Protein AF-0000000084355152 (afdb_homodimer)

Radius of gyration: 29.46 Å; Cα contacts (8 Å, |Δi|>4): 1494; chains: 2; bounding box: 44×92×67 Å

Foldseek 3Di:
DEEEEFAAKAWEKEWEFADDDPPDDTDTDDIDIDTDGLRLLLQLLLLLLPHAYEYEYEAEDPRSVVHVVVCVVSVHHYDYDYDPDGRWYKYWYHYPDTDIDTGAGDADDPVRLVVRLVVLLPDAAPYEYEYEEEHHPNDDLCSVVSSLVSCVVRNYAYEYHYALSNVLNCQLGAHAEYEEEQVSLCVSVVHHDDDLVSVAVSQVVSQVSHYQWYWYQHPQQAIWIDHDQWIKGKHAFDADFDDQPSLSSQLVSQLVSCVVVPHDNQLSNLLSRLQSNLCRRDPHGHGNVSSVVCSVVIDMDTDDPVVD/DEEEEFAAKAWEKEWEFADDDPPDDTDTDDIDTDTDGLRLLLQLLLLLLPHAYEYEYEAEDPRSVVHVVVCVVSVHHYDYDYDPDGRWYKYWYHYPDTDIDTGAGDADDPVRLVVRLVVLLPDAAPYEYEYEEEHHPNDDLCSVVSSLVSCVVRNYAYEYHYALSNVLNCQLGAHAEYEEEQVSLCVSVVHHDDDLLSVAVSQVVSQVSHYQWYWYQHPQQAIWIDHDQWIKGKHAFDADFDDQPSLSSQLVSQLVSCVVVPHDNQLSNLLSRLQSNLCRRDPHGHGNVSSVVCSVVIDMDTDDPVVD

Nearest PDB structures (foldseek):
  2jg5-assembly1_B  TM=9.098E-01  e=8.222E-43  Staphylococcus aureus
  2abq-assembly1_B  TM=9.737E-01  e=1.080E-40  Halalkalibacterium halodurans
  2q5r-assembly2_D  TM=9.082E-01  e=1.691E-28  Staphylococcus aureus
  3kzh-assembly1_A  TM=8.044E-01  e=1.668E-22  Clostridium perfringens
  3kzh-assembly1_B  TM=8.152E-01  e=8.313E-22  Clostridium perfringens

Solvent-accessible surface area (backbone atoms only — not comparable to full-atom values): 30257 Å² total; per-residue (Å²): 96,40,34,22,31,15,63,54,31,28,36,36,37,36,34,30,25,81,75,75,48,87,58,32,85,34,68,32,41,85,65,49,78,40,71,30,34,44,12,51,42,20,47,53,34,18,45,47,65,71,35,79,45,36,39,34,36,49,33,9,51,56,50,23,50,45,37,52,50,56,34,49,74,67,71,44,48,67,63,60,42,80,44,89,38,42,33,14,52,27,38,38,39,42,41,92,46,55,24,37,40,35,42,54,59,48,75,50,50,71,68,56,54,50,51,51,51,50,57,55,57,66,51,41,66,71,20,34,38,34,43,18,38,54,77,49,88,60,46,67,84,57,50,66,44,54,49,44,51,40,24,56,75,36,50,28,40,33,29,45,48,47,44,57,71,55,44,56,63,40,58,66,42,73,28,45,31,37,54,42,37,40,66,46,48,12,59,69,67,75,52,82,50,83,49,69,61,48,48,51,52,56,34,44,51,45,32,74,35,28,22,51,30,27,38,38,40,47,69,88,72,15,34,37,37,30,37,92,93,45,35,36,37,31,48,59,60,90,74,65,76,68,26,64,75,60,13,69,31,24,21,54,20,26,25,49,41,32,43,74,70,66,46,55,68,68,57,9,48,40,36,10,53,16,24,16,51,28,8,17,53,25,92,51,76,42,47,44,69,46,24,63,70,32,41,84,55,36,53,76,43,80,53,70,65,91,76,101,94,40,33,22,30,16,63,54,32,29,35,36,36,37,35,30,25,82,75,75,47,85,58,32,84,32,67,31,41,84,65,49,78,38,72,30,32,44,12,50,42,19,48,54,37,19,44,49,65,71,34,76,46,36,38,34,36,48,33,9,51,57,52,22,50,44,37,53,50,55,34,50,76,67,70,43,47,66,63,59,44,78,44,88,38,39,33,14,51,26,39,39,40,40,40,92,48,54,25,37,41,34,44,55,60,49,74,51,51,71,66,57,54,48,51,52,52,50,56,56,56,65,52,42,67,71,19,33,38,35,43,19,39,55,77,48,87,60,44,67,86,56,48,66,43,54,49,44,51,41,24,55,74,37,49,28,40,33,29,45,47,46,44,57,71,56,43,56,64,38,59,66,42,74,27,44,30,36,53,42,38,41,66,42,48,12,58,69,68,74,50,82,50,86,49,68,63,49,47,50,52,55,33,44,51,46,30,74,34,29,23,52,31,28,39,38,39,46,70,90,73,15,35,37,36,30,37,91,94,44,35,36,37,31,48,61,60,90,76,66,76,68,28,64,74,61,12,68,31,23,21,53,18,25,26,50,41,31,44,76,72,66,45,55,68,69,57,8,49,40,35,9,54,16,23,16,51,28,7,16,53,25,92,53,77,44,48,42,69,46,24,63,70,33,41,86,54,35,53,76,41,81,52,71,64,90,76,102

Secondary structure (DSSP, 8-state):
-EEEEESS-EEEEEEE-TT--TTSEEE-EEEEEEEESHHHHHHHHHHHTT--EEEEEEE-HHHHHHHHHHHHHTT-EE-PEEPSSPPEEEEEEESSSEEEEEPPPPPPPHHHHHHHHHHHHT--TT-EEEEEEPPPTTS-TTHHHHHHHHHHHHT-EEEEEE-HHHHHHHBTB-EEEE--BHHHHHHHTTS---SHHHHHHHHHHHHHTTEEEEEEE-GGG-EEEEETTEEEEEPPPP------TTHHHHHHHHHHHHHHTT--HHHHHHHHHHHHHHHHTSSS---HHHHHHHHTT--EEEPPGGG-/-EEEEESS-EEEEEEE-SS--TTSEEE-EEEEEEEESHHHHHHHHHHHTT--EEEEEEE-HHHHHHHHHHHHHTT-EE-PEEPSSPPEEEEEEESSSEEEEEPPPPPPPHHHHHHHHHHHHT--TT-EEEEEEPPPTTS-TTHHHHHHHHHHHHT-EEEEEE-HHHHHHHBTB-EEEE--BHHHHHHHTTS---SHHHHHHHHHHHHHTTEEEEEEE-GGG-EEEEETTEEEEEPPPP------TTHHHHHHHHHHHHHHTT--HHHHHHHHHHHHHHHHTSSS---HHHHHHHHTT--EEEPPGGG-

Structure (mmCIF, N/CA/C/O backbone):
data_AF-0000000084355152-model_v1
#
loop_
_entity.id
_entity.type
_entity.pdbx_description
1 polymer 'Tagatose-6-phosphate kinase'
#
loop_
_atom_site.group_PDB
_atom_site.id
_atom_site.type_symbol
_atom_site.label_atom_id
_atom_site.label_alt_id
_atom_site.label_comp_id
_atom_site.label_asym_id
_atom_site.label_entity_id
_atom_site.label_seq_id
_atom_site.pdbx_PDB_ins_code
_atom_site.Cartn_x
_atom_site.Cartn_y
_atom_site.Cartn_z
_atom_site.occupancy
_atom_site.B_iso_or_equiv
_atom_site.auth_seq_id
_atom_site.auth_comp_id
_atom_site.auth_asym_id
_atom_site.auth_atom_id
_atom_site.pdbx_PDB_model_num
ATOM 1 N N . MET A 1 1 ? 1.924 -20.797 -27.656 1 96.19 1 MET A N 1
ATOM 2 C CA . MET A 1 1 ? 2.148 -19.656 -26.766 1 96.19 1 MET A CA 1
ATOM 3 C C . MET A 1 1 ? 1.629 -19.938 -25.375 1 96.19 1 MET A C 1
ATOM 5 O O . MET A 1 1 ? 0.693 -20.719 -25.188 1 96.19 1 MET A O 1
ATOM 9 N N . ILE A 1 2 ? 2.264 -19.375 -24.359 1 98.56 2 ILE A N 1
ATOM 10 C CA . ILE A 1 2 ? 1.842 -19.578 -22.969 1 98.56 2 ILE A CA 1
ATOM 11 C C . ILE A 1 2 ? 1.12 -18.344 -22.469 1 98.56 2 ILE A C 1
ATOM 13 O O . ILE A 1 2 ? 1.62 -17.219 -22.609 1 98.56 2 ILE A O 1
ATOM 17 N N . TYR A 1 3 ? -0.044 -18.531 -21.906 1 98.81 3 TYR A N 1
ATOM 18 C CA . TYR A 1 3 ? -0.82 -17.469 -21.25 1 98.81 3 TYR A CA 1
ATOM 19 C C . TYR A 1 3 ? -1.025 -17.781 -19.781 1 98.81 3 TYR A C 1
ATOM 21 O O . TYR A 1 3 ? -1.224 -18.938 -19.391 1 98.81 3 TYR A O 1
ATOM 29 N N . THR A 1 4 ? -0.907 -16.812 -18.953 1 98.75 4 THR A N 1
ATOM 30 C CA . THR A 1 4 ? -1.234 -16.938 -17.547 1 98.75 4 THR A CA 1
ATOM 31 C C . THR A 1 4 ? -2.443 -16.078 -17.188 1 98.75 4 THR A C 1
ATOM 33 O O . THR A 1 4 ? -2.598 -14.969 -17.703 1 98.75 4 THR A O 1
ATOM 36 N N . CYS A 1 5 ? -3.307 -16.609 -16.359 1 98.25 5 CYS A N 1
ATOM 37 C CA . CYS A 1 5 ? -4.535 -15.914 -15.984 1 98.25 5 CYS A CA 1
ATOM 38 C C . CYS A 1 5 ? -4.605 -15.688 -14.477 1 98.25 5 CYS A C 1
ATOM 40 O O . CYS A 1 5 ? -4.605 -16.641 -13.703 1 98.25 5 CYS A O 1
ATOM 42 N N . THR A 1 6 ? -4.652 -14.516 -14.078 1 97.38 6 THR A N 1
ATOM 43 C CA . THR A 1 6 ? -4.793 -14.133 -12.68 1 97.38 6 THR A CA 1
ATOM 44 C C . THR A 1 6 ? -6.066 -13.32 -12.461 1 97.38 6 THR A C 1
ATOM 46 O O . THR A 1 6 ? -6.145 -12.156 -12.859 1 97.38 6 THR A O 1
ATOM 49 N N . LEU A 1 7 ? -7 -13.867 -11.719 1 96.75 7 LEU A N 1
ATOM 50 C CA . LEU A 1 7 ? -8.289 -13.211 -11.547 1 96.75 7 LEU A CA 1
ATOM 51 C C . LEU A 1 7 ? -8.234 -12.203 -10.398 1 96.75 7 LEU A C 1
ATOM 53 O O . LEU A 1 7 ? -9.031 -11.258 -10.367 1 96.75 7 LEU A O 1
ATOM 57 N N . ASN A 1 8 ? -7.324 -12.461 -9.5 1 95.56 8 ASN A N 1
ATOM 58 C CA . ASN A 1 8 ? -7.27 -11.625 -8.305 1 95.56 8 ASN A CA 1
ATOM 59 C C . ASN A 1 8 ? -5.84 -11.203 -7.984 1 95.56 8 ASN A C 1
ATOM 61 O O . ASN A 1 8 ? -5.305 -11.555 -6.93 1 95.56 8 ASN A O 1
ATOM 65 N N . PRO A 1 9 ? -5.199 -10.414 -8.875 1 97.62 9 PRO A N 1
ATOM 66 C CA . PRO A 1 9 ? -3.822 -9.961 -8.656 1 97.62 9 PRO A CA 1
ATOM 67 C C . PRO A 1 9 ? -3.697 -9.008 -7.473 1 97.62 9 PRO A C 1
ATOM 69 O O . PRO A 1 9 ? -4.707 -8.539 -6.938 1 97.62 9 PRO A O 1
ATOM 72 N N . SER A 1 10 ? -2.479 -8.789 -7.043 1 97.69 10 SER A N 1
ATOM 73 C CA . SER A 1 10 ? -2.207 -7.918 -5.906 1 97.69 10 SER A CA 1
ATOM 74 C C . SER A 1 10 ? -0.857 -7.223 -6.051 1 97.69 10 SER A C 1
ATOM 76 O O . SER A 1 10 ? -0.01 -7.66 -6.832 1 97.69 10 SER A O 1
ATOM 78 N N . VAL A 1 11 ? -0.693 -6.109 -5.406 1 98.25 11 VAL A N 1
ATOM 79 C CA . VAL A 1 11 ? 0.638 -5.648 -5.031 1 98.25 11 VAL A CA 1
ATOM 80 C C . VAL A 1 11 ? 1.022 -6.223 -3.67 1 98.25 11 VAL A C 1
ATOM 82 O O . VAL A 1 11 ? 0.31 -6.031 -2.682 1 98.25 11 VAL A O 1
ATOM 85 N N . ASP A 1 12 ? 2.043 -6.961 -3.648 1 96.31 12 ASP A N 1
ATOM 86 C CA . ASP A 1 12 ? 2.557 -7.465 -2.379 1 96.31 12 ASP A CA 1
ATOM 87 C C . ASP A 1 12 ? 3.506 -6.457 -1.732 1 96.31 12 ASP A C 1
ATOM 89 O O . ASP A 1 12 ? 4.59 -6.195 -2.256 1 96.31 12 ASP A O 1
ATOM 93 N N . TYR A 1 13 ? 3.07 -5.914 -0.65 1 97.5 13 TYR A N 1
ATOM 94 C CA . TYR A 1 13 ? 3.848 -4.953 0.122 1 97.5 13 TYR A CA 1
ATOM 95 C C . TYR A 1 13 ? 4.531 -5.629 1.306 1 97.5 13 TYR A C 1
ATOM 97 O O . TYR A 1 13 ? 3.867 -6.039 2.26 1 97.5 13 TYR A O 1
ATOM 105 N N . ILE A 1 14 ? 5.867 -5.746 1.222 1 95.5 14 ILE A N 1
ATOM 106 C CA . ILE A 1 14 ? 6.668 -6.344 2.285 1 95.5 14 ILE A CA 1
ATOM 107 C C . ILE A 1 14 ? 7.18 -5.254 3.223 1 95.5 14 ILE A C 1
ATOM 109 O O . ILE A 1 14 ? 7.723 -4.242 2.771 1 95.5 14 ILE A O 1
ATOM 113 N N . ILE A 1 15 ? 7 -5.438 4.465 1 96.44 15 ILE A N 1
ATOM 114 C CA . ILE A 1 15 ? 7.504 -4.477 5.438 1 96.44 15 ILE A CA 1
ATOM 115 C C . ILE A 1 15 ? 8.055 -5.215 6.656 1 96.44 15 ILE A C 1
ATOM 117 O O . ILE A 1 15 ? 7.43 -6.148 7.16 1 96.44 15 ILE A O 1
ATOM 121 N N . HIS A 1 16 ? 9.273 -4.863 7.074 1 96 16 HIS A N 1
ATOM 122 C CA . HIS A 1 16 ? 9.914 -5.441 8.25 1 96 16 HIS A CA 1
ATOM 123 C C . HIS A 1 16 ? 9.688 -4.57 9.484 1 96 16 HIS A C 1
ATOM 125 O O . HIS A 1 16 ? 9.836 -3.346 9.422 1 96 16 HIS A O 1
ATOM 131 N N . VAL A 1 17 ? 9.195 -5.137 10.562 1 96.88 17 VAL A N 1
ATOM 132 C CA . VAL A 1 17 ? 9.055 -4.469 11.852 1 96.88 17 VAL A CA 1
ATOM 133 C C . VAL A 1 17 ? 9.742 -5.289 12.938 1 96.88 17 VAL A C 1
ATOM 135 O O . VAL A 1 17 ? 9.359 -6.43 13.203 1 96.88 17 VAL A O 1
ATOM 138 N N . GLU A 1 18 ? 10.758 -4.824 13.586 1 94.12 18 GLU A N 1
ATOM 139 C CA . GLU A 1 18 ? 11.523 -5.57 14.578 1 94.12 18 GLU A CA 1
ATOM 140 C C . GLU A 1 18 ? 10.633 -6.066 15.711 1 94.12 18 GLU A C 1
ATOM 142 O O . GLU A 1 18 ? 10.641 -7.254 16.031 1 94.12 18 GLU A O 1
ATOM 147 N N . GLN A 1 19 ? 9.945 -5.176 16.406 1 93.56 19 GLN A N 1
ATOM 148 C CA . GLN A 1 19 ? 9 -5.508 17.453 1 93.56 19 GLN A CA 1
ATOM 149 C C . GLN A 1 19 ? 7.613 -4.938 17.156 1 93.56 19 GLN A C 1
ATOM 151 O O . GLN A 1 19 ? 7.297 -3.818 17.562 1 93.56 19 GLN A O 1
ATOM 156 N N . PHE A 1 20 ? 6.863 -5.809 16.578 1 95.75 20 PHE A N 1
ATOM 157 C CA . PHE A 1 20 ? 5.52 -5.383 16.219 1 95.75 20 PHE A CA 1
ATOM 158 C C . PHE A 1 20 ? 4.652 -5.215 17.453 1 95.75 20 PHE A C 1
ATOM 160 O O . PHE A 1 20 ? 4.637 -6.082 18.328 1 95.75 20 PHE A O 1
ATOM 167 N N . SER A 1 21 ? 3.963 -4.117 17.578 1 94.69 21 SER A N 1
ATOM 168 C CA . SER A 1 21 ? 3.059 -3.834 18.688 1 94.69 21 SER A CA 1
ATOM 169 C C . SER A 1 21 ? 1.637 -3.594 18.203 1 94.69 21 SER A C 1
ATOM 171 O O . SER A 1 21 ? 1.337 -2.531 17.656 1 94.69 21 SER A O 1
ATOM 173 N N . GLN A 1 22 ? 0.778 -4.605 18.422 1 92.62 22 GLN A N 1
ATOM 174 C CA . GLN A 1 22 ? -0.633 -4.426 18.094 1 92.62 22 GLN A CA 1
ATOM 175 C C . GLN A 1 22 ? -1.254 -3.316 18.938 1 92.62 22 GLN A C 1
ATOM 177 O O . GLN A 1 22 ? -0.999 -3.227 20.141 1 92.62 22 GLN A O 1
ATOM 182 N N . GLY A 1 23 ? -2.098 -2.449 18.375 1 91.25 23 GLY A N 1
ATOM 183 C CA . GLY A 1 23 ? -2.732 -1.355 19.094 1 91.25 23 GLY A CA 1
ATOM 184 C C . GLY A 1 23 ? -1.847 -0.131 19.219 1 91.25 23 GLY A C 1
ATOM 185 O O . GLY A 1 23 ? -2.264 0.887 19.781 1 91.25 23 GLY A O 1
ATOM 186 N N . GLY A 1 24 ? -0.681 -0.214 18.641 1 91.31 24 GLY A N 1
ATOM 187 C CA . GLY A 1 24 ? 0.27 0.877 18.797 1 91.31 24 GLY A CA 1
ATOM 188 C C . GLY A 1 24 ? 0.778 1.41 17.469 1 91.31 24 GLY A C 1
ATOM 189 O O . GLY A 1 24 ? 0.237 1.079 16.406 1 91.31 24 GLY A O 1
ATOM 190 N N . LEU A 1 25 ? 1.738 2.309 17.594 1 91.81 25 LEU A N 1
ATOM 191 C CA . LEU A 1 25 ? 2.445 2.867 16.453 1 91.81 25 LEU A CA 1
ATOM 192 C C . LEU A 1 25 ? 3.719 2.078 16.156 1 91.81 25 LEU A C 1
ATOM 194 O O . LEU A 1 25 ? 4.555 1.894 17.047 1 91.81 25 LEU A O 1
ATOM 198 N N . ASN A 1 26 ? 3.828 1.514 14.953 1 96.12 26 ASN A N 1
ATOM 199 C CA . ASN A 1 26 ? 4.98 0.728 14.523 1 96.12 26 ASN A CA 1
ATOM 200 C C . ASN A 1 26 ? 5.738 1.418 13.391 1 96.12 26 ASN A C 1
ATOM 202 O O . ASN A 1 26 ? 5.137 2.113 12.57 1 96.12 26 ASN A O 1
ATOM 206 N N . ARG A 1 27 ? 7.008 1.238 13.422 1 95.06 27 ARG A N 1
ATOM 207 C CA . ARG A 1 27 ? 7.855 1.763 12.359 1 95.06 27 ARG A CA 1
ATOM 208 C C . ARG A 1 27 ? 8.492 0.632 11.562 1 95.06 27 ARG A C 1
ATOM 210 O O . ARG A 1 27 ? 9.203 -0.205 12.117 1 95.06 27 ARG A O 1
ATOM 217 N N . GLY A 1 28 ? 8.242 0.688 10.305 1 96.62 28 GLY A N 1
ATOM 218 C CA . GLY A 1 28 ? 8.766 -0.356 9.438 1 96.62 28 GLY A CA 1
ATOM 219 C C . GLY A 1 28 ? 10.07 0.018 8.773 1 96.62 28 GLY A C 1
ATOM 220 O O . GLY A 1 28 ? 10.422 1.198 8.688 1 96.62 28 GLY A O 1
ATOM 221 N N . THR A 1 29 ? 10.82 -1.028 8.367 1 95.31 29 THR A N 1
ATOM 222 C CA . THR A 1 29 ? 12.055 -0.892 7.613 1 95.31 29 THR A CA 1
ATOM 223 C C . THR A 1 29 ? 12.109 -1.907 6.473 1 95.31 29 THR A C 1
ATOM 225 O O . THR A 1 29 ? 11.273 -2.812 6.406 1 95.31 29 THR A O 1
ATOM 228 N N . ASN A 1 30 ? 13.086 -1.703 5.559 1 93.25 30 ASN A N 1
ATOM 229 C CA . ASN A 1 30 ? 13.367 -2.682 4.516 1 93.25 30 ASN A CA 1
ATOM 230 C C . ASN A 1 30 ? 12.094 -3.1 3.781 1 93.25 30 ASN A C 1
ATOM 232 O O . ASN A 1 30 ? 11.734 -4.277 3.773 1 93.25 30 ASN A O 1
ATOM 236 N N . THR A 1 31 ? 11.453 -2.15 3.143 1 95.56 31 THR A N 1
ATOM 237 C CA . THR A 1 31 ? 10.188 -2.406 2.461 1 95.56 31 THR A CA 1
ATOM 238 C C . THR A 1 31 ? 10.43 -2.758 0.995 1 95.56 31 THR A C 1
ATOM 240 O O . THR A 1 31 ? 11.492 -2.461 0.445 1 95.56 31 THR A O 1
ATOM 243 N N . ALA A 1 32 ? 9.461 -3.451 0.404 1 94.88 32 ALA A N 1
ATOM 244 C CA . ALA A 1 32 ? 9.469 -3.777 -1.021 1 94.88 32 ALA A CA 1
ATOM 245 C C . ALA A 1 32 ? 8.047 -3.906 -1.561 1 94.88 32 ALA A C 1
ATOM 247 O O . ALA A 1 32 ? 7.113 -4.188 -0.807 1 94.88 32 ALA A O 1
ATOM 248 N N . TYR A 1 33 ? 7.918 -3.648 -2.818 1 96.94 33 TYR A N 1
ATOM 249 C CA . TYR A 1 33 ? 6.672 -3.818 -3.555 1 96.94 33 TYR A CA 1
ATOM 250 C C . TYR A 1 33 ? 6.855 -4.77 -4.73 1 96.94 33 TYR A C 1
ATOM 252 O O . TYR A 1 33 ? 7.738 -4.566 -5.566 1 96.94 33 TYR A O 1
ATOM 260 N N . TYR A 1 34 ? 6.059 -5.789 -4.828 1 95.94 34 TYR A N 1
ATOM 261 C CA . TYR A 1 34 ? 6.172 -6.746 -5.922 1 95.94 34 TYR A CA 1
ATOM 262 C C . TYR A 1 34 ? 4.816 -6.977 -6.582 1 95.94 34 TYR A C 1
ATOM 264 O O . TYR A 1 34 ? 3.783 -6.988 -5.91 1 95.94 34 TYR A O 1
ATOM 272 N N . PRO A 1 35 ? 4.863 -7.16 -7.93 1 97.44 35 PRO A N 1
ATOM 273 C CA . PRO A 1 35 ? 3.643 -7.711 -8.523 1 97.44 35 PRO A CA 1
ATOM 274 C C . PRO A 1 35 ? 3.295 -9.094 -7.992 1 97.44 35 PRO A C 1
ATOM 276 O O . PRO A 1 35 ? 4.152 -9.984 -7.973 1 97.44 35 PRO A O 1
ATOM 279 N N . GLY A 1 36 ? 2.09 -9.219 -7.535 1 95.5 36 GLY A N 1
ATOM 280 C CA . GLY A 1 36 ? 1.67 -10.492 -6.961 1 95.5 36 GLY A CA 1
ATOM 281 C C . GLY A 1 36 ? 0.46 -11.086 -7.652 1 95.5 36 GLY A C 1
ATOM 282 O O . GLY A 1 36 ? -0.174 -10.438 -8.484 1 95.5 36 GLY A O 1
ATOM 283 N N . GLY A 1 37 ? 0.145 -12.289 -7.18 1 95.31 37 GLY A N 1
ATOM 284 C CA . GLY A 1 37 ? -0.823 -13.156 -7.832 1 95.31 37 GLY A CA 1
ATOM 285 C C . GLY A 1 37 ? -0.19 -14.375 -8.484 1 95.31 37 GLY A C 1
ATOM 286 O O . GLY A 1 37 ? 0.834 -14.258 -9.164 1 95.31 37 GLY A O 1
ATOM 287 N N . LYS A 1 38 ? -0.874 -15.414 -8.328 1 95.94 38 LYS A N 1
ATOM 288 C CA . LYS A 1 38 ? -0.262 -16.688 -8.719 1 95.94 38 LYS A CA 1
ATOM 289 C C . LYS A 1 38 ? 0.082 -16.688 -10.211 1 95.94 38 LYS A C 1
ATOM 291 O O . LYS A 1 38 ? 1.193 -17.047 -10.594 1 95.94 38 LYS A O 1
ATOM 296 N N . GLY A 1 39 ? -0.844 -16.312 -11.031 1 97.62 39 GLY A N 1
ATOM 297 C CA . GLY A 1 39 ? -0.576 -16.281 -12.453 1 97.62 39 GLY A CA 1
ATOM 298 C C . GLY A 1 39 ? 0.539 -15.328 -12.836 1 97.62 39 GLY A C 1
ATOM 299 O O . GLY A 1 39 ? 1.351 -15.633 -13.711 1 97.62 39 GLY A O 1
ATOM 300 N N . ILE A 1 40 ? 0.524 -14.219 -12.258 1 98.38 40 ILE A N 1
ATOM 301 C CA . ILE A 1 40 ? 1.573 -13.234 -12.492 1 98.38 40 ILE A CA 1
ATOM 302 C C . ILE A 1 40 ? 2.918 -13.789 -12.039 1 98.38 40 ILE A C 1
ATOM 304 O O . ILE A 1 40 ? 3.936 -13.609 -12.711 1 98.38 40 ILE A O 1
ATOM 308 N N . ASN A 1 41 ? 2.951 -14.43 -10.898 1 97.81 41 ASN A N 1
ATOM 309 C CA . ASN A 1 41 ? 4.176 -15.078 -10.438 1 97.81 41 ASN A CA 1
ATOM 310 C C . ASN A 1 41 ? 4.688 -16.094 -11.461 1 97.81 41 ASN A C 1
ATOM 312 O O . ASN A 1 41 ? 5.883 -16.125 -11.75 1 97.81 41 ASN A O 1
ATOM 316 N N . VAL A 1 42 ? 3.756 -16.891 -11.977 1 98.5 42 VAL A N 1
ATOM 317 C CA . VAL A 1 42 ? 4.133 -17.859 -13 1 98.5 42 VAL A CA 1
ATOM 318 C C . VAL A 1 42 ? 4.715 -17.141 -14.211 1 98.5 42 VAL A C 1
ATOM 320 O O . VAL A 1 42 ? 5.758 -17.531 -14.734 1 98.5 42 VAL A O 1
ATOM 323 N N . SER A 1 43 ? 4.074 -16.062 -14.656 1 98.69 43 SER A N 1
ATOM 324 C CA . SER A 1 43 ? 4.551 -15.266 -15.789 1 98.69 43 SER A CA 1
ATOM 325 C C . SER A 1 43 ? 5.977 -14.773 -15.555 1 98.69 43 SER A C 1
ATOM 327 O O . SER A 1 43 ? 6.82 -14.867 -16.453 1 98.69 43 SER A O 1
ATOM 329 N N . ARG A 1 44 ? 6.188 -14.289 -14.375 1 98.5 44 ARG A N 1
ATOM 330 C CA . ARG A 1 44 ? 7.492 -13.727 -14.047 1 98.5 44 ARG A CA 1
ATOM 331 C C . ARG A 1 44 ? 8.578 -14.797 -14.062 1 98.5 44 ARG A C 1
ATOM 333 O O . ARG A 1 44 ? 9.664 -14.578 -14.586 1 98.5 44 ARG A O 1
ATOM 340 N N . VAL A 1 45 ? 8.297 -15.969 -13.531 1 98.5 45 VAL A N 1
ATOM 341 C CA . VAL A 1 45 ? 9.281 -17.047 -13.492 1 98.5 45 VAL A CA 1
ATOM 342 C C . VAL A 1 45 ? 9.477 -17.609 -14.898 1 98.5 45 VAL A C 1
ATOM 344 O O . VAL A 1 45 ? 10.602 -17.922 -15.289 1 98.5 45 VAL A O 1
ATOM 347 N N . LEU A 1 46 ? 8.383 -17.766 -15.688 1 98.69 46 LEU A N 1
ATOM 348 C CA . LEU A 1 46 ? 8.516 -18.188 -17.078 1 98.69 46 LEU A CA 1
ATOM 349 C C . LEU A 1 46 ? 9.484 -17.281 -17.828 1 98.69 46 LEU A C 1
ATOM 351 O O . LEU A 1 46 ? 10.352 -17.766 -18.562 1 98.69 46 LEU A O 1
ATOM 355 N N . GLN A 1 47 ? 9.312 -15.992 -17.625 1 98.31 47 GLN A N 1
ATOM 356 C CA . GLN A 1 47 ? 10.188 -15.031 -18.281 1 98.31 47 GLN A CA 1
ATOM 357 C C . GLN A 1 47 ? 11.641 -15.234 -17.875 1 98.31 47 GLN A C 1
ATOM 359 O O . GLN A 1 47 ? 12.539 -15.203 -18.719 1 98.31 47 GLN A O 1
ATOM 364 N N . GLN A 1 48 ? 11.914 -15.445 -16.609 1 97.38 48 GLN A N 1
ATOM 365 C CA . GLN A 1 48 ? 13.258 -15.719 -16.109 1 97.38 48 GLN A CA 1
ATOM 366 C C . GLN A 1 48 ? 13.859 -16.953 -16.766 1 97.38 48 GLN A C 1
ATOM 368 O O . GLN A 1 48 ? 15.062 -17.016 -17.016 1 97.38 48 GLN A O 1
ATOM 373 N N . LEU A 1 49 ? 13 -17.875 -17.062 1 97.81 49 LEU A N 1
ATOM 374 C CA . LEU A 1 49 ? 13.461 -19.141 -17.609 1 97.81 49 LEU A CA 1
ATOM 375 C C . LEU A 1 49 ? 13.477 -19.109 -19.125 1 97.81 49 LEU A C 1
ATOM 377 O O . LEU A 1 49 ? 13.602 -20.156 -19.766 1 97.81 49 LEU A O 1
ATOM 381 N N . GLY A 1 50 ? 13.258 -17.969 -19.703 1 96.75 50 GLY A N 1
ATOM 382 C CA . GLY A 1 50 ? 13.445 -17.766 -21.125 1 96.75 50 GLY A CA 1
ATOM 383 C C . GLY A 1 50 ? 12.219 -18.109 -21.953 1 96.75 50 GLY A C 1
ATOM 384 O O . GLY A 1 50 ? 12.328 -18.344 -23.156 1 96.75 50 GLY A O 1
ATOM 385 N N . GLN A 1 51 ? 11.102 -18.156 -21.359 1 97.56 51 GLN A N 1
ATOM 386 C CA . GLN A 1 51 ? 9.875 -18.484 -22.078 1 97.56 51 GLN A CA 1
ATOM 387 C C . GLN A 1 51 ? 8.953 -17.281 -22.188 1 97.56 51 GLN A C 1
ATOM 389 O O . GLN A 1 51 ? 8.445 -16.797 -21.188 1 97.56 51 GLN A O 1
ATOM 394 N N . GLN A 1 52 ? 8.719 -16.859 -23.391 1 97.5 52 GLN A N 1
ATOM 395 C CA . GLN A 1 52 ? 7.777 -15.773 -23.625 1 97.5 52 GLN A CA 1
ATOM 396 C C . GLN A 1 52 ? 6.359 -16.172 -23.219 1 97.5 52 GLN A C 1
ATOM 398 O O . GLN A 1 52 ? 5.961 -17.328 -23.391 1 97.5 52 GLN A O 1
ATOM 403 N N . ASN A 1 53 ? 5.633 -15.227 -22.688 1 98.62 53 ASN A N 1
ATOM 404 C CA . ASN A 1 53 ? 4.266 -15.477 -22.25 1 98.62 53 ASN A CA 1
ATOM 405 C C . ASN A 1 53 ? 3.447 -14.188 -22.188 1 98.62 53 ASN A C 1
ATOM 407 O O . ASN A 1 53 ? 3.996 -13.094 -22.328 1 98.62 53 ASN A O 1
ATOM 411 N N . THR A 1 54 ? 2.156 -14.344 -22.109 1 98.88 54 THR A N 1
ATOM 412 C CA . THR A 1 54 ? 1.236 -13.219 -21.984 1 98.88 54 THR A CA 1
ATOM 413 C C . THR A 1 54 ? 0.383 -13.344 -20.734 1 98.88 54 THR A C 1
ATOM 415 O O . THR A 1 54 ? -0.309 -14.344 -20.547 1 98.88 54 THR A O 1
ATOM 418 N N . ALA A 1 55 ? 0.447 -12.344 -19.891 1 98.81 55 ALA A N 1
ATOM 419 C CA . ALA A 1 55 ? -0.34 -12.328 -18.672 1 98.81 55 ALA A CA 1
ATOM 420 C C . ALA A 1 55 ? -1.731 -11.75 -18.906 1 98.81 55 ALA A C 1
ATOM 422 O O . ALA A 1 55 ? -1.869 -10.672 -19.484 1 98.81 55 ALA A O 1
ATOM 423 N N . LEU A 1 56 ? -2.73 -12.492 -18.531 1 98.81 56 LEU A N 1
ATOM 424 C CA . LEU A 1 56 ? -4.129 -12.086 -18.594 1 98.81 56 LEU A CA 1
ATOM 425 C C . LEU A 1 56 ? -4.711 -11.906 -17.203 1 98.81 56 LEU A C 1
ATOM 427 O O . LEU A 1 56 ? -4.137 -12.391 -16.219 1 98.81 56 LEU A O 1
ATOM 431 N N . GLY A 1 57 ? -5.836 -11.312 -17.141 1 98.44 57 GLY A N 1
ATOM 432 C CA . GLY A 1 57 ? -6.527 -11.109 -15.875 1 98.44 57 GLY A CA 1
ATOM 433 C C . GLY A 1 57 ? -7.078 -9.703 -15.711 1 98.44 57 GLY A C 1
ATOM 434 O O . GLY A 1 57 ? -7.5 -9.078 -16.688 1 98.44 57 GLY A O 1
ATOM 435 N N . PHE A 1 58 ? -7.207 -9.273 -14.461 1 98.69 58 PHE A N 1
ATOM 436 C CA . PHE A 1 58 ? -7.797 -7.977 -14.156 1 98.69 58 PHE A CA 1
ATOM 437 C C . PHE A 1 58 ? -6.801 -7.086 -13.422 1 98.69 58 PHE A C 1
ATOM 439 O O . PHE A 1 58 ? -6.07 -7.555 -12.547 1 98.69 58 PHE A O 1
ATOM 446 N N . LEU A 1 59 ? -6.723 -5.836 -13.812 1 98.62 59 LEU A N 1
ATOM 447 C CA . LEU A 1 59 ? -5.949 -4.828 -13.086 1 98.62 59 LEU A CA 1
ATOM 448 C C . LEU A 1 59 ? -6.691 -3.496 -13.055 1 98.62 59 LEU A C 1
ATOM 450 O O . LEU A 1 59 ? -7.449 -3.18 -13.969 1 98.62 59 LEU A O 1
ATOM 454 N N . GLY A 1 60 ? -6.441 -2.703 -11.984 1 98.38 60 GLY A N 1
ATOM 455 C CA . GLY A 1 60 ? -7.039 -1.378 -11.953 1 98.38 60 GLY A CA 1
ATOM 456 C C . GLY A 1 60 ? -6.344 -0.438 -10.984 1 98.38 60 GLY A C 1
ATOM 457 O O . GLY A 1 60 ? -5.699 -0.883 -10.031 1 98.38 60 GLY A O 1
ATOM 458 N N . GLY A 1 61 ? -6.5 0.871 -11.258 1 97.81 61 GLY A N 1
ATOM 459 C CA . GLY A 1 61 ? -5.988 1.902 -10.367 1 97.81 61 GLY A CA 1
ATOM 460 C C . GLY A 1 61 ? -4.477 2.01 -10.383 1 97.81 61 GLY A C 1
ATOM 461 O O . GLY A 1 61 ? -3.816 1.435 -11.25 1 97.81 61 GLY A O 1
ATOM 462 N N . PHE A 1 62 ? -3.922 2.717 -9.383 1 98.31 62 PHE A N 1
ATOM 463 C CA . PHE A 1 62 ? -2.496 3.018 -9.344 1 98.31 62 PHE A CA 1
ATOM 464 C C . PHE A 1 62 ? -1.687 1.759 -9.047 1 98.31 62 PHE A C 1
ATOM 466 O O . PHE A 1 62 ? -0.554 1.622 -9.516 1 98.31 62 PHE A O 1
ATOM 473 N N . THR A 1 63 ? -2.33 0.857 -8.328 1 98.69 63 THR A N 1
ATOM 474 C CA . THR A 1 63 ? -1.646 -0.399 -8.039 1 98.69 63 THR A CA 1
ATOM 475 C C . THR A 1 63 ? -1.6 -1.285 -9.281 1 98.69 63 THR A C 1
ATOM 477 O O . THR A 1 63 ? -0.609 -1.98 -9.516 1 98.69 63 THR A O 1
ATOM 480 N N . GLY A 1 64 ? -2.688 -1.275 -10.055 1 98.69 64 GLY A N 1
ATOM 481 C CA . GLY A 1 64 ? -2.652 -1.967 -11.336 1 98.69 64 GLY A CA 1
ATOM 482 C C . GLY A 1 64 ? -1.606 -1.414 -12.281 1 98.69 64 GLY A C 1
ATOM 483 O O . GLY A 1 64 ? -0.912 -2.174 -12.961 1 98.69 64 GLY A O 1
ATOM 484 N N . ASP A 1 65 ? -1.491 -0.11 -12.32 1 98.44 65 ASP A N 1
ATOM 485 C CA . ASP A 1 65 ? -0.486 0.542 -13.156 1 98.44 65 ASP A CA 1
ATOM 486 C C . ASP A 1 65 ? 0.924 0.135 -12.734 1 98.44 65 ASP A C 1
ATOM 488 O O . ASP A 1 65 ? 1.798 -0.06 -13.578 1 98.44 65 ASP A O 1
ATOM 492 N N . PHE A 1 66 ? 1.087 0.078 -11.477 1 98.56 66 PHE A N 1
ATOM 493 C CA . PHE A 1 66 ? 2.367 -0.384 -10.953 1 98.56 66 PHE A CA 1
ATOM 494 C C . PHE A 1 66 ? 2.707 -1.766 -11.5 1 98.56 66 PHE A C 1
ATOM 496 O O . PHE A 1 66 ? 3.826 -1.997 -11.961 1 98.56 66 PHE A O 1
ATOM 503 N N . ILE A 1 67 ? 1.743 -2.707 -11.445 1 98.75 67 ILE A N 1
ATOM 504 C CA . ILE A 1 67 ? 1.966 -4.078 -11.891 1 98.75 67 ILE A CA 1
ATOM 505 C C . ILE A 1 67 ? 2.297 -4.09 -13.383 1 98.75 67 ILE A C 1
ATOM 507 O O . ILE A 1 67 ? 3.258 -4.738 -13.805 1 98.75 67 ILE A O 1
ATOM 511 N N . LYS A 1 68 ? 1.557 -3.371 -14.188 1 98.69 68 LYS A N 1
ATOM 512 C CA . LYS A 1 68 ? 1.829 -3.291 -15.617 1 98.69 68 LYS A CA 1
ATOM 513 C C . LYS A 1 68 ? 3.252 -2.811 -15.883 1 98.69 68 LYS A C 1
ATOM 515 O O . LYS A 1 68 ? 3.971 -3.396 -16.703 1 98.69 68 LYS A O 1
ATOM 520 N N . LYS A 1 69 ? 3.611 -1.784 -15.164 1 98.38 69 LYS A N 1
ATOM 521 C CA . LYS A 1 69 ? 4.934 -1.193 -15.367 1 98.38 69 LYS A CA 1
ATOM 522 C C . LYS A 1 69 ? 6.039 -2.184 -15.016 1 98.38 69 LYS A C 1
ATOM 524 O O . LYS A 1 69 ? 7.051 -2.27 -15.711 1 98.38 69 LYS A O 1
ATOM 529 N N . GLU A 1 70 ? 5.879 -2.854 -13.906 1 98.12 70 GLU A N 1
ATOM 530 C CA . GLU A 1 70 ? 6.875 -3.838 -13.5 1 98.12 70 GLU A CA 1
ATOM 531 C C . GLU A 1 70 ? 6.992 -4.965 -14.523 1 98.12 70 GLU A C 1
ATOM 533 O O . GLU A 1 70 ? 8.094 -5.445 -14.805 1 98.12 70 GLU A O 1
ATOM 538 N N . LEU A 1 71 ? 5.836 -5.414 -15.031 1 98.69 71 LEU A N 1
ATOM 539 C CA . LEU A 1 71 ? 5.863 -6.457 -16.047 1 98.69 71 LEU A CA 1
ATOM 540 C C . LEU A 1 71 ? 6.527 -5.949 -17.328 1 98.69 71 LEU A C 1
ATOM 542 O O . LEU A 1 71 ? 7.305 -6.668 -17.953 1 98.69 71 LEU A O 1
ATOM 546 N N . ASP A 1 72 ? 6.234 -4.684 -17.719 1 98.62 72 ASP A N 1
ATOM 547 C CA . ASP A 1 72 ? 6.871 -4.078 -18.891 1 98.62 72 ASP A CA 1
ATOM 548 C C . ASP A 1 72 ? 8.391 -4.027 -18.719 1 98.62 72 ASP A C 1
ATOM 550 O O . ASP A 1 72 ? 9.133 -4.344 -19.641 1 98.62 72 ASP A O 1
ATOM 554 N N . LYS A 1 73 ? 8.805 -3.643 -17.578 1 97.69 73 LYS A N 1
ATOM 555 C CA . LYS A 1 73 ? 10.234 -3.574 -17.281 1 97.69 73 LYS A CA 1
ATOM 556 C C . LYS A 1 73 ? 10.898 -4.934 -17.469 1 97.69 73 LYS A C 1
ATOM 558 O O . LYS A 1 73 ? 12.062 -5.008 -17.875 1 97.69 73 LYS A O 1
ATOM 563 N N . SER A 1 74 ? 10.141 -5.996 -17.156 1 97.06 74 SER A N 1
ATOM 564 C CA . SER A 1 74 ? 10.648 -7.355 -17.281 1 97.06 74 SER A CA 1
ATOM 565 C C . SER A 1 74 ? 10.367 -7.938 -18.656 1 97.06 74 SER A C 1
ATOM 567 O O . SER A 1 74 ? 10.555 -9.133 -18.891 1 97.06 74 SER A O 1
ATOM 569 N N . HIS A 1 75 ? 9.82 -7.121 -19.562 1 97.88 75 HIS A N 1
ATOM 570 C CA . HIS A 1 75 ? 9.508 -7.504 -20.938 1 97.88 75 HIS A CA 1
ATOM 571 C C . HIS A 1 75 ? 8.5 -8.641 -20.984 1 97.88 75 HIS A C 1
ATOM 573 O O . HIS A 1 75 ? 8.641 -9.578 -21.781 1 97.88 75 HIS A O 1
ATOM 579 N N . ILE A 1 76 ? 7.566 -8.594 -20.109 1 98.62 76 ILE A N 1
ATOM 580 C CA . ILE A 1 76 ? 6.469 -9.555 -20.109 1 98.62 76 ILE A CA 1
ATOM 581 C C . ILE A 1 76 ? 5.238 -8.945 -20.766 1 98.62 76 ILE A C 1
ATOM 583 O O . ILE A 1 76 ? 4.727 -7.918 -20.312 1 98.62 76 ILE A O 1
ATOM 587 N N . THR A 1 77 ? 4.785 -9.555 -21.844 1 98.69 77 THR A N 1
ATOM 588 C CA . THR A 1 77 ? 3.57 -9.109 -22.516 1 98.69 77 THR A CA 1
ATOM 589 C C . THR A 1 77 ? 2.352 -9.312 -21.625 1 98.69 77 THR A C 1
ATOM 591 O O . THR A 1 77 ? 2.283 -10.281 -20.875 1 98.69 77 THR A O 1
ATOM 594 N N . HIS A 1 78 ? 1.465 -8.367 -21.688 1 98.81 78 HIS A N 1
ATOM 595 C CA . HIS A 1 78 ? 0.238 -8.523 -20.906 1 98.81 78 HIS A CA 1
ATOM 596 C C . HIS A 1 78 ? -0.96 -7.945 -21.656 1 98.81 78 HIS A C 1
ATOM 598 O O . HIS A 1 78 ? -0.8 -7.102 -22.547 1 98.81 78 HIS A O 1
ATOM 604 N N . ASP A 1 79 ? -2.086 -8.461 -21.375 1 98.75 79 ASP A N 1
ATOM 605 C CA . ASP A 1 79 ? -3.367 -8.031 -21.922 1 98.75 79 ASP A CA 1
ATOM 606 C C . ASP A 1 79 ? -4.469 -8.086 -20.875 1 98.75 79 ASP A C 1
ATOM 608 O O . ASP A 1 79 ? -5.441 -8.828 -21.031 1 98.75 79 ASP A O 1
ATOM 612 N N . PHE A 1 80 ? -4.344 -7.266 -19.875 1 98.81 80 PHE A N 1
ATOM 613 C CA . PHE A 1 80 ? -5.262 -7.242 -18.75 1 98.81 80 PHE A CA 1
ATOM 614 C C . PHE A 1 80 ? -6.535 -6.484 -19.094 1 98.81 80 PHE A C 1
ATOM 616 O O . PHE A 1 80 ? -6.535 -5.652 -20.016 1 98.81 80 PHE A O 1
ATOM 623 N N . ILE A 1 81 ? -7.555 -6.836 -18.438 1 98.81 81 ILE A N 1
ATOM 624 C CA . ILE A 1 81 ? -8.805 -6.082 -18.484 1 98.81 81 ILE A CA 1
ATOM 625 C C . ILE A 1 81 ? -8.836 -5.059 -17.344 1 98.81 81 ILE A C 1
ATOM 627 O O . ILE A 1 81 ? -8.602 -5.406 -16.188 1 98.81 81 ILE A O 1
ATOM 631 N N . GLU A 1 82 ? -9.102 -3.826 -17.641 1 98.38 82 GLU A N 1
ATOM 632 C CA . GLU A 1 82 ? -9.102 -2.748 -16.672 1 98.38 82 GLU A CA 1
ATOM 633 C C . GLU A 1 82 ? -10.344 -2.814 -15.773 1 98.38 82 GLU A C 1
ATOM 635 O O . GLU A 1 82 ? -11.453 -3.006 -16.266 1 98.38 82 GLU A O 1
ATOM 640 N N . THR A 1 83 ? -10.109 -2.674 -14.516 1 97.94 83 THR A N 1
ATOM 641 C CA . THR A 1 83 ? -11.219 -2.656 -13.562 1 97.94 83 THR A CA 1
ATOM 642 C C . THR A 1 83 ? -11.516 -1.232 -13.102 1 97.94 83 THR A C 1
ATOM 644 O O . THR A 1 83 ? -10.711 -0.323 -13.328 1 97.94 83 THR A O 1
ATOM 647 N N . GLU A 1 84 ? -12.648 -1.038 -12.43 1 95.31 84 GLU A N 1
ATOM 648 C CA . GLU A 1 84 ? -13.016 0.279 -11.922 1 95.31 84 GLU A CA 1
ATOM 649 C C . GLU A 1 84 ? -12.289 0.595 -10.617 1 95.31 84 GLU A C 1
ATOM 651 O O . GLU A 1 84 ? -11.922 1.745 -10.367 1 95.31 84 GLU A O 1
ATOM 656 N N . GLY A 1 85 ? -12.07 -0.371 -9.805 1 95.44 85 GLY A N 1
ATOM 657 C CA . GLY A 1 85 ? -11.352 -0.201 -8.547 1 95.44 85 GLY A CA 1
ATOM 658 C C . GLY A 1 85 ? -9.898 -0.618 -8.633 1 95.44 85 GLY A C 1
ATOM 659 O O . GLY A 1 85 ? -9.492 -1.278 -9.594 1 95.44 85 GLY A O 1
ATOM 660 N N . PRO A 1 86 ? -9.141 -0.201 -7.676 1 97.75 86 PRO A N 1
ATOM 661 C CA . PRO A 1 86 ? -7.715 -0.523 -7.715 1 97.75 86 PRO A CA 1
ATOM 662 C C . PRO A 1 86 ? -7.434 -1.993 -7.41 1 97.75 86 PRO A C 1
ATOM 664 O O . PRO A 1 86 ? -8.188 -2.631 -6.676 1 97.75 86 PRO A O 1
ATOM 667 N N . THR A 1 87 ? -6.414 -2.541 -8.039 1 98.38 87 THR A N 1
ATOM 668 C CA . THR A 1 87 ? -5.871 -3.832 -7.637 1 98.38 87 THR A CA 1
ATOM 669 C C . THR A 1 87 ? -5.504 -3.822 -6.156 1 98.38 87 THR A C 1
ATOM 671 O O . THR A 1 87 ? -4.953 -2.84 -5.652 1 98.38 87 THR A O 1
ATOM 674 N N . ARG A 1 88 ? -5.797 -4.852 -5.492 1 97.81 88 ARG A N 1
ATOM 675 C CA . ARG A 1 88 ? -5.641 -4.938 -4.043 1 97.81 88 ARG A CA 1
ATOM 676 C C . ARG A 1 88 ? -4.168 -4.898 -3.646 1 97.81 88 ARG A C 1
ATOM 678 O O . ARG A 1 88 ? -3.291 -5.195 -4.461 1 97.81 88 ARG A O 1
ATOM 685 N N . VAL A 1 89 ? -3.912 -4.508 -2.385 1 98.25 89 VAL A N 1
ATOM 686 C CA . VAL A 1 89 ? -2.596 -4.551 -1.758 1 98.25 89 VAL A CA 1
ATOM 687 C C . VAL A 1 89 ? -2.59 -5.598 -0.644 1 98.25 89 VAL A C 1
ATOM 689 O O . VAL A 1 89 ? -3.449 -5.574 0.24 1 98.25 89 VAL A O 1
ATOM 692 N N . ASN A 1 90 ? -1.699 -6.543 -0.737 1 96.75 90 ASN A N 1
ATOM 693 C CA . ASN A 1 90 ? -1.428 -7.492 0.338 1 96.75 90 ASN A CA 1
ATOM 694 C C . ASN A 1 90 ? -0.207 -7.078 1.155 1 96.75 90 ASN A C 1
ATOM 696 O O . ASN A 1 90 ? 0.853 -6.793 0.595 1 96.75 90 ASN A O 1
ATOM 700 N N 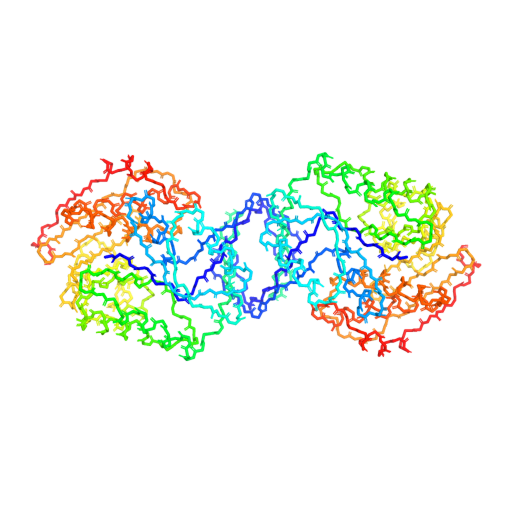. MET A 1 91 ? -0.394 -7.043 2.406 1 96.62 91 MET A N 1
ATOM 701 C CA . MET A 1 91 ? 0.733 -6.711 3.273 1 96.62 91 MET A CA 1
ATOM 702 C C . MET A 1 91 ? 1.364 -7.973 3.854 1 96.62 91 MET A C 1
ATOM 704 O O . MET A 1 91 ? 0.658 -8.859 4.328 1 96.62 91 MET A O 1
ATOM 708 N N . LYS A 1 92 ? 2.58 -8.086 3.695 1 93.94 92 LYS A N 1
ATOM 709 C CA . LYS A 1 92 ? 3.385 -9.109 4.348 1 93.94 92 LYS A CA 1
ATOM 710 C C . LYS A 1 92 ? 4.273 -8.508 5.43 1 93.94 92 LYS A C 1
ATOM 712 O O . LYS A 1 92 ? 5.336 -7.949 5.133 1 93.94 92 LYS A O 1
ATOM 717 N N . LEU A 1 93 ? 3.875 -8.641 6.641 1 95.56 93 LEU A N 1
ATOM 718 C CA . LEU A 1 93 ? 4.566 -8.094 7.801 1 95.56 93 LEU A CA 1
ATOM 719 C C . LEU A 1 93 ? 5.598 -9.078 8.336 1 95.56 93 LEU A C 1
ATOM 721 O O . LEU A 1 93 ? 5.242 -10.156 8.82 1 95.56 93 LEU A O 1
ATOM 725 N N . LYS A 1 94 ? 6.852 -8.758 8.141 1 93.12 94 LYS A N 1
ATOM 726 C CA . LYS A 1 94 ? 7.953 -9.562 8.656 1 93.12 94 LYS A CA 1
ATOM 727 C C . LYS A 1 94 ? 8.406 -9.07 10.023 1 93.12 94 LYS A C 1
ATOM 729 O O . LYS A 1 94 ? 8.977 -7.984 10.148 1 93.12 94 LYS A O 1
ATOM 734 N N . SER A 1 95 ? 8.203 -9.727 11.047 1 94 95 SER A N 1
ATOM 735 C CA . SER A 1 95 ? 8.625 -9.461 12.414 1 94 95 SER A CA 1
ATOM 736 C C . SER A 1 95 ? 9.133 -10.727 13.094 1 94 95 SER A C 1
ATOM 738 O O . SER A 1 95 ? 9.844 -11.523 12.477 1 94 95 SER A O 1
ATOM 740 N N . THR A 1 96 ? 8.836 -10.977 14.438 1 89.44 96 THR A N 1
ATOM 741 C CA . THR A 1 96 ? 9.203 -12.242 15.062 1 89.44 96 THR A CA 1
ATOM 742 C C . THR A 1 96 ? 8.539 -13.414 14.336 1 89.44 96 THR A C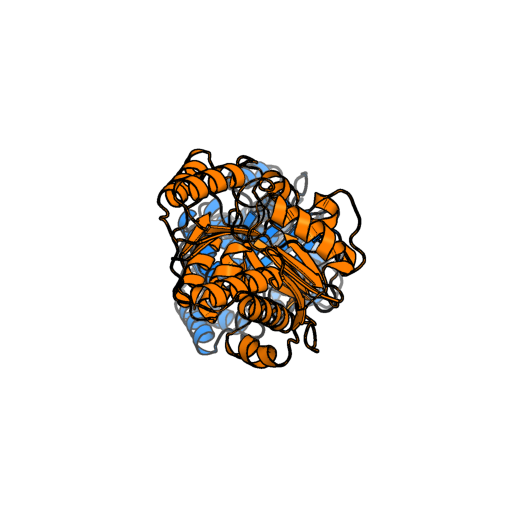 1
ATOM 744 O O . THR A 1 96 ? 9.141 -14.484 14.195 1 89.44 96 THR A O 1
ATOM 747 N N . GLU A 1 97 ? 7.387 -13.109 13.906 1 89.5 97 GLU A N 1
ATOM 748 C CA . GLU A 1 97 ? 6.656 -14.031 13.039 1 89.5 97 GLU A CA 1
ATOM 749 C C . GLU A 1 97 ? 6.133 -13.32 11.797 1 89.5 97 GLU A C 1
ATOM 751 O O . GLU A 1 97 ? 6.02 -12.094 11.773 1 89.5 97 GLU A O 1
ATOM 756 N N . GLU A 1 98 ? 5.863 -14.094 10.82 1 88.81 98 GLU A N 1
ATOM 757 C CA . GLU A 1 98 ? 5.305 -13.523 9.602 1 88.81 98 GLU A CA 1
ATOM 758 C C . GLU A 1 98 ? 3.783 -13.422 9.68 1 88.81 98 GLU A C 1
ATOM 760 O O . GLU A 1 98 ? 3.115 -14.367 10.109 1 88.81 98 GLU A O 1
ATOM 765 N N . THR A 1 99 ? 3.252 -12.273 9.406 1 94.06 99 THR A N 1
ATOM 766 C CA . THR A 1 99 ? 1.817 -12.016 9.367 1 94.06 99 THR A CA 1
ATOM 767 C C . THR A 1 99 ? 1.398 -11.508 7.992 1 94.06 99 THR A C 1
ATOM 769 O O . THR A 1 99 ? 2.059 -10.641 7.414 1 94.06 99 THR A O 1
ATOM 772 N N . GLU A 1 100 ? 0.387 -12.086 7.465 1 94.38 100 GLU A N 1
ATOM 773 C CA . GLU A 1 100 ? -0.118 -11.648 6.168 1 94.38 100 GLU A CA 1
ATOM 774 C C . GLU A 1 100 ? -1.503 -11.023 6.293 1 94.38 100 GLU A C 1
ATOM 776 O O . GLU A 1 100 ? -2.354 -11.531 7.031 1 94.38 100 GLU A O 1
ATOM 781 N N . ILE A 1 101 ? -1.701 -9.875 5.676 1 96.81 101 ILE A N 1
ATOM 782 C CA . ILE A 1 101 ? -3 -9.219 5.578 1 96.81 101 ILE A CA 1
ATOM 783 C C . ILE A 1 101 ? -3.352 -8.992 4.113 1 96.81 101 ILE A C 1
ATOM 785 O O . ILE A 1 101 ? -2.777 -8.117 3.461 1 96.81 101 ILE A O 1
ATOM 789 N N . ASN A 1 102 ? -4.297 -9.672 3.617 1 96.06 102 ASN A N 1
ATOM 790 C CA . ASN A 1 102 ? -4.711 -9.562 2.223 1 96.06 102 ASN A CA 1
ATOM 791 C C . ASN A 1 102 ? -5.863 -8.57 2.053 1 96.06 102 ASN A C 1
ATOM 793 O O . ASN A 1 102 ? -6.867 -8.664 2.76 1 96.06 102 ASN A O 1
ATOM 797 N N . GLY A 1 103 ? -5.672 -7.609 1.216 1 96.38 103 GLY A N 1
ATOM 798 C CA . GLY A 1 103 ? -6.762 -6.699 0.895 1 96.38 103 GLY A CA 1
ATOM 799 C C . GLY A 1 103 ? -7.793 -7.312 -0.035 1 96.38 103 GLY A C 1
ATOM 800 O O . GLY A 1 103 ? -7.52 -8.312 -0.697 1 96.38 103 GLY A O 1
ATOM 801 N N . PRO A 1 104 ? -8.969 -6.695 -0.037 1 95.06 104 PRO A N 1
ATOM 802 C CA . PRO A 1 104 ? -9.992 -7.141 -0.987 1 95.06 104 PRO A CA 1
ATOM 803 C C . PRO A 1 104 ? -9.727 -6.645 -2.408 1 95.06 104 PRO A C 1
ATOM 805 O O . PRO A 1 104 ? -9.273 -5.512 -2.596 1 95.06 104 PRO A O 1
ATOM 808 N N . GLY A 1 105 ? -9.922 -7.504 -3.4 1 93.69 105 GLY A N 1
ATOM 809 C CA . GLY A 1 105 ? -9.836 -7.074 -4.789 1 93.69 105 GLY A CA 1
ATOM 810 C C . GLY A 1 105 ? -11.047 -6.273 -5.238 1 93.69 105 GLY A C 1
ATOM 811 O O . GLY A 1 105 ? -12.062 -6.223 -4.539 1 93.69 105 GLY A O 1
ATOM 812 N N . PRO A 1 106 ? -10.938 -5.621 -6.352 1 95.12 106 PRO A N 1
ATOM 813 C CA . PRO A 1 106 ? -12.062 -4.859 -6.895 1 95.12 106 PRO A CA 1
ATOM 814 C C . PRO A 1 106 ? -13.219 -5.75 -7.344 1 95.12 106 PRO A C 1
ATOM 816 O O . PRO A 1 106 ? -13.023 -6.949 -7.566 1 95.12 106 PRO A O 1
ATOM 819 N N . ALA A 1 107 ? -14.391 -5.133 -7.441 1 95.38 107 ALA A N 1
ATOM 820 C CA . ALA A 1 107 ? -15.531 -5.832 -8.039 1 95.38 107 ALA A CA 1
ATOM 821 C C . ALA A 1 107 ? -15.344 -5.984 -9.547 1 95.38 107 ALA A C 1
ATOM 823 O O . ALA A 1 107 ? -14.984 -5.031 -10.234 1 95.38 107 ALA A O 1
ATOM 824 N N . ILE A 1 108 ? -15.523 -7.188 -10 1 97.5 108 ILE A N 1
ATOM 825 C CA . ILE A 1 108 ? -15.453 -7.469 -11.43 1 97.5 108 ILE A CA 1
ATOM 826 C C . ILE A 1 108 ? -16.859 -7.551 -12.008 1 97.5 108 ILE A C 1
ATOM 828 O O . ILE A 1 108 ? -17.703 -8.305 -11.516 1 97.5 108 ILE A O 1
ATOM 832 N N . SER A 1 109 ? -17.156 -6.797 -13.008 1 97.31 109 SER A N 1
ATOM 833 C CA . SER A 1 109 ? -18.469 -6.801 -13.625 1 97.31 109 SER A CA 1
ATOM 834 C C . SER A 1 109 ? -18.656 -8.016 -14.523 1 97.31 109 SER A C 1
ATOM 836 O O . SER A 1 109 ? -17.688 -8.641 -14.945 1 97.31 109 SER A O 1
ATOM 838 N N . VAL A 1 110 ? -19.906 -8.297 -14.836 1 96.94 110 VAL A N 1
ATOM 839 C CA . VAL A 1 110 ? -20.234 -9.383 -15.75 1 96.94 110 VAL A CA 1
ATOM 840 C C . VAL A 1 110 ? -19.594 -9.125 -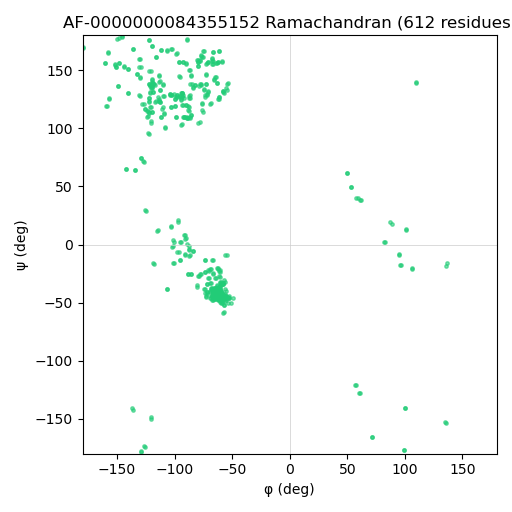17.109 1 96.94 110 VAL A C 1
ATOM 842 O O . VAL A 1 110 ? -19.078 -10.047 -17.75 1 96.94 110 VAL A O 1
ATOM 845 N N . LYS A 1 111 ? -19.625 -7.883 -17.5 1 98 111 LYS A N 1
ATOM 846 C CA . LYS A 1 111 ? -19.016 -7.512 -18.781 1 98 111 LYS A CA 1
ATOM 847 C C . LYS A 1 111 ? -17.516 -7.809 -18.781 1 98 111 LYS A C 1
ATOM 849 O O . LYS A 1 111 ? -17 -8.352 -19.766 1 98 111 LYS A O 1
ATOM 854 N N . GLN A 1 112 ? -16.812 -7.457 -17.766 1 98.31 112 GLN A N 1
ATOM 855 C CA . GLN A 1 112 ? -15.375 -7.707 -17.656 1 98.31 112 GLN A CA 1
ATOM 856 C C . GLN A 1 112 ? -15.078 -9.203 -17.641 1 98.31 112 GLN A C 1
ATOM 858 O O . GLN A 1 112 ? -14.125 -9.656 -18.281 1 98.31 112 GLN A O 1
ATOM 863 N N . GLU A 1 113 ? -15.867 -9.922 -16.875 1 98 113 GLU A N 1
ATOM 864 C CA . GLU A 1 113 ? -15.719 -11.375 -16.844 1 98 113 GLU A CA 1
ATOM 865 C C . GLU A 1 113 ? -15.859 -11.977 -18.234 1 98 113 GLU A C 1
ATOM 867 O O . GLU A 1 113 ? -15.055 -12.812 -18.641 1 98 113 GLU A O 1
ATOM 872 N N . GLN A 1 114 ? -16.875 -11.523 -18.969 1 98.19 114 GLN A N 1
ATOM 873 C CA . GLN A 1 114 ? -17.109 -12.023 -20.312 1 98.19 114 GLN A CA 1
ATOM 874 C C . GLN A 1 114 ? -15.969 -11.641 -21.25 1 98.19 114 GLN A C 1
ATOM 876 O O . GLN A 1 114 ? -15.602 -12.422 -22.141 1 98.19 114 GLN A O 1
ATOM 881 N N . GLU A 1 115 ? -15.453 -10.492 -21.094 1 98.69 115 GLU A N 1
ATOM 882 C CA . GLU A 1 115 ? -14.32 -10.062 -21.906 1 98.69 115 GLU A CA 1
ATOM 883 C C . GLU A 1 115 ? -13.125 -10.984 -21.719 1 98.69 115 GLU A C 1
ATOM 885 O O . GLU A 1 115 ? -12.438 -11.32 -22.688 1 98.69 115 GLU A O 1
ATOM 890 N N . LEU A 1 116 ? -12.875 -11.352 -20.5 1 98.62 116 LEU A N 1
ATOM 891 C CA . LEU A 1 116 ? -11.75 -12.25 -20.25 1 98.62 116 LEU A CA 1
ATOM 892 C C . LEU A 1 116 ? -12 -13.625 -20.859 1 98.62 116 LEU A C 1
ATOM 894 O O . LEU A 1 116 ? -11.094 -14.227 -21.438 1 98.62 116 LEU A O 1
ATOM 898 N N . LEU A 1 117 ? -13.242 -14.125 -20.719 1 98.44 117 LEU A N 1
ATOM 899 C CA . LEU A 1 117 ? -13.586 -15.406 -21.328 1 98.44 117 LEU A CA 1
ATOM 900 C C . LEU A 1 117 ? -13.43 -15.352 -22.844 1 98.44 117 LEU A C 1
ATOM 902 O O . LEU A 1 117 ? -13.016 -16.344 -23.453 1 98.44 117 LEU A O 1
ATOM 906 N N . GLN A 1 118 ? -13.758 -14.227 -23.391 1 98.62 118 GLN A N 1
ATOM 907 C CA . GLN A 1 118 ? -13.594 -14.062 -24.828 1 98.62 118 GLN A CA 1
ATOM 908 C C . GLN A 1 118 ? -12.117 -14.133 -25.234 1 98.62 118 GLN A C 1
ATOM 910 O O . GLN A 1 118 ? -11.773 -14.703 -26.266 1 98.62 118 GLN A O 1
ATOM 915 N N . LYS A 1 119 ? -11.258 -13.516 -24.469 1 98.69 119 LYS A N 1
ATOM 916 C CA . LYS A 1 119 ? -9.828 -13.617 -24.734 1 98.69 119 LYS A CA 1
ATOM 917 C C . LYS A 1 119 ? -9.359 -15.07 -24.688 1 98.69 119 LYS A C 1
ATOM 919 O O . LYS A 1 119 ? -8.555 -15.492 -25.516 1 98.69 119 LYS A O 1
ATOM 924 N N . ILE A 1 120 ? -9.852 -15.781 -23.734 1 98.56 120 ILE A N 1
ATOM 925 C CA . ILE A 1 120 ? -9.492 -17.188 -23.578 1 98.56 120 ILE A CA 1
ATOM 926 C C . ILE A 1 120 ? -10.031 -17.984 -24.766 1 98.56 120 ILE A C 1
ATOM 928 O O . ILE A 1 120 ? -9.359 -18.891 -25.281 1 98.56 120 ILE A O 1
ATOM 932 N N . ALA A 1 121 ? -11.211 -17.641 -25.219 1 98.44 121 ALA A N 1
ATOM 933 C CA . ALA A 1 121 ? -11.859 -18.328 -26.328 1 98.44 121 ALA A CA 1
ATOM 934 C C . ALA A 1 121 ? -11.047 -18.172 -27.609 1 98.44 121 ALA A C 1
ATOM 936 O O . ALA A 1 121 ? -11.203 -18.953 -28.547 1 98.44 121 ALA A O 1
ATOM 937 N N . CYS A 1 122 ? -10.203 -17.203 -27.656 1 98.38 122 CYS A N 1
ATOM 938 C CA . CYS A 1 122 ? -9.445 -16.906 -28.859 1 98.38 122 CYS A CA 1
ATOM 939 C C . CYS A 1 122 ? -8.125 -17.656 -28.875 1 98.38 122 CYS A C 1
ATOM 941 O O . CYS A 1 122 ? -7.398 -17.641 -29.875 1 98.38 122 CYS A O 1
ATOM 943 N N . LEU A 1 123 ? -7.773 -18.312 -27.75 1 98.56 123 LEU A N 1
ATOM 944 C CA . LEU A 1 123 ? -6.551 -19.109 -27.75 1 98.56 123 LEU A CA 1
ATOM 945 C C . LEU A 1 123 ? -6.633 -20.25 -28.75 1 98.56 123 LEU A C 1
ATOM 947 O O . LEU A 1 123 ? -7.727 -20.656 -29.156 1 98.56 123 LEU A O 1
ATOM 951 N N . LYS A 1 124 ? -5.508 -20.703 -29.141 1 98.06 124 LYS A N 1
ATOM 952 C CA . LYS A 1 124 ? -5.473 -21.656 -30.25 1 98.06 124 LYS A CA 1
ATOM 953 C C . LYS A 1 124 ? -4.867 -22.984 -29.828 1 98.06 124 LYS A C 1
ATOM 955 O O . LYS A 1 124 ? -4.293 -23.094 -28.734 1 98.06 124 LYS A O 1
ATOM 960 N N . GLU A 1 125 ? -4.996 -23.922 -30.766 1 97.94 125 GLU A N 1
ATOM 961 C CA . GLU A 1 125 ? -4.441 -25.25 -30.531 1 97.94 125 GLU A CA 1
ATOM 962 C C . GLU A 1 125 ? -2.945 -25.188 -30.234 1 97.94 125 GLU A C 1
ATOM 964 O O . GLU A 1 125 ? -2.201 -24.5 -30.938 1 97.94 125 GLU A O 1
ATOM 969 N N . GLY A 1 126 ? -2.613 -25.828 -29.219 1 96.56 126 GLY A N 1
ATOM 970 C CA . GLY A 1 126 ? -1.203 -25.875 -28.875 1 96.56 126 GLY A CA 1
ATOM 971 C C . GLY A 1 126 ? -0.816 -24.828 -27.828 1 96.56 126 GLY A C 1
ATOM 972 O O . GLY A 1 126 ? 0.241 -24.938 -27.203 1 96.56 126 GLY A O 1
ATOM 973 N N . ASP A 1 127 ? -1.68 -23.797 -27.641 1 98.31 127 ASP A N 1
ATOM 974 C CA . ASP A 1 127 ? -1.429 -22.828 -26.578 1 98.31 127 ASP A CA 1
ATOM 975 C C . ASP A 1 127 ? -1.566 -23.453 -25.203 1 98.31 127 ASP A C 1
ATOM 977 O O . ASP A 1 127 ? -2.152 -24.531 -25.062 1 98.31 127 ASP A O 1
ATOM 981 N N . TYR A 1 128 ? -0.894 -22.844 -24.219 1 98.62 128 TYR A N 1
ATOM 982 C CA . TYR A 1 128 ? -1.048 -23.172 -22.812 1 98.62 128 TYR A CA 1
ATOM 983 C C . TYR A 1 128 ? -1.752 -22.062 -22.062 1 98.62 128 TYR A C 1
ATOM 985 O O . TYR A 1 128 ? -1.485 -20.875 -22.297 1 98.62 128 TYR A O 1
ATOM 993 N N . LEU A 1 129 ? -2.699 -22.406 -21.141 1 98.62 129 LEU A N 1
ATOM 994 C CA . LEU A 1 129 ? -3.34 -21.453 -20.25 1 98.62 129 LEU A CA 1
ATOM 995 C C . LEU A 1 129 ? -3.162 -21.859 -18.797 1 98.62 129 LEU A C 1
ATOM 997 O O . LEU A 1 129 ? -3.656 -22.922 -18.375 1 98.62 129 LEU A O 1
ATOM 1001 N N . VAL A 1 130 ? -2.449 -21.062 -18.062 1 98.38 130 VAL A N 1
ATOM 1002 C CA . VAL A 1 130 ? -2.32 -21.297 -16.625 1 98.38 130 VAL A CA 1
ATOM 1003 C C . VAL A 1 130 ? -3.447 -20.578 -15.883 1 98.38 130 VAL A C 1
ATOM 1005 O O . VAL A 1 130 ? -3.482 -19.344 -15.844 1 98.38 130 VAL A O 1
ATOM 1008 N N . ALA A 1 131 ? -4.336 -21.328 -15.375 1 95.88 131 ALA A N 1
ATOM 1009 C CA . ALA A 1 131 ? -5.387 -20.797 -14.5 1 95.88 131 ALA A CA 1
ATOM 1010 C C . ALA A 1 131 ? -4.984 -20.906 -13.031 1 95.88 131 ALA A C 1
ATOM 1012 O O . ALA A 1 131 ? -5.039 -21.984 -12.445 1 95.88 131 ALA A O 1
ATOM 1013 N N . ALA A 1 132 ? -4.605 -19.766 -12.523 1 91.38 132 ALA A N 1
ATOM 1014 C CA . ALA A 1 132 ? -4.023 -19.812 -11.18 1 91.38 132 ALA A CA 1
ATOM 1015 C C . ALA A 1 132 ? -4.621 -18.75 -10.281 1 91.38 132 ALA A C 1
ATOM 1017 O O . ALA A 1 132 ? -4.941 -17.641 -10.734 1 91.38 132 ALA A O 1
ATOM 1018 N N . GLY A 1 133 ? -4.715 -19.109 -9 1 88.06 133 GLY A N 1
ATOM 1019 C CA . GLY A 1 133 ? -5.133 -18.156 -7.996 1 88.06 133 GLY A CA 1
ATOM 1020 C C . GLY A 1 133 ? -6.594 -18.281 -7.617 1 88.06 133 GLY A C 1
ATOM 1021 O O . GLY A 1 133 ? -7.32 -19.094 -8.188 1 88.06 133 GLY A O 1
ATOM 1022 N N . SER A 1 134 ? -7.031 -17.391 -6.758 1 86.06 134 SER A N 1
ATOM 1023 C CA . SER A 1 134 ? -8.391 -17.438 -6.223 1 86.06 134 SER A CA 1
ATOM 1024 C C . SER A 1 134 ? -9.367 -16.719 -7.137 1 86.06 134 SER A C 1
ATOM 1026 O O . SER A 1 134 ? -8.977 -15.805 -7.871 1 86.06 134 SER A O 1
ATOM 1028 N N . VAL A 1 135 ? -10.547 -17.25 -7.055 1 88.56 135 VAL A N 1
ATOM 1029 C CA . VAL A 1 135 ? -11.633 -16.609 -7.789 1 88.56 135 VAL A CA 1
ATOM 1030 C C . VAL A 1 135 ? -12.312 -15.57 -6.902 1 88.56 135 VAL A C 1
ATOM 1032 O O . VAL A 1 135 ? -12.812 -15.898 -5.824 1 88.56 135 VAL A O 1
ATOM 1035 N N . PRO A 1 136 ? -12.281 -14.32 -7.363 1 90.25 136 PRO A N 1
ATOM 1036 C CA . PRO A 1 136 ? -12.977 -13.312 -6.562 1 90.25 136 PRO A CA 1
ATOM 1037 C C . PRO A 1 136 ? -14.461 -13.633 -6.379 1 90.25 136 PRO A C 1
ATOM 1039 O O . PRO A 1 136 ? -15.055 -14.312 -7.211 1 90.25 136 PRO A O 1
ATOM 1042 N N . SER A 1 137 ? -15.047 -13.078 -5.332 1 86.94 137 SER A N 1
ATOM 1043 C CA . SER A 1 137 ? -16.438 -13.367 -5 1 86.94 137 SER A CA 1
ATOM 1044 C C . SER A 1 137 ? -17.391 -12.781 -6.035 1 86.94 137 SER A C 1
ATOM 1046 O O . SER A 1 137 ? -18.531 -13.219 -6.148 1 86.94 137 SER A O 1
ATOM 1048 N N . THR A 1 138 ? -16.922 -11.805 -6.762 1 92.25 138 THR A N 1
ATOM 1049 C C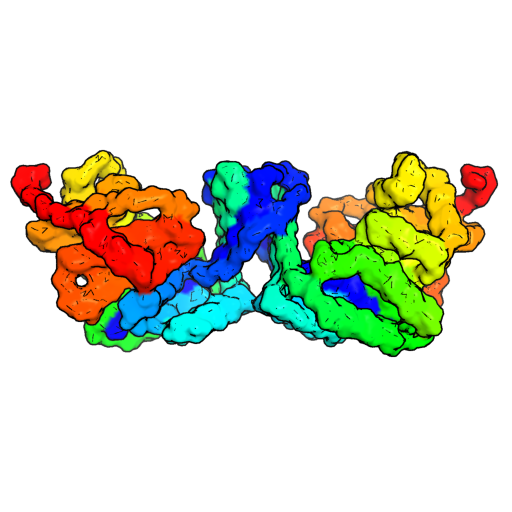A . THR A 1 138 ? -17.797 -11.125 -7.711 1 92.25 138 THR A CA 1
ATOM 1050 C C . THR A 1 138 ? -17.797 -11.852 -9.055 1 92.25 138 THR A C 1
ATOM 1052 O O . THR A 1 138 ? -18.578 -11.523 -9.945 1 92.25 138 THR A O 1
ATOM 1055 N N . ILE A 1 139 ? -16.906 -12.789 -9.211 1 93.12 139 ILE A N 1
ATOM 1056 C CA . ILE A 1 139 ? -16.844 -13.594 -10.422 1 93.12 139 ILE A CA 1
ATOM 1057 C C . ILE A 1 139 ? -17.609 -14.898 -10.219 1 93.12 139 ILE A C 1
ATOM 1059 O O . ILE A 1 139 ? -17.641 -15.453 -9.117 1 93.12 139 ILE A O 1
ATOM 1063 N N . THR A 1 140 ? -18.234 -15.32 -11.281 1 91.38 140 THR A N 1
ATOM 1064 C CA . THR A 1 140 ? -18.969 -16.578 -11.211 1 91.38 140 THR A CA 1
ATOM 1065 C C . THR A 1 140 ? -18.047 -17.703 -10.742 1 91.38 140 THR A C 1
ATOM 1067 O O . THR A 1 140 ? -16.922 -17.844 -11.219 1 91.38 140 THR A O 1
ATOM 1070 N N . PRO A 1 141 ? -18.531 -18.531 -9.797 1 88.06 141 PRO A N 1
ATOM 1071 C CA . PRO A 1 141 ? -17.688 -19.562 -9.203 1 88.06 141 PRO A CA 1
ATOM 1072 C C . PRO A 1 141 ? -17.203 -20.594 -10.234 1 88.06 141 PRO A C 1
ATOM 1074 O O . PRO A 1 141 ? -16.203 -21.281 -10.008 1 88.06 141 PRO A O 1
ATOM 1077 N N . ASP A 1 142 ? -17.922 -20.688 -11.344 1 90.69 142 ASP A N 1
ATOM 1078 C CA . ASP A 1 142 ? -17.578 -21.719 -12.336 1 90.69 142 ASP A CA 1
ATOM 1079 C C . ASP A 1 142 ? -16.703 -21.141 -13.445 1 90.69 142 ASP A C 1
ATOM 1081 O O . ASP A 1 142 ? -16.656 -21.688 -14.547 1 90.69 142 ASP A O 1
ATOM 1085 N N . PHE A 1 143 ? -16.078 -20.031 -13.227 1 94.19 143 PHE A N 1
ATOM 1086 C CA . PHE A 1 143 ? -15.25 -19.359 -14.227 1 94.19 143 PHE A CA 1
ATOM 1087 C C . PHE A 1 143 ? -14.234 -20.328 -14.828 1 94.19 143 PHE A C 1
ATOM 1089 O O . PHE A 1 143 ? -14.133 -20.453 -16.047 1 94.19 143 PHE A O 1
ATOM 1096 N N . TYR A 1 144 ? -13.516 -21.016 -13.992 1 92.88 144 TYR A N 1
ATOM 1097 C CA . TYR A 1 144 ? -12.445 -21.859 -14.5 1 92.88 144 TYR A CA 1
ATOM 1098 C C . TYR A 1 144 ? -13.016 -23.109 -15.164 1 92.88 144 TYR A C 1
ATOM 1100 O O . TYR A 1 144 ? -12.352 -23.734 -16 1 92.88 144 TYR A O 1
ATOM 1108 N N . VAL A 1 145 ? -14.203 -23.5 -14.805 1 92.81 145 VAL A N 1
ATOM 1109 C CA . VAL A 1 145 ? -14.891 -24.562 -15.523 1 92.81 145 VAL A CA 1
ATOM 1110 C C . VAL A 1 145 ? -15.203 -24.109 -16.953 1 92.81 145 VAL A C 1
ATOM 1112 O O . VAL A 1 145 ? -14.984 -24.859 -17.906 1 92.81 145 VAL A O 1
ATOM 1115 N N . LYS A 1 146 ? -15.734 -22.906 -17.047 1 95.19 146 LYS A N 1
ATOM 1116 C CA . LYS A 1 146 ? -16 -22.328 -18.359 1 95.19 146 LYS A CA 1
ATOM 1117 C C . LYS A 1 146 ? -14.719 -22.203 -19.172 1 95.19 146 LYS A C 1
ATOM 1119 O O . LYS A 1 146 ? -14.703 -22.5 -20.359 1 95.19 146 LYS A O 1
ATOM 1124 N N . ALA A 1 147 ? -13.68 -21.781 -18.547 1 96.31 147 ALA A N 1
ATOM 1125 C CA . ALA A 1 147 ? -12.383 -21.656 -19.203 1 96.31 147 ALA A CA 1
ATOM 1126 C C . ALA A 1 147 ? -11.891 -23.016 -19.703 1 96.31 147 ALA A C 1
ATOM 1128 O O . ALA A 1 147 ? -11.375 -23.125 -20.812 1 96.31 147 ALA A O 1
ATOM 1129 N N . ALA A 1 148 ? -12.055 -24.016 -18.875 1 95.56 148 ALA A N 1
ATOM 1130 C CA . ALA A 1 148 ? -11.641 -25.359 -19.25 1 95.56 148 ALA A CA 1
ATOM 1131 C C . ALA A 1 148 ? -12.391 -25.844 -20.484 1 95.56 148 ALA A C 1
ATOM 1133 O O . ALA A 1 148 ? -11.805 -26.484 -21.359 1 95.56 148 ALA A O 1
ATOM 1134 N N . ALA A 1 149 ? -13.648 -25.547 -20.5 1 95.88 149 ALA A N 1
ATOM 1135 C CA . ALA A 1 149 ? -14.461 -25.938 -21.656 1 95.88 149 ALA A CA 1
ATOM 1136 C C . ALA A 1 149 ? -13.969 -25.25 -22.922 1 95.88 149 ALA A C 1
ATOM 1138 O O . ALA A 1 149 ? -13.906 -25.891 -23.984 1 95.88 149 ALA A O 1
ATOM 1139 N N . LEU A 1 150 ? -13.688 -24 -22.844 1 97.62 150 LEU A N 1
ATOM 1140 C CA . LEU A 1 150 ? -13.172 -23.25 -23.984 1 97.62 150 LEU A CA 1
ATOM 1141 C C . LEU A 1 150 ? -11.828 -23.812 -24.438 1 97.62 150 LEU A C 1
ATOM 1143 O O . LEU A 1 150 ? -11.57 -23.953 -25.641 1 97.62 150 LEU A O 1
ATOM 1147 N N . CYS A 1 151 ? -10.969 -24.125 -23.484 1 97.38 151 CYS A N 1
ATOM 1148 C CA . CYS A 1 151 ? -9.664 -24.703 -23.781 1 97.38 151 CYS A CA 1
ATOM 1149 C C . CYS A 1 151 ? -9.812 -26.047 -24.5 1 97.38 151 CYS A C 1
ATOM 1151 O O . CYS A 1 151 ? -9.109 -26.328 -25.469 1 97.38 151 CYS A O 1
ATOM 1153 N N . ARG A 1 152 ? -10.727 -26.875 -23.984 1 95.69 152 ARG A N 1
ATOM 1154 C CA . ARG A 1 152 ? -10.977 -28.188 -24.594 1 95.69 152 ARG A CA 1
ATOM 1155 C C . ARG A 1 152 ? -11.438 -28.031 -26.047 1 95.69 152 ARG A C 1
ATOM 1157 O O . ARG A 1 152 ? -10.945 -28.719 -26.938 1 95.69 152 ARG A O 1
ATOM 1164 N N . LYS A 1 153 ? -12.367 -27.125 -26.188 1 96.88 153 LYS A N 1
ATOM 1165 C CA . LYS A 1 153 ? -12.914 -26.859 -27.516 1 96.88 153 LYS A CA 1
ATOM 1166 C C . LYS A 1 153 ? -11.805 -26.5 -28.5 1 96.88 153 LYS A C 1
ATOM 1168 O O . LYS A 1 153 ? -11.805 -26.953 -29.641 1 96.88 153 LYS A O 1
ATOM 1173 N N . ASN A 1 154 ? -10.859 -25.75 -28.078 1 97.88 154 ASN A N 1
ATOM 1174 C CA . ASN A 1 154 ? -9.82 -25.234 -28.953 1 97.88 154 ASN A CA 1
ATOM 1175 C C . ASN A 1 154 ? -8.531 -26.047 -28.828 1 97.88 154 ASN A C 1
ATOM 1177 O O . ASN A 1 154 ? -7.508 -25.688 -29.422 1 97.88 154 ASN A O 1
ATOM 1181 N N . ARG A 1 155 ? -8.531 -27.109 -28.016 1 97.44 155 ARG A N 1
ATOM 1182 C CA . ARG A 1 155 ? -7.375 -27.969 -27.766 1 97.44 155 ARG A CA 1
ATOM 1183 C C . ARG A 1 155 ? -6.211 -27.172 -27.188 1 97.44 155 ARG A C 1
ATOM 1185 O O . ARG A 1 155 ? -5.078 -27.281 -27.672 1 97.44 155 ARG A O 1
ATOM 1192 N N . VAL A 1 156 ? -6.566 -26.234 -26.281 1 97.88 156 VAL A N 1
ATOM 1193 C CA . VAL A 1 156 ? -5.602 -25.484 -25.484 1 97.88 156 VAL A CA 1
ATOM 1194 C C . VAL A 1 156 ? -5.215 -26.297 -24.25 1 97.88 156 VAL A C 1
ATOM 1196 O O . VAL A 1 156 ? -6.07 -26.922 -23.609 1 97.88 156 VAL A O 1
ATOM 1199 N N . ASN A 1 157 ? -3.945 -26.359 -23.922 1 97.94 157 ASN A N 1
ATOM 1200 C CA . ASN A 1 157 ? -3.457 -27.062 -22.734 1 97.94 157 ASN A CA 1
ATOM 1201 C C . ASN A 1 157 ? -3.652 -26.234 -21.469 1 97.94 157 ASN A C 1
ATOM 1203 O O . ASN A 1 157 ? -2.869 -25.328 -21.203 1 97.94 157 ASN A O 1
ATOM 1207 N N . MET A 1 158 ? -4.621 -26.578 -20.656 1 97.69 158 MET A N 1
ATOM 1208 C CA . MET A 1 158 ? -4.93 -25.812 -19.469 1 97.69 158 MET A CA 1
ATOM 1209 C C . MET A 1 158 ? -4.211 -26.375 -18.25 1 97.69 158 MET A C 1
ATOM 1211 O O . MET A 1 158 ? -4.164 -27.594 -18.062 1 97.69 158 MET A O 1
ATOM 1215 N N . ILE A 1 159 ? -3.535 -25.531 -17.5 1 97.75 159 ILE A N 1
ATOM 1216 C CA . ILE A 1 159 ? -2.932 -25.828 -16.219 1 97.75 159 ILE A CA 1
ATOM 1217 C C . ILE A 1 159 ? -3.797 -25.266 -15.094 1 97.75 159 ILE A C 1
ATOM 1219 O O . ILE A 1 159 ? -4.168 -24.078 -15.125 1 97.75 159 ILE A O 1
ATOM 1223 N N . ALA A 1 160 ? -4.109 -26.078 -14.148 1 94.5 160 ALA A N 1
ATOM 1224 C CA . ALA A 1 160 ? -4.918 -25.625 -13.016 1 94.5 160 ALA A CA 1
ATOM 1225 C C . ALA A 1 160 ? -4.102 -25.609 -11.727 1 94.5 160 ALA A C 1
ATOM 1227 O O . ALA A 1 160 ? -3.684 -26.672 -11.25 1 94.5 160 ALA A O 1
ATOM 1228 N N . ASP A 1 161 ? -3.803 -24.5 -11.234 1 92.19 161 ASP A N 1
ATOM 1229 C CA . ASP A 1 161 ? -3.184 -24.266 -9.93 1 92.19 161 ASP A CA 1
ATOM 1230 C C . ASP A 1 161 ? -3.99 -23.266 -9.109 1 92.19 161 ASP A C 1
ATOM 1232 O O . ASP A 1 161 ? -3.562 -22.125 -8.922 1 92.19 161 ASP A O 1
ATOM 1236 N N . THR A 1 162 ? -5.125 -23.641 -8.625 1 84.56 162 THR A N 1
ATOM 1237 C CA . THR A 1 162 ? -6.109 -22.797 -7.961 1 84.56 162 THR A CA 1
ATOM 1238 C C . THR A 1 162 ? -6.531 -23.406 -6.629 1 84.56 162 THR A C 1
ATOM 1240 O O . THR A 1 162 ? -5.961 -24.406 -6.188 1 84.56 162 THR A O 1
ATOM 1243 N N . SER A 1 163 ? -7.438 -22.719 -6.023 1 77.31 163 SER A N 1
ATOM 1244 C CA . SER A 1 163 ? -7.906 -23.172 -4.719 1 77.31 163 SER A CA 1
ATOM 1245 C C . SER A 1 163 ? -8.547 -24.547 -4.812 1 77.31 163 SER A C 1
ATOM 1247 O O . SER A 1 163 ? -8.938 -24.984 -5.898 1 77.31 163 SER A O 1
ATOM 1249 N N . SER A 1 164 ? -8.742 -25.156 -3.648 1 73.12 164 SER A N 1
ATOM 1250 C CA . SER A 1 164 ? -9.312 -26.5 -3.576 1 73.12 164 SER A CA 1
ATOM 1251 C C . SER A 1 164 ? -10.727 -26.531 -4.152 1 73.12 164 SER A C 1
ATOM 1253 O O . SER A 1 164 ? -11.086 -27.469 -4.875 1 73.12 164 SER A O 1
ATOM 1255 N N . GLN A 1 165 ? -11.453 -25.531 -3.871 1 78.88 165 GLN A N 1
ATOM 1256 C CA . GLN A 1 165 ? -12.836 -25.5 -4.34 1 78.88 165 GLN A CA 1
ATOM 1257 C C . GLN A 1 165 ? -12.898 -25.391 -5.859 1 78.88 165 GLN A C 1
ATOM 1259 O O . GLN A 1 165 ? -13.648 -26.109 -6.516 1 78.88 165 GLN A O 1
ATOM 1264 N N . ALA A 1 166 ? -12.117 -24.547 -6.371 1 80.69 166 ALA A N 1
ATOM 1265 C CA . ALA A 1 166 ? -12.07 -24.375 -7.82 1 80.69 166 ALA A CA 1
ATOM 1266 C C . ALA A 1 166 ? -11.5 -25.609 -8.508 1 80.69 166 ALA A C 1
ATOM 1268 O O . ALA A 1 166 ? -11.984 -26.016 -9.562 1 80.69 166 ALA A O 1
ATOM 1269 N N . LEU A 1 167 ? -10.539 -26.188 -7.855 1 84.44 167 LEU A N 1
ATOM 1270 C CA . LEU A 1 167 ? -9.922 -27.391 -8.406 1 84.44 167 LEU A CA 1
ATOM 1271 C C . LEU A 1 167 ? -10.922 -28.547 -8.453 1 84.44 167 LEU A C 1
ATOM 1273 O O . LEU A 1 167 ? -10.969 -29.297 -9.43 1 84.44 167 LEU A O 1
ATOM 1277 N N . LYS A 1 168 ? -11.727 -28.641 -7.461 1 86.19 168 LYS A N 1
ATOM 1278 C CA . LYS A 1 168 ? -12.75 -29.688 -7.402 1 86.19 168 LYS A CA 1
ATOM 1279 C C . LYS A 1 168 ? -13.703 -29.578 -8.594 1 86.19 168 LYS A C 1
ATOM 1281 O O . LYS A 1 168 ? -14.141 -30.609 -9.125 1 86.19 168 LYS A O 1
ATOM 1286 N N . GLN A 1 169 ? -13.953 -28.422 -9.023 1 86.81 169 GLN A N 1
ATOM 1287 C CA . GLN A 1 169 ? -14.891 -28.203 -10.117 1 86.81 169 GLN A CA 1
ATOM 1288 C C . GLN A 1 169 ? -14.25 -28.547 -11.461 1 86.81 169 GLN A C 1
ATOM 1290 O O . GLN A 1 169 ? -14.953 -28.859 -12.43 1 86.81 169 GLN A O 1
ATOM 1295 N N . ILE A 1 170 ? -12.992 -28.453 -11.492 1 87.62 170 ILE A N 1
ATOM 1296 C CA . ILE A 1 170 ? -12.266 -28.656 -12.734 1 87.62 170 ILE A CA 1
ATOM 1297 C C . ILE A 1 170 ? -11.93 -30.141 -12.891 1 87.62 170 ILE A C 1
ATOM 1299 O O . ILE A 1 170 ? -11.766 -30.641 -14.008 1 87.62 170 ILE A O 1
ATOM 1303 N N . VAL A 1 171 ? -11.859 -30.781 -11.703 1 84.62 171 VAL A N 1
ATOM 1304 C CA . VAL A 1 171 ? -11.57 -32.219 -11.727 1 84.62 171 VAL A CA 1
ATOM 1305 C C . VAL A 1 171 ? -12.625 -32.938 -12.555 1 84.62 171 VAL A C 1
ATOM 1307 O O . VAL A 1 171 ? -13.82 -32.656 -12.43 1 84.62 171 VAL A O 1
ATOM 1310 N N . GLY A 1 172 ? -12.242 -33.781 -13.43 1 85.12 172 GLY A N 1
ATOM 1311 C CA . GLY A 1 172 ? -13.125 -34.469 -14.375 1 85.12 172 GLY A CA 1
ATOM 1312 C C . GLY A 1 172 ? -12.992 -33.938 -15.797 1 85.12 172 GLY A C 1
ATOM 1313 O O . GLY A 1 172 ? -13.398 -34.594 -16.75 1 85.12 172 GLY A O 1
ATOM 1314 N N . GLN A 1 173 ? -12.484 -32.75 -15.82 1 86.94 173 GLN A N 1
ATOM 1315 C CA . GLN A 1 173 ? -12.18 -32.188 -17.125 1 86.94 173 GLN A CA 1
ATOM 1316 C C . GLN A 1 173 ? -10.758 -32.531 -17.562 1 86.94 173 GLN A C 1
ATOM 1318 O O . GLN A 1 173 ? -9.906 -32.844 -16.734 1 86.94 173 GLN A O 1
ATOM 1323 N N . GLU A 1 174 ? -10.602 -32.5 -18.828 1 91.5 174 GLU A N 1
ATOM 1324 C CA . GLU A 1 174 ? -9.258 -32.719 -19.344 1 91.5 174 GLU A CA 1
ATOM 1325 C C . GLU A 1 174 ? -8.383 -31.5 -19.156 1 91.5 174 GLU A C 1
ATOM 1327 O O . GLU A 1 174 ? -8.664 -30.438 -19.719 1 91.5 174 GLU A O 1
ATOM 1332 N N . VAL A 1 175 ? -7.367 -31.625 -18.328 1 95.56 175 VAL A N 1
ATOM 1333 C CA . VAL A 1 175 ? -6.41 -30.547 -18.141 1 95.56 175 VAL A CA 1
ATOM 1334 C C . VAL A 1 175 ? -4.988 -31.078 -18.312 1 95.56 175 VAL A C 1
ATOM 1336 O O . VAL A 1 175 ? -4.734 -32.281 -18.125 1 95.56 175 VAL A O 1
ATOM 1339 N N . PHE A 1 176 ? -4.145 -30.219 -18.703 1 97.62 176 PHE A N 1
ATOM 1340 C CA . PHE A 1 176 ? -2.768 -30.594 -19 1 97.62 176 PHE A CA 1
ATOM 1341 C C . PHE A 1 176 ? -1.99 -30.875 -17.719 1 97.62 176 PHE A C 1
ATOM 1343 O O . PHE A 1 176 ? -1.259 -31.859 -17.641 1 97.62 176 PHE A O 1
ATOM 1350 N N . LEU A 1 177 ? -2.199 -30.062 -16.719 1 97.81 177 LEU A N 1
ATOM 1351 C CA . LEU A 1 177 ? -1.464 -30.172 -15.453 1 97.81 177 LEU A CA 1
ATOM 1352 C C . LEU A 1 177 ? -2.312 -29.703 -14.281 1 97.81 177 LEU A C 1
ATOM 1354 O O . LEU A 1 177 ? -2.988 -28.672 -14.375 1 97.81 177 LEU A O 1
ATOM 1358 N N . VAL A 1 178 ? -2.297 -30.422 -13.195 1 96.56 178 VAL A N 1
ATOM 1359 C CA . VAL A 1 178 ? -2.773 -29.969 -11.891 1 96.56 178 VAL A CA 1
ATOM 1360 C C . VAL A 1 178 ? -1.646 -30.062 -10.867 1 96.56 178 VAL A C 1
ATOM 1362 O O . VAL A 1 178 ? -0.869 -31.031 -10.883 1 96.56 178 VAL A O 1
ATOM 1365 N N . LYS A 1 179 ? -1.559 -29.047 -10.047 1 96.19 179 LYS A N 1
ATOM 1366 C CA . LYS A 1 179 ? -0.46 -29.016 -9.086 1 96.19 179 LYS A CA 1
ATOM 1367 C C . LYS A 1 179 ? -0.973 -28.75 -7.676 1 96.19 179 LYS A C 1
ATOM 1369 O O . LYS A 1 179 ? -0.656 -27.719 -7.082 1 96.19 179 LYS A O 1
ATOM 1374 N N . PRO A 1 180 ? -1.61 -29.672 -6.957 1 94.88 180 PRO A N 1
ATOM 1375 C CA . PRO A 1 180 ? -1.972 -29.516 -5.547 1 94.88 180 PRO A CA 1
ATOM 1376 C C . PRO A 1 180 ? -0.801 -29.781 -4.605 1 94.88 180 PRO A C 1
ATOM 1378 O O . PRO A 1 180 ? 0.193 -30.391 -5.008 1 94.88 180 PRO A O 1
ATOM 1381 N N . ASN A 1 181 ? -0.925 -29.219 -3.426 1 93.31 181 ASN A N 1
ATOM 1382 C CA . ASN A 1 181 ? -0.083 -29.75 -2.359 1 93.31 181 ASN A CA 1
ATOM 1383 C C . ASN A 1 181 ? -0.771 -30.891 -1.623 1 93.31 181 ASN A C 1
ATOM 1385 O O . ASN A 1 181 ? -1.92 -31.219 -1.92 1 93.31 181 ASN A O 1
ATOM 1389 N N . HIS A 1 182 ? -0.06 -31.516 -0.665 1 94.06 182 HIS A N 1
ATOM 1390 C CA . HIS A 1 182 ? -0.591 -32.688 -0.009 1 94.06 182 HIS A CA 1
ATOM 1391 C C . HIS A 1 182 ? -1.85 -32.375 0.788 1 94.06 182 HIS A C 1
ATOM 1393 O O . HIS A 1 182 ? -2.76 -33.219 0.886 1 94.06 182 HIS A O 1
ATOM 1399 N N . HIS A 1 183 ? -2.018 -31.156 1.307 1 92.75 183 HIS A N 1
ATOM 1400 C CA . HIS A 1 183 ? -3.229 -30.766 2.021 1 92.75 183 HIS A CA 1
ATOM 1401 C C . HIS A 1 183 ? -4.398 -30.594 1.062 1 92.75 183 HIS A C 1
ATOM 1403 O O . HIS A 1 183 ? -5.508 -31.062 1.331 1 92.75 183 HIS A O 1
ATOM 1409 N N . GLU A 1 184 ? -4.125 -29.922 -0.018 1 91.75 184 GLU A N 1
ATOM 1410 C CA . GLU A 1 184 ? -5.148 -29.688 -1.032 1 91.75 184 GLU A CA 1
ATOM 1411 C C . GLU A 1 184 ? -5.629 -31 -1.646 1 91.75 184 GLU A C 1
ATOM 1413 O O . GLU A 1 184 ? -6.824 -31.188 -1.89 1 91.75 184 GLU A O 1
ATOM 1418 N N . LEU A 1 185 ? -4.676 -31.859 -1.922 1 94.38 185 LEU A N 1
ATOM 1419 C CA . LEU A 1 185 ? -5.027 -33.188 -2.441 1 94.38 185 LEU A CA 1
ATOM 1420 C C . LEU A 1 185 ? -5.914 -33.938 -1.456 1 94.38 185 LEU A C 1
ATOM 1422 O O . LEU A 1 185 ? -6.906 -34.562 -1.854 1 94.38 185 LEU A O 1
ATOM 1426 N N . GLY A 1 186 ? -5.484 -33.906 -0.191 1 95.06 186 GLY A N 1
ATOM 1427 C CA . GLY A 1 186 ? -6.301 -34.5 0.843 1 95.06 186 GLY A CA 1
ATOM 1428 C C . GLY A 1 186 ? -7.711 -33.938 0.903 1 95.06 186 GLY A C 1
ATOM 1429 O O . GLY A 1 186 ? -8.68 -34.688 1 1 95.06 186 GLY A O 1
ATOM 1430 N N . GLU A 1 187 ? -7.832 -32.656 0.787 1 93.06 187 GLU A N 1
ATOM 1431 C CA . GLU A 1 187 ? -9.133 -32 0.802 1 93.06 187 GLU A CA 1
ATOM 1432 C C . GLU A 1 187 ? -9.992 -32.438 -0.386 1 93.06 187 GLU A C 1
ATOM 1434 O O . GLU A 1 187 ? -11.195 -32.656 -0.245 1 93.06 187 GLU A O 1
ATOM 1439 N N . LEU A 1 188 ? -9.367 -32.531 -1.504 1 91.56 188 LEU A N 1
ATOM 1440 C CA . LEU A 1 188 ? -10.07 -32.875 -2.73 1 91.56 188 LEU A CA 1
ATOM 1441 C C . LEU A 1 188 ? -10.719 -34.25 -2.6 1 91.56 188 LEU A C 1
ATOM 1443 O O . LEU A 1 188 ? -11.797 -34.5 -3.148 1 91.56 188 LEU A O 1
ATOM 1447 N N . PHE A 1 189 ? -10.094 -35.125 -1.847 1 93.44 189 PHE A N 1
ATOM 1448 C CA . PHE A 1 189 ? -10.57 -36.5 -1.77 1 93.44 189 PHE A CA 1
ATOM 1449 C C . PHE A 1 189 ? -11.062 -36.844 -0.364 1 93.44 189 PHE A C 1
ATOM 1451 O O . PHE A 1 189 ? -11.25 -38 -0.021 1 93.44 189 PHE A O 1
ATOM 1458 N N . ASP A 1 190 ? -11.211 -35.781 0.477 1 93.88 190 ASP A N 1
ATOM 1459 C CA . ASP A 1 190 ? -11.711 -35.906 1.842 1 93.88 190 ASP A CA 1
ATOM 1460 C C . ASP A 1 190 ? -10.906 -36.938 2.629 1 93.88 190 ASP A C 1
ATOM 1462 O O . ASP A 1 190 ? -11.469 -37.875 3.201 1 93.88 190 ASP A O 1
ATOM 1466 N N . THR A 1 191 ? -9.602 -36.812 2.568 1 95.56 191 THR A N 1
ATOM 1467 C CA . THR A 1 191 ? -8.672 -37.688 3.277 1 95.56 191 THR A CA 1
ATOM 1468 C C . THR A 1 191 ? -7.438 -36.906 3.721 1 95.56 191 THR A C 1
ATOM 1470 O O . THR A 1 191 ? -7.398 -35.656 3.607 1 95.56 191 THR A O 1
ATOM 1473 N N . THR A 1 192 ? -6.531 -37.594 4.383 1 96.5 192 THR A N 1
ATOM 1474 C CA . THR A 1 192 ? -5.254 -37.031 4.762 1 96.5 192 THR A CA 1
ATOM 1475 C C . THR A 1 192 ? -4.105 -37.719 4.035 1 96.5 192 THR A C 1
ATOM 1477 O O . THR A 1 192 ? -4.02 -38.938 4.027 1 96.5 192 THR A O 1
ATOM 1480 N N . ILE A 1 193 ? -3.299 -36.938 3.373 1 95.81 1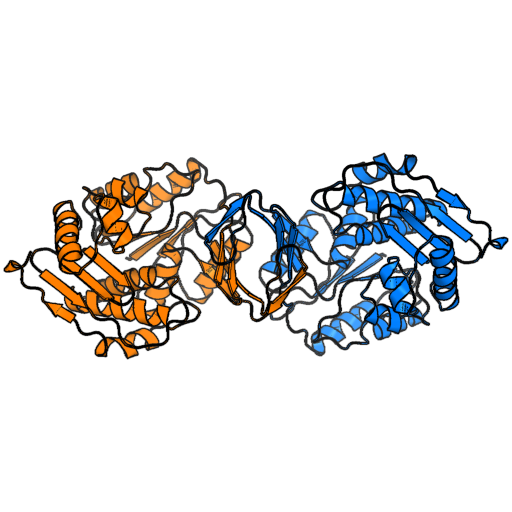93 ILE A N 1
ATOM 1481 C CA . ILE A 1 193 ? -2.104 -37.438 2.711 1 95.81 193 ILE A CA 1
ATOM 1482 C C . ILE A 1 193 ? -0.926 -37.438 3.682 1 95.81 193 ILE A C 1
ATOM 1484 O O . ILE A 1 193 ? -0.475 -36.344 4.094 1 95.81 193 ILE A O 1
ATOM 1488 N N . VAL A 1 194 ? -0.402 -38.531 4.031 1 93.38 194 VAL A N 1
ATOM 1489 C CA . VAL A 1 194 ? 0.588 -38.531 5.105 1 93.38 194 VAL A CA 1
ATOM 1490 C C . VAL A 1 194 ? 1.929 -39.031 4.57 1 93.38 194 VAL A C 1
ATOM 1492 O O . VAL A 1 194 ? 2.959 -38.875 5.234 1 93.38 194 VAL A O 1
ATOM 1495 N N . ASN A 1 195 ? 1.909 -39.688 3.396 1 93 195 ASN A N 1
ATOM 1496 C CA . ASN A 1 195 ? 3.154 -40.188 2.84 1 93 195 ASN A CA 1
ATOM 1497 C C . ASN A 1 195 ? 3.127 -40.219 1.314 1 93 195 ASN A C 1
ATOM 1499 O O . ASN A 1 195 ? 2.133 -39.812 0.706 1 93 195 ASN A O 1
ATOM 1503 N N . VAL A 1 196 ? 4.199 -40.594 0.695 1 94.25 196 VAL A N 1
ATOM 1504 C CA . VAL A 1 196 ? 4.402 -40.562 -0.75 1 94.25 196 VAL A CA 1
ATOM 1505 C C . VAL A 1 196 ? 3.432 -41.531 -1.42 1 94.25 196 VAL A C 1
ATOM 1507 O O . VAL A 1 196 ? 2.902 -41.25 -2.496 1 94.25 196 VAL A O 1
ATOM 1510 N N . GLU A 1 197 ? 3.188 -42.688 -0.771 1 94.12 197 GLU A N 1
ATOM 1511 C CA . GLU A 1 197 ? 2.281 -43.688 -1.333 1 94.12 197 GLU A CA 1
ATOM 1512 C C . GLU A 1 197 ? 0.869 -43.125 -1.482 1 94.12 197 GLU A C 1
ATOM 1514 O O . GLU A 1 197 ? 0.21 -43.344 -2.498 1 94.12 197 GLU A O 1
ATOM 1519 N N . ASP A 1 198 ? 0.463 -42.406 -0.416 1 95.75 198 ASP A N 1
ATOM 1520 C CA . ASP A 1 198 ? -0.834 -41.75 -0.485 1 95.75 198 ASP A CA 1
ATOM 1521 C C . ASP A 1 198 ? -0.88 -40.75 -1.644 1 95.75 198 ASP A C 1
ATOM 1523 O O . ASP A 1 198 ? -1.862 -40.719 -2.389 1 95.75 198 ASP A O 1
ATOM 1527 N N . ALA A 1 199 ? 0.187 -39.969 -1.792 1 96.75 199 ALA A N 1
ATOM 1528 C CA . ALA A 1 199 ? 0.263 -38.938 -2.834 1 96.75 199 ALA A CA 1
ATOM 1529 C C . ALA A 1 199 ? 0.16 -39.562 -4.223 1 96.75 199 ALA A C 1
ATOM 1531 O O . ALA A 1 199 ? -0.557 -39.062 -5.086 1 96.75 199 ALA A O 1
ATOM 1532 N N . VAL A 1 200 ? 0.843 -40.688 -4.402 1 96.25 200 VAL A N 1
ATOM 1533 C CA . VAL A 1 200 ? 0.811 -41.375 -5.688 1 96.25 200 VAL A CA 1
ATOM 1534 C C . VAL A 1 200 ? -0.596 -41.906 -5.953 1 96.25 200 VAL A C 1
ATOM 1536 O O . VAL A 1 200 ? -1.132 -41.75 -7.051 1 96.25 200 VAL A O 1
ATOM 1539 N N . HIS A 1 201 ? -1.156 -42.531 -4.938 1 96 201 HIS A N 1
ATOM 1540 C CA . HIS A 1 201 ? -2.479 -43.125 -5.07 1 96 201 HIS A CA 1
ATOM 1541 C C . HIS A 1 201 ? -3.516 -42.094 -5.492 1 96 201 HIS A C 1
ATOM 1543 O O . HIS A 1 201 ? -4.227 -42.281 -6.48 1 96 201 HIS A O 1
ATOM 1549 N N . TYR A 1 202 ? -3.566 -41.031 -4.781 1 95.88 202 TYR A N 1
ATOM 1550 C CA . TYR A 1 202 ? -4.59 -40.031 -5.059 1 95.88 202 TYR A CA 1
ATOM 1551 C C . TYR A 1 202 ? -4.199 -39.156 -6.25 1 95.88 202 TYR A C 1
ATOM 1553 O O . TYR A 1 202 ? -5.066 -38.625 -6.934 1 95.88 202 TYR A O 1
ATOM 1561 N N . GLY A 1 203 ? -2.879 -38.969 -6.527 1 96.38 203 GLY A N 1
ATOM 1562 C CA . GLY A 1 203 ? -2.443 -38.344 -7.77 1 96.38 203 GLY A CA 1
ATOM 1563 C C . GLY A 1 203 ? -2.889 -39.125 -9 1 96.38 203 GLY A C 1
ATOM 1564 O O . GLY A 1 203 ? -3.275 -38.531 -10.008 1 96.38 203 GLY A O 1
ATOM 1565 N N . GLN A 1 204 ? -2.805 -40.438 -8.875 1 96.25 204 GLN A N 1
ATOM 1566 C CA . GLN A 1 204 ? -3.26 -41.281 -9.961 1 96.25 204 GLN A CA 1
ATOM 1567 C C . GLN A 1 204 ? -4.754 -41.125 -10.211 1 96.25 204 GLN A C 1
ATOM 1569 O O . GLN A 1 204 ? -5.207 -41.125 -11.352 1 96.25 204 GLN A O 1
ATOM 1574 N N . LYS A 1 205 ? -5.477 -41 -9.148 1 95.25 205 LYS A N 1
ATOM 1575 C CA . LYS A 1 205 ? -6.91 -40.75 -9.297 1 95.25 205 LYS A CA 1
ATOM 1576 C C . LYS A 1 205 ? -7.184 -39.469 -10.062 1 95.25 205 LYS A C 1
ATOM 1578 O O . LYS A 1 205 ? -8.078 -39.406 -10.906 1 95.25 205 LYS A O 1
ATOM 1583 N N . LEU A 1 206 ? -6.426 -38.438 -9.789 1 95.19 206 LEU A N 1
ATOM 1584 C CA . LEU A 1 206 ? -6.566 -37.188 -10.516 1 95.19 206 LEU A CA 1
ATOM 1585 C C . LEU A 1 206 ? -6.215 -37.344 -11.984 1 95.19 206 LEU A C 1
ATOM 1587 O O . LEU A 1 206 ? -6.887 -36.812 -12.859 1 95.19 206 LEU A O 1
ATOM 1591 N N . HIS A 1 207 ? -5.16 -38.094 -12.203 1 96.19 207 HIS A N 1
ATOM 1592 C CA . HIS A 1 207 ? -4.762 -38.375 -13.57 1 96.19 207 HIS A CA 1
ATOM 1593 C C . HIS A 1 207 ? -5.867 -39.125 -14.328 1 96.19 207 HIS A C 1
ATOM 1595 O O . HIS A 1 207 ? -6.199 -38.75 -15.453 1 96.19 207 HIS A O 1
ATOM 1601 N N . GLU A 1 208 ? -6.438 -40.062 -13.68 1 95.12 208 GLU A N 1
ATOM 1602 C CA . GLU A 1 208 ? -7.5 -40.844 -14.289 1 95.12 208 GLU A CA 1
ATOM 1603 C C . GLU A 1 208 ? -8.75 -40 -14.539 1 95.12 208 GLU A C 1
ATOM 1605 O O . GLU A 1 208 ? -9.531 -40.312 -15.445 1 95.12 208 GLU A O 1
ATOM 1610 N N . GLN A 1 209 ? -8.844 -39.031 -13.789 1 94.19 209 GLN A N 1
ATOM 1611 C CA . GLN A 1 209 ? -10.023 -38.156 -13.891 1 94.19 209 GLN A CA 1
ATOM 1612 C C . GLN A 1 209 ? -9.812 -37.062 -14.922 1 94.19 209 GLN A C 1
ATOM 1614 O O . GLN A 1 209 ? -10.703 -36.25 -15.156 1 94.19 209 GLN A O 1
ATOM 1619 N N . GLY A 1 210 ? -8.656 -37.031 -15.531 1 93.81 210 GLY A N 1
ATOM 1620 C CA . GLY A 1 210 ? -8.586 -36.125 -16.672 1 93.81 210 GLY A CA 1
ATOM 1621 C C . GLY A 1 210 ? -7.305 -35.312 -16.703 1 93.81 210 GLY A C 1
ATOM 1622 O O . GLY A 1 210 ? -6.949 -34.75 -17.734 1 93.81 210 GLY A O 1
ATOM 1623 N N . ALA A 1 211 ? -6.547 -35.219 -15.617 1 96.25 211 ALA A N 1
ATOM 1624 C CA . ALA A 1 211 ? -5.289 -34.5 -15.602 1 96.25 211 ALA A CA 1
ATOM 1625 C C . ALA A 1 211 ? -4.176 -35.281 -16.281 1 96.25 211 ALA A C 1
ATOM 1627 O O . ALA A 1 211 ? -3.883 -36.406 -15.867 1 96.25 211 ALA A O 1
ATOM 1628 N N . GLU A 1 212 ? -3.582 -34.75 -17.281 1 97.56 212 GLU A N 1
ATOM 1629 C CA . GLU A 1 212 ? -2.502 -35.438 -17.969 1 97.56 212 GLU A CA 1
ATOM 1630 C C . GLU A 1 212 ? -1.27 -35.562 -17.078 1 97.56 212 GLU A C 1
ATOM 1632 O O . GLU A 1 212 ? -0.655 -36.656 -17.016 1 97.56 212 GLU A O 1
ATOM 1637 N N . HIS A 1 213 ? -0.891 -34.469 -16.469 1 98.12 213 HIS A N 1
ATOM 1638 C CA . HIS A 1 213 ? 0.212 -34.438 -15.523 1 98.12 213 HIS A CA 1
ATOM 1639 C C . HIS A 1 213 ? -0.274 -34 -14.141 1 98.12 213 HIS A C 1
ATOM 1641 O O . HIS A 1 213 ? -1.118 -33.125 -14.016 1 98.12 213 HIS A O 1
ATOM 1647 N N . VAL A 1 214 ? 0.213 -34.656 -13.102 1 97.81 214 VAL A N 1
ATOM 1648 C CA . VAL A 1 214 ? -0.096 -34.312 -11.727 1 97.81 214 VAL A CA 1
ATOM 1649 C C . VAL A 1 214 ? 1.197 -34.125 -10.93 1 97.81 214 VAL A C 1
ATOM 1651 O O . VAL A 1 214 ? 2.041 -35.031 -10.914 1 97.81 214 VAL A O 1
ATOM 1654 N N . ILE A 1 215 ? 1.384 -32.969 -10.375 1 98.12 215 ILE A N 1
ATOM 1655 C CA . ILE A 1 215 ? 2.498 -32.75 -9.469 1 98.12 215 ILE A CA 1
ATOM 1656 C C . ILE A 1 215 ? 1.967 -32.406 -8.07 1 98.12 215 ILE A C 1
ATOM 1658 O O . ILE A 1 215 ? 1.196 -31.469 -7.902 1 98.12 215 ILE A O 1
ATOM 1662 N N . ILE A 1 216 ? 2.365 -33.188 -7.066 1 97.31 216 ILE A N 1
ATOM 1663 C CA . ILE A 1 216 ? 1.967 -32.969 -5.676 1 97.31 216 ILE A CA 1
ATOM 1664 C C . ILE A 1 216 ? 3.162 -32.469 -4.863 1 97.31 216 ILE A C 1
ATOM 1666 O O . ILE A 1 216 ? 4.152 -33.188 -4.707 1 97.31 216 ILE A O 1
ATOM 1670 N N . SER A 1 217 ? 3.086 -31.266 -4.422 1 95.88 217 SER A N 1
ATOM 1671 C CA . SER A 1 217 ? 4.145 -30.75 -3.561 1 95.88 217 SER A CA 1
ATOM 1672 C C . SER A 1 217 ? 3.939 -31.188 -2.113 1 95.88 217 SER A C 1
ATOM 1674 O O . SER A 1 217 ? 2.814 -31.172 -1.61 1 95.88 217 SER A O 1
ATOM 1676 N N . MET A 1 218 ? 4.969 -31.594 -1.454 1 92.75 218 MET A N 1
ATOM 1677 C CA . MET A 1 218 ? 4.895 -32.125 -0.094 1 92.75 218 MET A CA 1
ATOM 1678 C C . MET A 1 218 ? 5.82 -31.359 0.84 1 92.75 218 MET A C 1
ATOM 1680 O O . MET A 1 218 ? 6.445 -31.938 1.725 1 92.75 218 MET A O 1
ATOM 1684 N N . GLY A 1 219 ? 6.082 -30.109 0.593 1 86.38 219 GLY A N 1
ATOM 1685 C CA . GLY A 1 219 ? 6.949 -29.281 1.417 1 86.38 219 GLY A CA 1
ATOM 1686 C C . GLY A 1 219 ? 8.367 -29.797 1.499 1 86.38 219 GLY A C 1
ATOM 1687 O O . GLY A 1 219 ? 9 -30.078 0.473 1 86.38 219 GLY A O 1
ATOM 1688 N N . GLY A 1 220 ? 8.805 -29.938 2.666 1 83.88 220 GLY A N 1
ATOM 1689 C CA . GLY A 1 220 ? 10.156 -30.422 2.91 1 83.88 220 GLY A CA 1
ATOM 1690 C C . GLY A 1 220 ? 10.367 -31.859 2.492 1 83.88 220 GLY A C 1
ATOM 1691 O O . GLY A 1 220 ? 11.508 -32.312 2.338 1 83.88 220 GLY A O 1
ATOM 1692 N N . GLN A 1 221 ? 9.328 -32.594 2.223 1 87.5 221 GLN A N 1
ATOM 1693 C CA . GLN A 1 221 ? 9.422 -33.969 1.818 1 87.5 221 GLN A CA 1
ATOM 1694 C C . GLN A 1 221 ? 9.586 -34.094 0.306 1 87.5 221 GLN A C 1
ATOM 1696 O O . GLN A 1 221 ? 9.711 -35.219 -0.22 1 87.5 221 GLN A O 1
ATOM 1701 N N . GLY A 1 222 ? 9.531 -32.938 -0.364 1 92.19 222 GLY A N 1
ATOM 1702 C CA . GLY A 1 222 ? 9.734 -32.938 -1.804 1 92.19 222 GLY A CA 1
ATOM 1703 C C . GLY A 1 222 ? 8.43 -32.875 -2.586 1 92.19 222 GLY A C 1
ATOM 1704 O O . GLY A 1 222 ? 7.566 -32.062 -2.281 1 92.19 222 GLY A O 1
ATOM 1705 N N . ALA A 1 223 ? 8.414 -33.688 -3.74 1 97.44 223 ALA A N 1
ATOM 1706 C CA . ALA A 1 223 ? 7.254 -33.656 -4.625 1 97.44 223 ALA A CA 1
ATOM 1707 C C . ALA A 1 223 ? 7.082 -35 -5.352 1 97.44 223 ALA A C 1
ATOM 1709 O O . ALA A 1 223 ? 8.039 -35.781 -5.469 1 97.44 223 ALA A O 1
ATOM 1710 N N . VAL A 1 224 ? 5.891 -35.219 -5.715 1 97.88 224 VAL A N 1
ATOM 1711 C CA . VAL A 1 224 ? 5.539 -36.438 -6.445 1 97.88 224 VAL A CA 1
ATOM 1712 C C . VAL A 1 224 ? 4.949 -36.062 -7.809 1 97.88 224 VAL A C 1
ATOM 1714 O O . VAL A 1 224 ? 4.227 -35.094 -7.93 1 97.88 224 VAL A O 1
ATOM 1717 N N . TYR A 1 225 ? 5.324 -36.812 -8.828 1 98.38 225 TYR A N 1
ATOM 1718 C CA . TYR A 1 225 ? 4.816 -36.656 -10.188 1 98.38 225 TYR A CA 1
ATOM 1719 C C . TYR A 1 225 ? 4.102 -37.906 -10.656 1 98.38 225 TYR A C 1
ATOM 1721 O O . TYR A 1 225 ? 4.609 -39.031 -10.477 1 98.38 225 TYR A O 1
ATOM 1729 N N . VAL A 1 226 ? 2.902 -37.719 -11.203 1 97.81 226 VAL A N 1
ATOM 1730 C CA . VAL A 1 226 ? 2.119 -38.844 -11.719 1 97.81 226 VAL A CA 1
ATOM 1731 C C . VAL A 1 226 ? 1.632 -38.5 -13.133 1 97.81 226 VAL A C 1
ATOM 1733 O O . VAL A 1 226 ? 1.026 -37.469 -13.359 1 97.81 226 VAL A O 1
ATOM 1736 N N . SER A 1 227 ? 1.844 -39.375 -14.125 1 97.69 227 SER A N 1
ATOM 1737 C CA . SER A 1 227 ? 1.309 -39.312 -15.484 1 97.69 227 SER A CA 1
ATOM 1738 C C . SER A 1 227 ? 1.345 -40.688 -16.141 1 97.69 227 SER A C 1
ATOM 1740 O O . SER A 1 227 ? 2.42 -41.281 -16.328 1 97.69 227 SER A O 1
ATOM 1742 N N . GLY A 1 228 ? 0.189 -41.156 -16.5 1 94.12 228 GLY A N 1
ATOM 1743 C CA . GLY A 1 228 ? 0.154 -42.5 -17.031 1 94.12 228 GLY A CA 1
ATOM 1744 C C . GLY A 1 228 ? 0.733 -43.531 -16.062 1 94.12 228 GLY A C 1
ATOM 1745 O O . GLY A 1 228 ? 0.318 -43.625 -14.906 1 94.12 228 GLY A O 1
ATOM 1746 N N . ASP A 1 229 ? 1.796 -44.25 -16.516 1 91.56 229 ASP A N 1
ATOM 1747 C CA . ASP A 1 229 ? 2.43 -45.281 -15.688 1 91.56 229 ASP A CA 1
ATOM 1748 C C . ASP A 1 229 ? 3.744 -44.781 -15.094 1 91.56 229 ASP A C 1
ATOM 1750 O O . ASP A 1 229 ? 4.578 -45.562 -14.648 1 91.56 229 ASP A O 1
ATOM 1754 N N . THR A 1 230 ? 3.881 -43.5 -15.172 1 95.44 230 THR A N 1
ATOM 1755 C CA . THR A 1 230 ? 5.098 -42.906 -14.633 1 95.44 230 THR A CA 1
ATOM 1756 C C . THR A 1 230 ? 4.832 -42.25 -13.273 1 95.44 230 THR A C 1
ATOM 1758 O O . THR A 1 230 ? 4.004 -41.344 -13.164 1 95.44 230 THR A O 1
ATOM 1761 N N . TYR A 1 231 ? 5.469 -42.719 -12.266 1 96.88 231 TYR A N 1
ATOM 1762 C CA . TYR A 1 231 ? 5.438 -42.219 -10.898 1 96.88 231 TYR A CA 1
ATOM 1763 C C . TYR A 1 231 ? 6.832 -41.844 -10.422 1 96.88 231 TYR A C 1
ATOM 1765 O O . TYR A 1 231 ? 7.719 -42.688 -10.328 1 96.88 231 TYR A O 1
ATOM 1773 N N . LEU A 1 232 ? 7.02 -40.562 -10.188 1 97.81 232 LEU A N 1
ATOM 1774 C CA . LEU A 1 232 ? 8.336 -40.094 -9.773 1 97.81 232 LEU A CA 1
ATOM 1775 C C . LEU A 1 232 ? 8.25 -39.375 -8.438 1 97.81 232 LEU A C 1
ATOM 1777 O O . LEU A 1 232 ? 7.215 -38.781 -8.102 1 97.81 232 LEU A O 1
ATOM 1781 N N . GLN A 1 233 ? 9.258 -39.438 -7.695 1 97.25 233 GLN A N 1
ATOM 1782 C CA . GLN A 1 233 ? 9.469 -38.625 -6.492 1 97.25 233 GLN A CA 1
ATOM 1783 C C . GLN A 1 233 ? 10.75 -37.812 -6.598 1 97.25 233 GLN A C 1
ATOM 1785 O O . GLN A 1 233 ? 11.766 -38.312 -7.094 1 97.25 233 GLN A O 1
ATOM 1790 N N . ALA A 1 234 ? 10.68 -36.625 -6.207 1 96.88 234 ALA A N 1
ATOM 1791 C CA . ALA A 1 234 ? 11.859 -35.75 -6.172 1 96.88 234 ALA A CA 1
ATOM 1792 C C . ALA A 1 234 ? 12.125 -35.25 -4.758 1 96.88 234 ALA A C 1
ATOM 1794 O O . ALA A 1 234 ? 11.203 -34.875 -4.043 1 96.88 234 ALA A O 1
ATOM 1795 N N . ASP A 1 235 ? 13.391 -35.312 -4.363 1 93.12 235 ASP A N 1
ATOM 1796 C CA . ASP A 1 235 ? 13.828 -34.688 -3.115 1 93.12 235 ASP A CA 1
ATOM 1797 C C . ASP A 1 235 ? 14.164 -33.219 -3.324 1 93.12 235 ASP A C 1
ATOM 1799 O O . ASP A 1 235 ? 14.578 -32.812 -4.414 1 93.12 235 ASP A O 1
ATOM 1803 N N . VAL A 1 236 ? 13.867 -32.469 -2.262 1 89.12 236 VAL A N 1
ATOM 1804 C CA . VAL A 1 236 ? 14.219 -31.062 -2.359 1 89.12 236 VAL A CA 1
ATOM 1805 C C . VAL A 1 236 ? 15.664 -30.844 -1.92 1 89.12 236 VAL A C 1
ATOM 1807 O O . VAL A 1 236 ? 16.141 -31.5 -0.987 1 89.12 236 VAL A O 1
ATOM 1810 N N . PRO A 1 237 ? 16.344 -30.031 -2.643 1 89.62 237 PRO A N 1
ATOM 1811 C CA . PRO A 1 237 ? 17.719 -29.734 -2.24 1 89.62 237 PRO A CA 1
ATOM 1812 C C . PRO A 1 237 ? 17.797 -29.031 -0.88 1 89.62 237 PRO A C 1
ATOM 1814 O O . PRO A 1 237 ? 16.828 -28.406 -0.445 1 89.62 237 PRO A O 1
ATOM 1817 N N . ALA A 1 238 ? 18.969 -29.188 -0.233 1 85.06 238 ALA A N 1
ATOM 1818 C CA . ALA A 1 238 ? 19.203 -28.516 1.041 1 85.06 238 ALA A CA 1
ATOM 1819 C C . ALA A 1 238 ? 19.406 -27.016 0.839 1 85.06 238 ALA A C 1
ATOM 1821 O O . ALA A 1 238 ? 19.984 -26.594 -0.159 1 85.06 238 ALA A O 1
ATOM 1822 N N . GLY A 1 239 ? 18.797 -26.25 1.72 1 85.62 239 GLY A N 1
ATOM 1823 C CA . GLY A 1 239 ? 18.969 -24.797 1.692 1 85.62 239 GLY A CA 1
ATOM 1824 C C . GLY A 1 239 ? 18.203 -24.078 2.789 1 85.62 239 GLY A C 1
ATOM 1825 O O . GLY A 1 239 ? 17.422 -24.703 3.512 1 85.62 239 GLY A O 1
ATOM 1826 N N . GLU A 1 240 ? 18.516 -22.828 2.898 1 88.25 240 GLU A N 1
ATOM 1827 C CA . GLU A 1 240 ? 17.844 -22 3.893 1 88.25 240 GLU A CA 1
ATOM 1828 C C . GLU A 1 240 ? 16.547 -21.422 3.332 1 88.25 240 GLU A C 1
ATOM 1830 O O . GLU A 1 240 ? 16.578 -20.562 2.449 1 88.25 240 GLU A O 1
ATOM 1835 N N . VAL A 1 241 ? 15.508 -21.891 3.793 1 84.75 241 VAL A N 1
ATOM 1836 C CA . VAL A 1 241 ? 14.203 -21.406 3.373 1 84.75 241 VAL A CA 1
ATOM 1837 C C . VAL A 1 241 ? 14 -19.984 3.891 1 84.75 241 VAL A C 1
ATOM 1839 O O . VAL A 1 241 ? 14.062 -19.734 5.098 1 84.75 241 VAL A O 1
ATOM 1842 N N . ARG A 1 242 ? 13.773 -19.031 2.984 1 80.19 242 ARG A N 1
ATOM 1843 C CA . ARG A 1 242 ? 13.562 -17.625 3.318 1 80.19 242 ARG A CA 1
ATOM 1844 C C . ARG A 1 242 ? 12.102 -17.234 3.152 1 80.19 242 ARG A C 1
ATOM 1846 O O . ARG A 1 242 ? 11.57 -16.438 3.938 1 80.19 242 ARG A O 1
ATOM 1853 N N . ASN A 1 243 ? 11.477 -17.797 2.074 1 78.62 243 ASN A N 1
ATOM 1854 C CA . ASN A 1 243 ? 10.102 -17.484 1.711 1 78.62 243 ASN A CA 1
ATOM 1855 C C . ASN A 1 243 ? 9.477 -18.609 0.882 1 78.62 243 ASN A C 1
ATOM 1857 O O . ASN A 1 243 ? 9.969 -18.938 -0.198 1 78.62 243 ASN A O 1
ATOM 1861 N N . THR A 1 244 ? 8.383 -19.031 1.375 1 80.62 244 THR A N 1
ATOM 1862 C CA . THR A 1 244 ? 7.766 -20.125 0.634 1 80.62 244 THR A CA 1
ATOM 1863 C C . THR A 1 244 ? 6.715 -19.594 -0.337 1 80.62 244 THR A C 1
ATOM 1865 O O . THR A 1 244 ? 6.234 -20.328 -1.201 1 80.62 244 THR A O 1
ATOM 1868 N N . VAL A 1 245 ? 6.371 -18.375 -0.151 1 81.56 245 VAL A N 1
ATOM 1869 C CA . VAL A 1 245 ? 5.371 -17.766 -1.026 1 81.56 245 VAL A CA 1
ATOM 1870 C C . VAL A 1 245 ? 5.887 -17.75 -2.463 1 81.56 245 VAL A C 1
ATOM 1872 O O . VAL A 1 245 ? 7.023 -17.344 -2.717 1 81.56 245 VAL A O 1
ATOM 1875 N N . GLY A 1 246 ? 5.078 -18.328 -3.385 1 91.25 246 GLY A N 1
ATOM 1876 C CA . GLY A 1 246 ? 5.441 -18.312 -4.793 1 91.25 246 GLY A CA 1
ATOM 1877 C C . GLY A 1 246 ? 6.16 -19.578 -5.227 1 91.25 246 GLY A C 1
ATOM 1878 O O . GLY A 1 246 ? 6.355 -19.812 -6.422 1 91.25 246 GLY A O 1
ATOM 1879 N N . SER A 1 247 ? 6.527 -20.438 -4.258 1 93.62 247 SER A N 1
ATOM 1880 C CA . SER A 1 247 ? 7.246 -21.672 -4.594 1 93.62 247 SER A CA 1
ATOM 1881 C C . SER A 1 247 ? 6.41 -22.578 -5.492 1 93.62 247 SER A C 1
ATOM 1883 O O . SER A 1 247 ? 6.922 -23.141 -6.461 1 93.62 247 SER A O 1
ATOM 1885 N N . GLY A 1 248 ? 5.164 -22.734 -5.125 1 94.56 248 GLY A N 1
ATOM 1886 C CA . GLY A 1 248 ? 4.273 -23.531 -5.961 1 94.56 248 GLY A CA 1
ATOM 1887 C C . GLY A 1 248 ? 4.098 -22.953 -7.355 1 94.56 248 GLY A C 1
ATOM 1888 O O . GLY A 1 248 ? 4.07 -23.688 -8.344 1 94.56 248 GLY A O 1
ATOM 1889 N N . ASP A 1 249 ? 3.969 -21.625 -7.422 1 96.81 249 ASP A N 1
ATOM 1890 C CA . ASP A 1 249 ? 3.873 -20.953 -8.711 1 96.81 249 ASP A CA 1
ATOM 1891 C C . ASP A 1 249 ? 5.117 -21.203 -9.562 1 96.81 249 ASP A C 1
ATOM 1893 O O . ASP A 1 249 ? 5.016 -21.422 -10.773 1 96.81 249 ASP A O 1
ATOM 1897 N N . SER A 1 250 ? 6.238 -21.188 -8.898 1 97.88 250 SER A N 1
ATOM 1898 C CA . SER A 1 250 ? 7.504 -21.406 -9.594 1 97.88 250 SER A CA 1
ATOM 1899 C C . SER A 1 250 ? 7.621 -22.844 -10.078 1 97.88 250 SER A C 1
ATOM 1901 O O . SER A 1 250 ? 8.219 -23.109 -11.125 1 97.88 250 SER A O 1
ATOM 1903 N N . MET A 1 251 ? 7.039 -23.781 -9.312 1 97.88 251 MET A N 1
ATOM 1904 C CA . MET A 1 251 ? 7.004 -25.172 -9.773 1 97.88 251 MET A CA 1
ATOM 1905 C C . MET A 1 251 ? 6.238 -25.281 -11.086 1 97.88 251 MET A C 1
ATOM 1907 O O . MET A 1 251 ? 6.695 -25.953 -12.016 1 97.88 251 MET A O 1
ATOM 1911 N N . VAL A 1 252 ? 5.09 -24.625 -11.133 1 98.25 252 VAL A N 1
ATOM 1912 C CA . VAL A 1 252 ? 4.27 -24.625 -12.344 1 98.25 252 VAL A CA 1
ATOM 1913 C C . VAL A 1 252 ? 5.059 -24.016 -13.5 1 98.25 252 VAL A C 1
ATOM 1915 O O . VAL A 1 252 ? 5.125 -24.609 -14.586 1 98.25 252 VAL A O 1
ATOM 1918 N N . ALA A 1 253 ? 5.684 -22.906 -13.258 1 98.75 253 ALA A N 1
ATOM 1919 C CA . ALA A 1 253 ? 6.453 -22.219 -14.289 1 98.75 253 ALA A CA 1
ATOM 1920 C C . ALA A 1 253 ? 7.613 -23.078 -14.781 1 98.75 253 ALA A C 1
ATOM 1922 O O . ALA A 1 253 ? 7.867 -23.156 -15.984 1 98.75 253 ALA A O 1
ATOM 1923 N N . GLY A 1 254 ? 8.344 -23.656 -13.844 1 98.62 254 GLY A N 1
ATOM 1924 C CA . GLY A 1 254 ? 9.469 -24.5 -14.203 1 98.62 254 GLY A CA 1
ATOM 1925 C C . GLY A 1 254 ? 9.078 -25.688 -15.062 1 98.62 254 GLY A C 1
ATOM 1926 O O . GLY A 1 254 ? 9.734 -25.984 -16.062 1 98.62 254 GLY A O 1
ATOM 1927 N N . PHE A 1 255 ? 8.023 -26.375 -14.656 1 98.69 255 PHE A N 1
ATOM 1928 C CA . PHE A 1 255 ? 7.527 -27.516 -15.438 1 98.69 255 PHE A CA 1
ATOM 1929 C C . PHE A 1 255 ? 7.164 -27.078 -16.844 1 98.69 255 PHE A C 1
ATOM 1931 O O . PHE A 1 255 ? 7.617 -27.672 -17.828 1 98.69 255 PHE A O 1
ATOM 1938 N N . LEU A 1 256 ? 6.391 -26.016 -16.938 1 98.5 256 LEU A N 1
ATOM 1939 C CA . LEU A 1 256 ? 5.879 -25.547 -18.219 1 98.5 256 LEU A CA 1
ATOM 1940 C C . LEU A 1 256 ? 7.012 -25.062 -19.109 1 98.5 256 LEU A C 1
ATOM 1942 O O . LEU A 1 256 ? 7.004 -25.297 -20.328 1 98.5 256 LEU A O 1
ATOM 1946 N N . ALA A 1 257 ? 7.934 -24.312 -18.516 1 98.31 257 ALA A N 1
ATOM 1947 C CA . ALA A 1 257 ? 9.07 -23.828 -19.281 1 98.31 257 ALA A CA 1
ATOM 1948 C C . ALA A 1 257 ? 9.859 -24.984 -19.891 1 98.31 257 ALA A C 1
ATOM 1950 O O . ALA A 1 257 ? 10.266 -24.922 -21.062 1 98.31 257 ALA A O 1
ATOM 1951 N N . SER A 1 258 ? 10.094 -25.984 -19.109 1 98 258 SER A N 1
ATOM 1952 C CA . SER A 1 258 ? 10.844 -27.156 -19.562 1 98 258 SER A CA 1
ATOM 1953 C C . SER A 1 258 ? 10.094 -27.906 -20.656 1 98 258 SER A C 1
ATOM 1955 O O . SER A 1 258 ? 10.688 -28.297 -21.672 1 98 258 SER A O 1
ATOM 1957 N N . ILE A 1 259 ? 8.781 -28.094 -20.469 1 97.88 259 ILE A N 1
ATOM 1958 C CA . ILE A 1 259 ? 7.949 -28.766 -21.469 1 97.88 259 ILE A CA 1
ATOM 1959 C C . ILE A 1 259 ? 7.961 -27.953 -22.766 1 97.88 259 ILE A C 1
ATOM 1961 O O . ILE A 1 259 ? 8.125 -28.516 -23.859 1 97.88 259 ILE A O 1
ATOM 1965 N N . ALA A 1 260 ? 7.758 -26.656 -22.641 1 95.5 260 ALA A N 1
ATOM 1966 C CA . ALA A 1 260 ? 7.723 -25.781 -23.812 1 95.5 260 ALA A CA 1
ATOM 1967 C C . ALA A 1 260 ? 9.055 -25.797 -24.547 1 95.5 260 ALA A C 1
ATOM 1969 O O . ALA A 1 260 ? 9.094 -25.594 -25.766 1 95.5 260 ALA A O 1
ATOM 1970 N N . ALA A 1 261 ? 10.117 -26.078 -23.828 1 94.94 261 ALA A N 1
ATOM 1971 C CA . ALA A 1 261 ? 11.445 -26.141 -24.438 1 94.94 261 ALA A CA 1
ATOM 1972 C C . ALA A 1 261 ? 11.695 -27.516 -25.062 1 94.94 261 ALA A C 1
ATOM 1974 O O . ALA A 1 261 ? 12.75 -27.75 -25.641 1 94.94 261 ALA A O 1
ATOM 1975 N N . GLY A 1 262 ? 10.781 -28.422 -24.875 1 96.12 262 GLY A N 1
ATOM 1976 C CA . GLY A 1 262 ? 10.875 -29.688 -25.562 1 96.12 262 GLY A CA 1
ATOM 1977 C C . GLY A 1 262 ? 11.406 -30.812 -24.688 1 96.12 262 GLY A C 1
ATOM 1978 O O . GLY A 1 262 ? 11.703 -31.906 -25.172 1 96.12 262 GLY A O 1
ATOM 1979 N N . SER A 1 263 ? 11.469 -30.609 -23.422 1 96.69 263 SER A N 1
ATOM 1980 C CA . SER A 1 263 ? 11.992 -31.625 -22.516 1 96.69 263 SER A CA 1
ATOM 1981 C C . SER A 1 263 ? 10.977 -32.719 -22.25 1 96.69 263 SER A C 1
ATOM 1983 O O . SER A 1 263 ? 9.773 -32.531 -22.438 1 96.69 263 SER A O 1
ATOM 1985 N N . LYS A 1 264 ? 11.5 -33.875 -21.828 1 96.75 264 LYS A N 1
ATOM 1986 C CA . LYS A 1 264 ? 10.641 -34.969 -21.344 1 96.75 264 LYS A CA 1
ATOM 1987 C C . LYS A 1 264 ? 10.055 -34.625 -19.969 1 96.75 264 LYS A C 1
ATOM 1989 O O . LYS A 1 264 ? 10.609 -33.812 -19.234 1 96.75 264 LYS A O 1
ATOM 1994 N N . PRO A 1 265 ? 8.961 -35.188 -19.625 1 96.94 265 PRO A N 1
ATOM 1995 C CA . PRO A 1 265 ? 8.266 -34.875 -18.375 1 96.94 265 PRO A CA 1
ATOM 1996 C C . PRO A 1 265 ? 9.148 -35.062 -17.141 1 96.94 265 PRO A C 1
ATOM 1998 O O . PRO A 1 265 ? 9.031 -34.312 -16.172 1 96.94 265 PRO A O 1
ATOM 2001 N N . GLU A 1 266 ? 10.062 -36.031 -17.234 1 96.25 266 GLU A N 1
ATOM 2002 C CA . GLU A 1 266 ? 10.938 -36.281 -16.078 1 96.25 266 GLU A CA 1
ATOM 2003 C C . GLU A 1 266 ? 11.852 -35.094 -15.812 1 96.25 266 GLU A C 1
ATOM 2005 O O . GLU A 1 266 ? 12.023 -34.688 -14.664 1 96.25 266 GLU A O 1
ATOM 2010 N N . ILE A 1 267 ? 12.398 -34.594 -16.891 1 96.88 267 ILE A N 1
ATOM 2011 C CA . ILE A 1 267 ? 13.258 -33.438 -16.781 1 96.88 267 ILE A CA 1
ATOM 2012 C C . ILE A 1 267 ? 12.43 -32.219 -16.375 1 96.88 267 ILE A C 1
ATOM 2014 O O . ILE A 1 267 ? 12.883 -31.391 -15.578 1 96.88 267 ILE A O 1
ATOM 2018 N N . ALA A 1 268 ? 11.211 -32.125 -16.922 1 98.31 268 ALA A N 1
ATOM 2019 C CA . ALA A 1 268 ? 10.312 -31.016 -16.562 1 98.31 268 ALA A CA 1
ATOM 2020 C C . ALA A 1 268 ? 9.961 -31.062 -15.078 1 98.31 268 ALA A C 1
ATOM 2022 O O . ALA A 1 268 ? 9.914 -30.016 -14.422 1 98.31 268 ALA A O 1
ATOM 2023 N N . PHE A 1 269 ? 9.789 -32.25 -14.57 1 98.38 269 PHE A N 1
ATOM 2024 C CA . PHE A 1 269 ? 9.492 -32.438 -13.148 1 98.38 269 PHE A CA 1
ATOM 2025 C C . PHE A 1 269 ? 10.68 -32.031 -12.289 1 98.38 269 PHE A C 1
ATOM 2027 O O . PHE A 1 269 ? 10.508 -31.312 -11.289 1 98.38 269 PHE A O 1
ATOM 2034 N N . GLN A 1 270 ? 11.82 -32.406 -12.711 1 97.94 270 GLN A N 1
ATOM 2035 C CA . GLN A 1 270 ? 13.039 -31.984 -12.023 1 97.94 270 GLN A CA 1
ATOM 2036 C C . GLN A 1 270 ? 13.172 -30.469 -12.008 1 97.94 270 GLN A C 1
ATOM 2038 O O . GLN A 1 270 ? 13.5 -29.875 -10.977 1 97.94 270 GLN A O 1
ATOM 2043 N N . THR A 1 271 ? 12.914 -29.859 -13.133 1 98.06 271 THR A N 1
ATOM 2044 C CA . THR A 1 271 ? 12.984 -28.406 -13.266 1 98.06 271 THR A CA 1
ATOM 2045 C C . THR A 1 271 ? 11.945 -27.734 -12.375 1 98.06 271 THR A C 1
ATOM 2047 O O . THR A 1 271 ? 12.219 -26.688 -11.781 1 98.06 271 THR A O 1
ATOM 2050 N N . ALA A 1 272 ? 10.742 -28.312 -12.312 1 98.31 272 ALA A N 1
ATOM 2051 C CA . ALA A 1 272 ? 9.68 -27.797 -11.445 1 98.31 272 ALA A CA 1
ATOM 2052 C C . ALA A 1 272 ? 10.133 -27.734 -9.992 1 98.31 272 ALA A C 1
ATOM 2054 O O . ALA A 1 272 ? 9.992 -26.703 -9.328 1 98.31 272 ALA A O 1
ATOM 2055 N N . VAL A 1 273 ? 10.742 -28.797 -9.547 1 97.62 273 VAL A N 1
ATOM 2056 C CA . VAL A 1 273 ? 11.172 -28.906 -8.156 1 97.62 273 VAL A CA 1
ATOM 2057 C C . VAL A 1 273 ? 12.328 -27.938 -7.898 1 97.62 273 VAL A C 1
ATOM 2059 O O . VAL A 1 273 ? 12.375 -27.266 -6.867 1 97.62 273 VAL A O 1
ATOM 2062 N N . ALA A 1 274 ? 13.234 -27.844 -8.852 1 97.25 274 ALA A N 1
ATOM 2063 C CA . ALA A 1 274 ? 14.352 -26.906 -8.734 1 97.25 274 ALA A CA 1
ATOM 2064 C C . ALA A 1 274 ? 13.859 -25.469 -8.641 1 97.25 274 ALA A C 1
ATOM 2066 O O . ALA A 1 274 ? 14.336 -24.688 -7.805 1 97.25 274 ALA A O 1
ATOM 2067 N N . ALA A 1 275 ? 12.906 -25.109 -9.484 1 97.69 275 ALA A N 1
ATOM 2068 C CA . ALA A 1 275 ? 12.367 -23.766 -9.508 1 97.69 275 ALA A CA 1
ATOM 2069 C C . ALA A 1 275 ? 11.641 -23.438 -8.203 1 97.69 275 ALA A C 1
ATOM 2071 O O . ALA A 1 275 ? 11.82 -22.359 -7.629 1 97.69 275 ALA A O 1
ATOM 2072 N N . GLY A 1 276 ? 10.82 -24.359 -7.746 1 96.75 276 GLY A N 1
ATOM 2073 C CA . GLY A 1 276 ? 10.141 -24.172 -6.473 1 96.75 276 GLY A CA 1
ATOM 2074 C C . GLY A 1 276 ? 11.094 -23.984 -5.309 1 96.75 276 GLY A C 1
ATOM 2075 O O . GLY A 1 276 ? 10.914 -23.078 -4.488 1 96.75 276 GLY A O 1
ATOM 2076 N N . SER A 1 277 ? 12.117 -24.797 -5.285 1 95.88 277 SER A N 1
ATOM 2077 C CA . SER A 1 277 ? 13.117 -24.734 -4.223 1 95.88 277 SER A CA 1
ATOM 2078 C C . SER A 1 277 ? 13.922 -23.453 -4.301 1 95.88 277 SER A C 1
ATOM 2080 O O . SER A 1 277 ? 14.195 -22.812 -3.279 1 95.88 277 SER A O 1
ATOM 2082 N N . ALA A 1 278 ? 14.32 -23.109 -5.496 1 96.19 278 ALA A N 1
ATOM 2083 C CA . ALA A 1 278 ? 15.086 -21.875 -5.695 1 96.19 278 ALA A CA 1
ATOM 2084 C C . ALA A 1 278 ? 14.32 -20.672 -5.168 1 96.19 278 ALA A C 1
ATOM 2086 O O . ALA A 1 278 ? 14.898 -19.781 -4.531 1 96.19 278 ALA A O 1
ATOM 2087 N N . THR A 1 279 ? 13.023 -20.594 -5.461 1 95.81 279 THR A N 1
ATOM 2088 C CA . THR A 1 279 ? 12.188 -19.5 -4.973 1 95.81 279 THR A CA 1
ATOM 2089 C C . THR A 1 279 ? 12.125 -19.516 -3.449 1 95.81 279 THR A C 1
ATOM 2091 O O . THR A 1 279 ? 12.211 -18.453 -2.812 1 95.81 279 THR A O 1
ATOM 2094 N N . ALA A 1 280 ? 12.031 -20.688 -2.85 1 92.25 280 ALA A N 1
ATOM 2095 C CA . ALA A 1 280 ? 11.953 -20.812 -1.397 1 92.25 280 ALA A CA 1
ATOM 2096 C C . ALA A 1 280 ? 13.195 -20.234 -0.724 1 92.25 280 ALA A C 1
ATOM 2098 O O . ALA A 1 280 ? 13.148 -19.828 0.438 1 92.25 280 ALA A O 1
ATOM 2099 N N . PHE A 1 281 ? 14.266 -20.188 -1.47 1 92.75 281 PHE A N 1
ATOM 2100 C CA . PHE A 1 281 ? 15.531 -19.75 -0.904 1 92.75 281 PHE A CA 1
ATOM 2101 C C . PHE A 1 281 ? 15.75 -18.266 -1.15 1 92.75 281 PHE A C 1
ATOM 2103 O O . PHE A 1 281 ? 16.797 -17.719 -0.788 1 92.75 281 PHE A O 1
ATOM 2110 N N . GLN A 1 282 ? 14.766 -17.562 -1.793 1 89.88 282 GLN A N 1
ATOM 2111 C CA . GLN A 1 282 ? 14.883 -16.156 -2.141 1 89.88 282 GLN A CA 1
ATOM 2112 C C . GLN A 1 282 ? 13.844 -15.312 -1.4 1 89.88 282 GLN A C 1
ATOM 2114 O O . GLN A 1 282 ? 12.859 -15.852 -0.885 1 89.88 282 GLN A O 1
ATOM 2119 N N . ASP A 1 283 ? 14.062 -13.992 -1.316 1 83.38 283 ASP A N 1
ATOM 2120 C CA . ASP A 1 283 ? 13.086 -13.078 -0.739 1 83.38 283 ASP A CA 1
ATOM 2121 C C . ASP A 1 283 ? 11.883 -12.898 -1.67 1 83.38 283 ASP A C 1
ATOM 2123 O O . ASP A 1 283 ? 10.773 -12.641 -1.213 1 83.38 283 ASP A O 1
ATOM 2127 N N . ASP A 1 284 ? 12.164 -12.938 -2.885 1 88.88 284 ASP A N 1
ATOM 2128 C CA . ASP A 1 284 ? 11.141 -12.93 -3.924 1 88.88 284 ASP A CA 1
ATOM 2129 C C . ASP A 1 284 ? 11.227 -14.18 -4.797 1 88.88 284 ASP A C 1
ATOM 2131 O O . ASP A 1 284 ? 11.641 -15.242 -4.328 1 88.88 284 ASP A O 1
ATOM 2135 N N . LEU A 1 285 ? 10.859 -14.141 -6.078 1 96.12 285 LEU A N 1
ATOM 2136 C CA . LEU A 1 285 ? 10.844 -15.305 -6.965 1 96.12 285 LEU A CA 1
ATOM 2137 C C . LEU A 1 285 ? 12.25 -15.617 -7.473 1 96.12 285 LEU A C 1
ATOM 2139 O O . LEU A 1 285 ? 13.133 -14.758 -7.457 1 96.12 285 LEU A O 1
ATOM 2143 N N . CYS A 1 286 ? 12.492 -16.797 -7.91 1 96 286 CYS A N 1
ATOM 2144 C CA . CYS A 1 286 ? 13.797 -17.281 -8.359 1 96 286 CYS A CA 1
ATOM 2145 C C . CYS A 1 286 ? 14.18 -16.641 -9.688 1 96 286 CYS A C 1
ATOM 2147 O O . CYS A 1 286 ? 13.305 -16.188 -10.438 1 96 286 CYS A O 1
ATOM 2149 N N . LYS A 1 287 ? 15.461 -16.609 -9.953 1 95.75 287 LYS A N 1
ATOM 2150 C CA . LYS A 1 287 ? 16.047 -16.266 -11.242 1 95.75 287 LYS A CA 1
ATOM 2151 C C . LYS A 1 287 ? 16.594 -17.516 -11.938 1 95.75 287 LYS A C 1
ATOM 2153 O O . LYS A 1 287 ? 16.688 -18.578 -11.32 1 95.75 287 LYS A O 1
ATOM 2158 N N . ARG A 1 288 ? 16.891 -17.391 -13.148 1 97 288 ARG A N 1
ATOM 2159 C CA . ARG A 1 288 ? 17.391 -18.516 -13.938 1 97 288 ARG A CA 1
ATOM 2160 C C . ARG A 1 288 ? 18.594 -19.156 -13.266 1 97 288 ARG A C 1
ATOM 2162 O O . ARG A 1 288 ? 18.672 -20.375 -13.133 1 97 288 ARG A O 1
ATOM 2169 N N . ALA A 1 289 ? 19.5 -18.312 -12.812 1 97.38 289 ALA A N 1
ATOM 2170 C CA . ALA A 1 289 ? 20.734 -18.812 -12.219 1 97.38 289 ALA A CA 1
ATOM 2171 C C . ALA A 1 289 ? 20.453 -19.625 -10.961 1 97.38 289 ALA A C 1
ATOM 2173 O O . ALA A 1 289 ? 21.141 -20.594 -10.672 1 97.38 289 ALA A O 1
ATOM 2174 N N . ASP A 1 290 ? 19.438 -19.219 -10.219 1 96.31 290 ASP A N 1
ATOM 2175 C CA . ASP A 1 290 ? 19.062 -19.953 -9.016 1 96.31 290 ASP A CA 1
ATOM 2176 C C . ASP A 1 290 ? 18.562 -21.359 -9.359 1 96.31 290 ASP A C 1
ATOM 2178 O O . ASP A 1 290 ? 18.922 -22.328 -8.703 1 96.31 290 ASP A O 1
ATOM 2182 N N . VAL A 1 291 ? 17.75 -21.453 -10.422 1 97 291 VAL A N 1
ATOM 2183 C CA . VAL A 1 291 ? 17.172 -22.719 -10.852 1 97 291 VAL A CA 1
ATOM 2184 C C . VAL A 1 291 ? 18.266 -23.625 -11.406 1 97 291 VAL A C 1
ATOM 2186 O O . VAL A 1 291 ? 18.359 -24.797 -11.016 1 97 291 VAL A O 1
ATOM 2189 N N . ASP A 1 292 ? 19.109 -23.094 -12.227 1 96.88 292 ASP A N 1
ATOM 2190 C CA . ASP A 1 292 ? 20.188 -23.859 -12.852 1 96.88 292 ASP A CA 1
ATOM 2191 C C . ASP A 1 292 ? 21.141 -24.438 -11.805 1 96.88 292 ASP A C 1
ATOM 2193 O O . ASP A 1 292 ? 21.594 -25.578 -11.938 1 96.88 292 ASP A O 1
ATOM 2197 N N . SER A 1 293 ? 21.359 -23.672 -10.789 1 95.81 293 SER A N 1
ATOM 2198 C CA . SER A 1 293 ? 22.297 -24.094 -9.758 1 95.81 293 SER A CA 1
ATOM 2199 C C . SER A 1 293 ? 21.734 -25.25 -8.938 1 95.81 293 SER A C 1
ATOM 2201 O O . SER A 1 293 ? 22.484 -26.031 -8.352 1 95.81 293 SER A O 1
ATOM 2203 N N . LEU A 1 294 ? 20.438 -25.391 -8.938 1 96 294 LEU A N 1
ATOM 2204 C CA . LEU A 1 294 ? 19.812 -26.375 -8.062 1 96 294 LEU A CA 1
ATOM 2205 C C . LEU A 1 294 ? 19.438 -27.625 -8.852 1 96 294 LEU A C 1
ATOM 2207 O O . LEU A 1 294 ? 19.156 -28.672 -8.266 1 96 294 LEU A O 1
ATOM 2211 N N . LEU A 1 295 ? 19.406 -27.562 -10.164 1 95.38 295 LEU A N 1
ATOM 2212 C CA . LEU A 1 295 ? 18.906 -28.641 -11.008 1 95.38 295 LEU A CA 1
ATOM 2213 C C . LEU A 1 295 ? 19.641 -29.938 -10.711 1 95.38 295 LEU A C 1
ATOM 2215 O O . LEU A 1 295 ? 19.016 -30.984 -10.547 1 95.38 295 LEU A O 1
ATOM 2219 N N . SER A 1 296 ? 20.953 -29.859 -10.578 1 92.88 296 SER A N 1
ATOM 2220 C CA . SER A 1 296 ? 21.766 -31.062 -10.367 1 92.88 296 SER A CA 1
ATOM 2221 C C . SER A 1 296 ? 21.594 -31.609 -8.953 1 92.88 296 SER A C 1
ATOM 2223 O O . SER A 1 296 ? 21.969 -32.75 -8.672 1 92.88 296 SER A O 1
ATOM 2225 N N . HIS A 1 297 ? 21.016 -30.844 -8.094 1 94.62 297 HIS A N 1
ATOM 2226 C CA . HIS A 1 297 ? 20.859 -31.25 -6.707 1 94.62 297 HIS A CA 1
ATOM 2227 C C . HIS A 1 297 ? 19.469 -31.828 -6.465 1 94.62 297 HIS A C 1
ATOM 2229 O O . HIS A 1 297 ? 19.172 -32.281 -5.359 1 94.62 297 HIS A O 1
ATOM 2235 N N . VAL A 1 298 ? 18.625 -31.75 -7.48 1 95.75 298 VAL A N 1
ATOM 2236 C CA . VAL A 1 298 ? 17.312 -32.375 -7.387 1 95.75 298 VAL A CA 1
ATOM 2237 C C . VAL A 1 298 ? 17.375 -33.812 -7.922 1 95.75 298 VAL A C 1
ATOM 2239 O O . VAL A 1 298 ? 17.547 -34 -9.125 1 95.75 298 VAL A O 1
ATOM 2242 N N . THR A 1 299 ? 17.25 -34.781 -7.031 1 94.56 299 THR A N 1
ATOM 2243 C CA . THR A 1 299 ? 17.266 -36.188 -7.422 1 94.56 299 THR A CA 1
ATOM 2244 C C . THR A 1 299 ? 15.852 -36.688 -7.652 1 94.56 299 THR A C 1
ATOM 2246 O O . THR A 1 299 ? 14.984 -36.562 -6.789 1 94.56 299 THR A O 1
ATOM 2249 N N . VAL A 1 300 ? 15.617 -37.281 -8.828 1 95.94 300 VAL A N 1
ATOM 2250 C CA . VAL A 1 300 ? 14.32 -37.844 -9.18 1 95.94 300 VAL A CA 1
ATOM 2251 C C . VAL A 1 300 ? 14.406 -39.344 -9.211 1 95.94 300 VAL A C 1
ATOM 2253 O O . VAL A 1 300 ? 15.32 -39.938 -9.805 1 95.94 300 VAL A O 1
ATOM 2256 N N . HIS A 1 301 ? 13.492 -40 -8.492 1 94.56 301 HIS A N 1
ATOM 2257 C CA . HIS A 1 301 ? 13.453 -41.469 -8.438 1 94.56 301 HIS A CA 1
ATOM 2258 C C . HIS A 1 301 ? 12.117 -42 -8.961 1 94.56 301 HIS A C 1
ATOM 2260 O O . HIS A 1 301 ? 11.07 -41.406 -8.711 1 94.56 301 HIS A O 1
ATOM 2266 N N . SER A 1 302 ? 12.188 -43.094 -9.664 1 95 302 SER A N 1
ATOM 2267 C CA . SER A 1 302 ? 10.969 -43.75 -10.102 1 95 302 SER A CA 1
ATOM 2268 C C . SER A 1 302 ? 10.336 -44.562 -8.961 1 95 302 SER A C 1
ATOM 2270 O O . SER A 1 302 ? 11.039 -45.188 -8.172 1 95 302 SER A O 1
ATOM 2272 N N . LEU A 1 303 ? 9.062 -44.375 -8.945 1 92.88 303 LEU A N 1
ATOM 2273 C CA . LEU A 1 303 ? 8.312 -45.156 -7.953 1 92.88 303 LEU A CA 1
ATOM 2274 C C . LEU A 1 303 ? 7.645 -46.375 -8.594 1 92.88 303 LEU A C 1
ATOM 2276 O O . LEU A 1 303 ? 7.152 -46.281 -9.719 1 92.88 303 LEU A O 1
ATOM 2280 N N . ASP A 1 304 ? 7.805 -47.625 -8.039 1 79.31 304 ASP A N 1
ATOM 2281 C CA . ASP A 1 304 ? 7.266 -48.875 -8.555 1 79.31 304 ASP A CA 1
ATOM 2282 C C . ASP A 1 304 ? 5.758 -48.969 -8.32 1 79.31 304 ASP A C 1
ATOM 2284 O O . ASP A 1 304 ? 5.273 -48.656 -7.238 1 79.31 304 ASP A O 1
ATOM 2288 N N . LYS A 1 305 ? 4.949 -49.25 -9.406 1 70.69 305 LYS A N 1
ATOM 2289 C CA . LYS A 1 305 ? 3.5 -49.438 -9.344 1 70.69 305 LYS A CA 1
ATOM 2290 C C . LYS A 1 305 ? 3.113 -50.406 -8.242 1 70.69 305 LYS A C 1
ATOM 2292 O O . LYS A 1 305 ? 2.078 -50.25 -7.594 1 70.69 305 LYS A O 1
ATOM 2297 N N . GLY A 1 306 ? 3.799 -51.562 -8.133 1 61.34 306 GLY A N 1
ATOM 2298 C CA . GLY A 1 306 ? 3.389 -52.656 -7.27 1 61.34 306 GLY A CA 1
ATOM 2299 C C . GLY A 1 306 ? 3.189 -52.219 -5.828 1 61.34 306 GLY A C 1
ATOM 2300 O O . GLY A 1 306 ? 2.668 -53 -5.016 1 61.34 306 GLY A O 1
ATOM 2301 N N . ARG A 1 307 ? 3.529 -51.188 -5.613 1 55.5 307 ARG A N 1
ATOM 2302 C CA . ARG A 1 307 ? 3.486 -50.75 -4.219 1 55.5 307 ARG A CA 1
ATOM 2303 C C . ARG A 1 307 ? 2.277 -49.844 -3.965 1 55.5 307 ARG A C 1
ATOM 2305 O O . ARG A 1 307 ? 2.039 -49.438 -2.832 1 55.5 307 ARG A O 1
ATOM 2312 N N . PHE A 1 308 ? 1.506 -49.594 -5.105 1 53.09 308 PHE A N 1
ATOM 2313 C CA . PHE A 1 308 ? 0.401 -48.656 -4.922 1 53.09 308 PHE A CA 1
ATOM 2314 C C . PHE A 1 308 ? -0.912 -49.281 -5.391 1 53.09 308 PHE A C 1
ATOM 2316 O O . PHE A 1 308 ? -0.925 -50.094 -6.305 1 53.09 308 PHE A O 1
ATOM 2323 N N . MET B 1 1 ? -0.118 34.094 -1.082 1 96.19 1 MET B N 1
ATOM 2324 C CA . MET B 1 1 ? -0.372 32.719 -1.458 1 96.19 1 MET B CA 1
ATOM 2325 C C . MET B 1 1 ? 0.018 31.766 -0.329 1 96.19 1 MET B C 1
ATOM 2327 O O . MET B 1 1 ? 0.897 32.062 0.475 1 96.19 1 MET B O 1
ATOM 2331 N N . ILE B 1 2 ? -0.676 30.656 -0.192 1 98.56 2 ILE B N 1
ATOM 2332 C CA . ILE B 1 2 ? -0.375 29.672 0.849 1 98.56 2 ILE B CA 1
ATOM 2333 C C . ILE B 1 2 ? 0.352 28.469 0.24 1 98.56 2 ILE B C 1
ATOM 2335 O O . ILE B 1 2 ? -0.09 27.922 -0.769 1 98.56 2 ILE B O 1
ATOM 2339 N N . TYR B 1 3 ? 1.462 28.109 0.829 1 98.81 3 TYR B N 1
ATOM 2340 C CA . TYR B 1 3 ? 2.225 26.922 0.465 1 98.81 3 TYR B CA 1
ATOM 2341 C C . TYR B 1 3 ? 2.297 25.938 1.63 1 98.81 3 TYR B C 1
ATOM 2343 O O . TYR B 1 3 ? 2.42 26.359 2.787 1 98.81 3 TYR B O 1
ATOM 2351 N N . THR B 1 4 ? 2.146 24.703 1.366 1 98.75 4 THR B N 1
ATOM 2352 C CA . THR B 1 4 ? 2.355 23.656 2.365 1 98.75 4 THR B CA 1
ATOM 2353 C C . THR B 1 4 ? 3.566 22.812 2.006 1 98.75 4 THR B C 1
ATOM 2355 O O . THR B 1 4 ? 3.811 22.531 0.83 1 98.75 4 THR B O 1
ATOM 2358 N N . CYS B 1 5 ? 4.336 22.438 3.006 1 98.25 5 CYS B N 1
ATOM 2359 C CA . CYS B 1 5 ? 5.555 21.672 2.789 1 98.25 5 CYS B CA 1
ATOM 2360 C C . CYS B 1 5 ? 5.508 20.344 3.541 1 98.25 5 CYS B C 1
ATOM 2362 O O . CYS B 1 5 ? 5.398 20.328 4.77 1 98.25 5 CYS B O 1
ATOM 2364 N N . THR B 1 6 ? 5.566 19.297 2.867 1 97.31 6 THR B N 1
ATOM 2365 C CA . THR B 1 6 ? 5.605 17.969 3.439 1 97.31 6 THR B CA 1
ATOM 2366 C C . THR B 1 6 ? 6.891 17.234 3.045 1 97.31 6 THR B C 1
ATOM 2368 O O . THR B 1 6 ? 7.047 16.828 1.895 1 97.31 6 THR B O 1
ATOM 2371 N N . LEU B 1 7 ? 7.734 16.953 4.012 1 96.69 7 LEU B N 1
ATOM 2372 C CA . LEU B 1 7 ? 9.031 16.359 3.711 1 96.69 7 LEU B CA 1
ATOM 2373 C C . LEU B 1 7 ? 8.93 14.844 3.617 1 96.69 7 LEU B C 1
ATOM 2375 O O . LEU B 1 7 ? 9.75 14.203 2.965 1 96.69 7 LEU B O 1
ATOM 2379 N N . ASN B 1 8 ? 7.938 14.32 4.293 1 95.5 8 ASN B N 1
ATOM 2380 C CA . ASN B 1 8 ? 7.816 12.867 4.363 1 95.5 8 ASN B CA 1
ATOM 2381 C C . ASN B 1 8 ? 6.383 12.414 4.113 1 95.5 8 ASN B C 1
ATOM 2383 O O . ASN B 1 8 ? 5.754 11.828 4.992 1 95.5 8 ASN B O 1
ATOM 2387 N N . PRO B 1 9 ? 5.852 12.656 2.896 1 97.56 9 PRO B N 1
ATOM 2388 C CA . PRO B 1 9 ? 4.48 12.266 2.561 1 97.56 9 PRO B CA 1
ATOM 2389 C C . PRO B 1 9 ? 4.297 10.75 2.527 1 97.56 9 PRO B C 1
ATOM 2391 O O . PRO B 1 9 ? 5.277 10 2.572 1 97.56 9 PRO B O 1
ATOM 2394 N N . SER B 1 10 ? 3.055 10.328 2.527 1 97.69 10 SER B N 1
ATOM 2395 C CA . SER B 1 10 ? 2.729 8.906 2.514 1 97.69 10 SER B CA 1
ATOM 2396 C C . SER B 1 10 ? 1.422 8.641 1.771 1 97.69 10 SER B C 1
ATOM 2398 O O . SER B 1 10 ? 0.625 9.562 1.563 1 97.69 10 SER B O 1
ATOM 2400 N N . VAL B 1 11 ? 1.246 7.449 1.276 1 98.25 11 VAL B N 1
ATOM 2401 C CA . VAL B 1 11 ? -0.092 6.918 1.037 1 98.25 11 VAL B CA 1
ATOM 2402 C C . VAL B 1 11 ? -0.606 6.227 2.297 1 98.25 11 VAL B C 1
ATOM 2404 O O . VAL B 1 11 ? 0.031 5.301 2.811 1 98.25 11 VAL B O 1
ATOM 2407 N N . ASP B 1 12 ? -1.648 6.715 2.809 1 96.25 12 ASP B N 1
ATOM 2408 C CA . ASP B 1 12 ? -2.283 6.051 3.943 1 96.25 12 ASP B CA 1
ATOM 2409 C C . ASP B 1 12 ? -3.242 4.961 3.477 1 96.25 12 ASP B C 1
ATOM 2411 O O . ASP B 1 12 ? -4.273 5.254 2.863 1 96.25 12 ASP B O 1
ATOM 2415 N N . TYR B 1 13 ? -2.879 3.754 3.75 1 97.44 13 TYR B N 1
ATOM 2416 C CA . TYR B 1 13 ? -3.678 2.584 3.404 1 97.44 13 TYR B CA 1
ATOM 2417 C C . TYR B 1 13 ? -4.48 2.096 4.605 1 97.44 13 TYR B C 1
ATOM 2419 O O . TYR B 1 13 ? -3.912 1.571 5.566 1 97.44 13 TYR B O 1
ATOM 2427 N N . ILE B 1 14 ? -5.809 2.295 4.535 1 95.44 14 ILE B N 1
ATOM 2428 C CA . ILE B 1 14 ? -6.715 1.859 5.594 1 95.44 14 ILE B CA 1
ATOM 2429 C C . ILE B 1 14 ? -7.254 0.469 5.27 1 95.44 14 ILE B C 1
ATOM 2431 O O . ILE B 1 14 ? -7.719 0.221 4.152 1 95.44 14 ILE B O 1
ATOM 2435 N N . ILE B 1 15 ? -7.184 -0.409 6.195 1 96.38 15 ILE B N 1
ATOM 2436 C CA . ILE B 1 15 ? -7.727 -1.748 5.996 1 96.38 15 ILE B CA 1
ATOM 2437 C C . ILE B 1 15 ? -8.406 -2.227 7.277 1 96.38 15 ILE B C 1
ATOM 2439 O O . ILE B 1 15 ? -7.855 -2.078 8.375 1 96.38 15 ILE B O 1
ATOM 2443 N N . HIS B 1 16 ? -9.641 -2.719 7.164 1 96 16 HIS B N 1
ATOM 2444 C CA . HIS B 1 16 ? -10.398 -3.26 8.289 1 96 16 HIS B CA 1
ATOM 2445 C C . HIS B 1 16 ? -10.242 -4.773 8.375 1 96 16 HIS B C 1
ATOM 2447 O O . HIS B 1 16 ? -10.328 -5.473 7.367 1 96 16 HIS B O 1
ATOM 2453 N N . VAL B 1 17 ? -9.867 -5.293 9.516 1 96.88 17 VAL B N 1
ATOM 2454 C CA . VAL B 1 17 ? -9.797 -6.723 9.797 1 96.88 17 VAL B CA 1
ATOM 2455 C C . VAL B 1 17 ? -10.609 -7.043 11.055 1 96.88 17 VAL B C 1
ATOM 2457 O O . VAL B 1 17 ? -10.305 -6.547 12.141 1 96.88 17 VAL B O 1
ATOM 2460 N N . GLU B 1 18 ? -11.633 -7.805 11.008 1 94.12 18 GLU B N 1
ATOM 2461 C CA . GLU B 1 18 ? -12.516 -8.094 12.133 1 94.12 18 GLU B CA 1
ATOM 2462 C C . GLU B 1 18 ? -11.734 -8.695 13.297 1 94.12 18 GLU B C 1
ATOM 2464 O O . GLU B 1 18 ? -11.82 -8.203 14.43 1 94.12 18 GLU B O 1
ATOM 2469 N N . GLN B 1 19 ? -11.062 -9.82 13.102 1 93.56 19 GLN B N 1
ATOM 2470 C CA . GLN B 1 19 ? -10.211 -10.461 14.094 1 93.56 19 GLN B CA 1
ATOM 2471 C C . GLN B 1 19 ? -8.789 -10.633 13.562 1 93.56 19 GLN B C 1
ATOM 2473 O O . GLN B 1 19 ? -8.461 -11.664 12.969 1 93.56 19 GLN B O 1
ATOM 2478 N N . PHE B 1 20 ? -8.023 -9.672 13.953 1 95.75 20 PHE B N 1
ATOM 2479 C CA . PHE B 1 20 ? -6.637 -9.711 13.5 1 95.75 20 PHE B CA 1
ATOM 2480 C C . PHE B 1 20 ? -5.871 -10.828 14.203 1 95.75 20 PHE B C 1
ATOM 2482 O O . PHE B 1 20 ? -5.961 -10.977 15.422 1 95.75 20 PHE B O 1
ATOM 2489 N N . SER B 1 21 ? -5.156 -11.625 13.477 1 94.69 21 SER B N 1
ATOM 2490 C CA . SER B 1 21 ? -4.332 -12.703 14.008 1 94.69 21 SER B CA 1
ATOM 2491 C C . SER B 1 21 ? -2.867 -12.523 13.633 1 94.69 21 SER B C 1
ATOM 2493 O O . SER B 1 21 ? -2.486 -12.75 12.477 1 94.69 21 SER B O 1
ATOM 2495 N N . GLN B 1 22 ? -2.07 -12.125 14.625 1 92.62 22 GLN B N 1
ATOM 2496 C CA . GLN B 1 22 ? -0.632 -12.047 14.391 1 92.62 22 GLN B CA 1
ATOM 2497 C C . GLN B 1 22 ? -0.042 -13.414 14.086 1 92.62 22 GLN B C 1
ATOM 2499 O O . GLN B 1 22 ? -0.391 -14.406 14.734 1 92.62 22 GLN B O 1
ATOM 2504 N N . GLY B 1 23 ? 0.869 -13.531 13.141 1 91.25 23 GLY B N 1
ATOM 2505 C CA . GLY B 1 23 ? 1.483 -14.797 12.766 1 91.25 23 GLY B CA 1
ATOM 2506 C C . GLY B 1 23 ? 0.634 -15.617 11.812 1 91.25 23 GLY B C 1
ATOM 2507 O O . GLY B 1 23 ? 1.043 -16.703 11.383 1 91.25 23 GLY B O 1
ATOM 2508 N N . GLY B 1 24 ? -0.484 -15.062 11.438 1 91.25 24 GLY B N 1
ATOM 2509 C CA . GLY B 1 24 ? -1.403 -15.812 10.594 1 91.25 24 GLY B CA 1
ATOM 2510 C C . GLY B 1 24 ? -1.778 -15.086 9.32 1 91.25 24 GLY B C 1
ATOM 2511 O O . GLY B 1 24 ? -1.165 -14.07 8.977 1 91.25 24 GLY B O 1
ATOM 2512 N N . LEU B 1 25 ? -2.707 -15.695 8.609 1 91.75 25 LEU B N 1
ATOM 2513 C CA . LEU B 1 25 ? -3.295 -15.117 7.41 1 91.75 25 LEU B CA 1
ATOM 2514 C C . LEU B 1 25 ? -4.57 -14.352 7.746 1 91.75 25 LEU B C 1
ATOM 2516 O O . LEU B 1 25 ? -5.488 -14.898 8.359 1 91.75 25 LEU B O 1
ATOM 2520 N N . ASN B 1 26 ? -4.602 -13.047 7.453 1 96.12 26 ASN B N 1
ATOM 2521 C CA . ASN B 1 26 ? -5.742 -12.18 7.715 1 96.12 26 ASN B CA 1
ATOM 2522 C C . ASN B 1 26 ? -6.379 -11.688 6.418 1 96.12 26 ASN B C 1
ATOM 2524 O O . ASN B 1 26 ? -5.691 -11.492 5.414 1 96.12 26 ASN B O 1
ATOM 2528 N N . ARG B 1 27 ? -7.652 -11.555 6.477 1 95.12 27 ARG B N 1
ATOM 2529 C CA . ARG B 1 27 ? -8.391 -11.016 5.34 1 95.12 27 ARG B CA 1
ATOM 2530 C C . ARG B 1 27 ? -9 -9.664 5.676 1 95.12 27 ARG B C 1
ATOM 2532 O O . ARG B 1 27 ? -9.789 -9.547 6.613 1 95.12 27 ARG B O 1
ATOM 2539 N N . GLY B 1 28 ? -8.656 -8.727 4.879 1 96.62 28 GLY B N 1
ATOM 2540 C CA . GLY B 1 28 ? -9.141 -7.379 5.117 1 96.62 28 GLY B CA 1
ATOM 2541 C C . GLY B 1 28 ? -10.383 -7.043 4.312 1 96.62 28 GLY B C 1
ATOM 2542 O O . GLY B 1 28 ? -10.68 -7.699 3.314 1 96.62 28 GLY B O 1
ATOM 2543 N N . THR B 1 29 ? -11.133 -6.051 4.82 1 95.31 29 THR B N 1
ATOM 2544 C CA . THR B 1 29 ? -12.297 -5.492 4.148 1 95.31 29 THR B CA 1
ATOM 2545 C C . THR B 1 29 ? -12.297 -3.969 4.238 1 95.31 29 THR B C 1
ATOM 2547 O O . THR B 1 29 ? -11.5 -3.385 4.973 1 95.31 29 THR B O 1
ATOM 2550 N N . ASN B 1 30 ? -13.188 -3.342 3.441 1 93.19 30 ASN B N 1
ATOM 2551 C CA . ASN B 1 30 ? -13.43 -1.906 3.541 1 93.19 30 ASN B CA 1
ATOM 2552 C C . ASN B 1 30 ? -12.117 -1.119 3.521 1 93.19 30 ASN B C 1
ATOM 2554 O O . ASN B 1 30 ? -11.812 -0.394 4.469 1 93.19 30 ASN B O 1
ATOM 2558 N N . THR B 1 31 ? -11.383 -1.231 2.441 1 95.56 31 THR B N 1
ATOM 2559 C CA . THR B 1 31 ? -10.086 -0.586 2.326 1 95.56 31 THR B CA 1
ATOM 2560 C C . THR B 1 31 ? -10.211 0.791 1.684 1 95.56 31 THR B C 1
ATOM 2562 O O . THR B 1 31 ? -11.219 1.083 1.03 1 95.56 31 THR B O 1
ATOM 2565 N N . ALA B 1 32 ? -9.227 1.648 1.937 1 94.88 32 ALA B N 1
ATOM 2566 C CA . ALA B 1 32 ? -9.133 2.967 1.317 1 94.88 32 ALA B CA 1
ATOM 2567 C C . ALA B 1 32 ? -7.68 3.418 1.203 1 94.88 32 ALA B C 1
ATOM 2569 O O . ALA B 1 32 ? -6.82 2.967 1.967 1 94.88 32 ALA B O 1
ATOM 2570 N N . TYR B 1 33 ? -7.438 4.238 0.239 1 96.94 33 TYR B N 1
ATOM 2571 C CA . TYR B 1 33 ? -6.145 4.871 0.024 1 96.94 33 TYR B CA 1
ATOM 2572 C C . TYR B 1 33 ? -6.27 6.391 0.034 1 96.94 33 TYR B C 1
ATOM 2574 O O . TYR B 1 33 ? -7.074 6.957 -0.711 1 96.94 33 TYR B O 1
ATOM 2582 N N . TYR B 1 34 ? -5.512 7.07 0.84 1 95.81 34 TYR B N 1
ATOM 2583 C CA . TYR B 1 34 ? -5.574 8.523 0.911 1 95.81 34 TYR B CA 1
ATOM 2584 C C . TYR B 1 34 ? -4.18 9.133 0.796 1 95.81 34 TYR B C 1
ATOM 2586 O O . TYR B 1 34 ? -3.207 8.57 1.304 1 95.81 34 TYR B O 1
ATOM 2594 N N . PRO B 1 35 ? -4.117 10.305 0.1 1 97.44 35 PRO B N 1
ATOM 2595 C CA . PRO B 1 35 ? -2.875 11.062 0.261 1 97.44 35 PRO B CA 1
ATOM 2596 C C . PRO B 1 35 ? -2.629 11.492 1.705 1 97.44 35 PRO B C 1
ATOM 2598 O O . PRO B 1 35 ? -3.518 12.07 2.342 1 97.44 35 PRO B O 1
ATOM 2601 N N . GLY B 1 36 ? -1.477 11.156 2.186 1 95.5 36 GLY B N 1
ATOM 2602 C CA . GLY B 1 36 ? -1.158 11.477 3.568 1 95.5 36 GLY B CA 1
ATOM 2603 C C . GLY B 1 36 ? 0.083 12.336 3.713 1 95.5 36 GLY B C 1
ATOM 2604 O O . GLY B 1 36 ? 0.81 12.555 2.74 1 95.5 36 GLY B O 1
ATOM 2605 N N . GLY B 1 37 ? 0.321 12.703 4.965 1 95.31 37 GLY B N 1
ATOM 2606 C CA . GLY B 1 37 ? 1.307 13.711 5.324 1 95.31 37 GLY B CA 1
ATOM 2607 C C . GLY B 1 37 ? 0.686 15 5.828 1 95.31 37 GLY B C 1
ATOM 2608 O O . GLY B 1 37 ? -0.274 15.5 5.238 1 95.31 37 GLY B O 1
ATOM 2609 N N . LYS B 1 38 ? 1.306 15.484 6.812 1 95.88 38 LYS B N 1
ATOM 2610 C CA . LYS B 1 38 ? 0.68 16.609 7.512 1 95.88 38 LYS B CA 1
ATOM 2611 C C . LYS B 1 38 ? 0.458 17.781 6.574 1 95.88 38 LYS B C 1
ATOM 2613 O O . LYS B 1 38 ? -0.631 18.359 6.539 1 95.88 38 LYS B O 1
ATOM 2618 N N . GLY B 1 39 ? 1.468 18.172 5.852 1 97.62 39 GLY B N 1
ATOM 2619 C CA . GLY B 1 39 ? 1.318 19.281 4.926 1 97.62 39 GLY B CA 1
ATOM 2620 C C . GLY B 1 39 ? 0.276 19.031 3.854 1 97.62 39 GLY B C 1
ATOM 2621 O O . GLY B 1 39 ? -0.473 19.938 3.484 1 97.62 39 GLY B O 1
ATOM 2622 N N . ILE B 1 40 ? 0.283 17.891 3.344 1 98.31 40 ILE B N 1
ATOM 2623 C CA . ILE B 1 40 ? -0.703 17.516 2.336 1 98.31 40 ILE B CA 1
ATOM 2624 C C . ILE B 1 40 ? -2.104 17.547 2.945 1 98.31 40 ILE B C 1
ATOM 2626 O O . ILE B 1 40 ? -3.053 18.016 2.307 1 98.31 40 ILE B O 1
ATOM 2630 N N . ASN B 1 41 ? -2.254 17.047 4.148 1 97.75 41 ASN B N 1
ATOM 2631 C CA . ASN B 1 41 ? -3.537 17.141 4.84 1 97.75 41 ASN B CA 1
ATOM 2632 C C . ASN B 1 41 ? -4.004 18.594 4.969 1 97.75 41 ASN B C 1
ATOM 2634 O O . ASN B 1 41 ? -5.172 18.891 4.727 1 97.75 41 ASN B O 1
ATOM 2638 N N . VAL B 1 42 ? -3.064 19.453 5.344 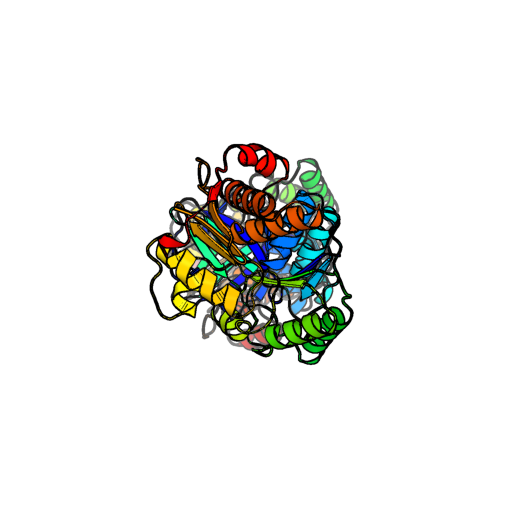1 98.5 42 VAL B N 1
ATOM 2639 C CA . VAL B 1 42 ? -3.393 20.875 5.449 1 98.5 42 VAL B CA 1
ATOM 2640 C C . VAL B 1 42 ? -3.85 21.391 4.09 1 98.5 42 VAL B C 1
ATOM 2642 O O . VAL B 1 42 ? -4.855 22.094 4 1 98.5 42 VAL B O 1
ATOM 2645 N N . SER B 1 43 ? -3.137 21.062 3.023 1 98.69 43 SER B N 1
ATOM 2646 C CA . SER B 1 43 ? -3.488 21.469 1.67 1 98.69 43 SER B CA 1
ATOM 2647 C C . SER B 1 43 ? -4.906 21.047 1.311 1 98.69 43 SER B C 1
ATOM 2649 O O . SER B 1 43 ? -5.68 21.828 0.762 1 98.69 43 SER B O 1
ATOM 2651 N N . ARG B 1 44 ? -5.195 19.828 1.637 1 98.5 44 ARG B N 1
ATOM 2652 C CA . ARG B 1 44 ? -6.5 19.266 1.29 1 98.5 44 ARG B CA 1
ATOM 2653 C C . ARG B 1 44 ? -7.617 19.984 2.035 1 98.5 44 ARG B C 1
ATOM 2655 O O . ARG B 1 44 ? -8.656 20.312 1.451 1 98.5 44 ARG B O 1
ATOM 2662 N N . VAL B 1 45 ? -7.43 20.281 3.301 1 98.5 45 VAL B N 1
ATOM 2663 C CA . VAL B 1 45 ? -8.453 20.953 4.086 1 98.5 45 VAL B CA 1
ATOM 2664 C C . VAL B 1 45 ? -8.562 22.406 3.65 1 98.5 45 VAL B C 1
ATOM 2666 O O . VAL B 1 45 ? -9.664 22.969 3.568 1 98.5 45 VAL B O 1
ATOM 2669 N N . LEU B 1 46 ? -7.41 23.094 3.383 1 98.69 46 LEU B N 1
ATOM 2670 C CA . LEU B 1 46 ? -7.445 24.453 2.85 1 98.69 46 LEU B CA 1
ATOM 2671 C C . LEU B 1 46 ? -8.312 24.516 1.599 1 98.69 46 LEU B C 1
ATOM 2673 O O . LEU B 1 46 ? -9.141 25.422 1.462 1 98.69 46 LEU B O 1
ATOM 2677 N N . GLN B 1 47 ? -8.102 23.547 0.724 1 98.31 47 GLN B N 1
ATOM 2678 C CA . GLN B 1 47 ? -8.883 23.5 -0.511 1 98.31 47 GLN B CA 1
ATOM 2679 C C . GLN B 1 47 ? -10.375 23.375 -0.217 1 98.31 47 GLN B C 1
ATOM 2681 O O . GLN B 1 47 ? -11.195 24.047 -0.837 1 98.31 47 GLN B O 1
ATOM 2686 N N . GLN B 1 48 ? -10.758 22.516 0.709 1 97.31 48 GLN B N 1
ATOM 2687 C CA . GLN B 1 48 ? -12.148 22.344 1.114 1 97.31 48 GLN B CA 1
ATOM 2688 C C . GLN B 1 48 ? -12.742 23.656 1.632 1 97.31 48 GLN B C 1
ATOM 2690 O O . GLN B 1 48 ? -13.93 23.922 1.428 1 97.31 48 GLN B O 1
ATOM 2695 N N . LEU B 1 49 ? -11.914 24.406 2.254 1 97.75 49 LEU B N 1
ATOM 2696 C CA . LEU B 1 49 ? -12.383 25.641 2.883 1 97.75 49 LEU B CA 1
ATOM 2697 C C . LEU B 1 49 ? -12.273 26.812 1.918 1 97.75 49 LEU B C 1
ATOM 2699 O O . LEU B 1 49 ? -12.391 27.969 2.33 1 97.75 49 LEU B O 1
ATOM 2703 N N . GLY B 1 50 ? -11.953 26.547 0.681 1 96.69 50 GLY B N 1
ATOM 2704 C CA . GLY B 1 50 ? -12.023 27.547 -0.376 1 96.69 50 GLY B CA 1
ATOM 2705 C C . GLY B 1 50 ? -10.75 28.344 -0.524 1 96.69 50 GLY B C 1
ATOM 2706 O O . GLY B 1 50 ? -10.766 29.453 -1.089 1 96.69 50 GLY B O 1
ATOM 2707 N N . GLN B 1 51 ? -9.68 27.875 -0.012 1 97.5 51 GLN B N 1
ATOM 2708 C CA . GLN B 1 51 ? -8.422 28.609 -0.095 1 97.5 51 GLN B CA 1
ATOM 2709 C C . GLN B 1 51 ? -7.445 27.906 -1.038 1 97.5 51 GLN B C 1
ATOM 2711 O O . GLN B 1 51 ? -7.004 26.781 -0.769 1 97.5 51 GLN B O 1
ATOM 2716 N N . GLN B 1 52 ? -7.09 28.594 -2.082 1 97.5 52 GLN B N 1
ATOM 2717 C CA . GLN B 1 52 ? -6.094 28.062 -3.002 1 97.5 52 GLN B CA 1
ATOM 2718 C C . GLN B 1 52 ? -4.734 27.922 -2.324 1 97.5 52 GLN B C 1
ATOM 2720 O O . GLN B 1 52 ? -4.367 28.766 -1.488 1 97.5 52 GLN B O 1
ATOM 2725 N N . ASN B 1 53 ? -4.012 26.891 -2.689 1 98.56 53 ASN B N 1
ATOM 2726 C CA . ASN B 1 53 ? -2.691 26.656 -2.113 1 98.56 53 ASN B CA 1
ATOM 2727 C C . ASN B 1 53 ? -1.832 25.781 -3.023 1 98.56 53 ASN B C 1
ATOM 2729 O O . ASN B 1 53 ? -2.326 25.219 -4.004 1 98.56 53 ASN B O 1
ATOM 2733 N N . THR B 1 54 ? -0.556 25.766 -2.742 1 98.81 54 THR B N 1
ATOM 2734 C CA . THR B 1 54 ? 0.395 24.938 -3.48 1 98.81 54 THR B CA 1
ATOM 2735 C C . THR B 1 54 ? 1.137 24 -2.541 1 98.81 54 THR B C 1
ATOM 2737 O O . THR B 1 54 ? 1.773 24.438 -1.582 1 98.81 54 THR B O 1
ATOM 2740 N N . ALA B 1 55 ? 1.049 22.734 -2.824 1 98.81 55 ALA B N 1
ATOM 2741 C CA . ALA B 1 55 ? 1.732 21.719 -2.012 1 98.81 55 ALA B CA 1
ATOM 2742 C C . ALA B 1 55 ? 3.16 21.5 -2.502 1 98.81 55 ALA B C 1
ATOM 2744 O O . ALA B 1 55 ? 3.387 21.281 -3.693 1 98.81 55 ALA B O 1
ATOM 2745 N N . LEU B 1 56 ? 4.098 21.625 -1.611 1 98.81 56 LEU B N 1
ATOM 2746 C CA . LEU B 1 56 ? 5.512 21.359 -1.858 1 98.81 56 LEU B CA 1
ATOM 2747 C C . LEU B 1 56 ? 5.98 20.141 -1.09 1 98.81 56 LEU B C 1
ATOM 2749 O O . LEU B 1 56 ? 5.312 19.688 -0.154 1 98.81 56 LEU B O 1
ATOM 2753 N N . GLY B 1 57 ? 7.121 19.672 -1.434 1 98.44 57 GLY B N 1
ATOM 2754 C CA . GLY B 1 57 ? 7.711 18.516 -0.761 1 98.44 57 GLY B CA 1
ATOM 2755 C C . GLY B 1 57 ? 8.305 17.5 -1.721 1 98.44 57 GLY B C 1
ATOM 2756 O O . GLY B 1 57 ? 8.828 17.875 -2.773 1 98.44 57 GLY B O 1
ATOM 2757 N N . PHE B 1 58 ? 8.344 16.266 -1.282 1 98.69 58 PHE B N 1
ATOM 2758 C CA . PHE B 1 58 ? 8.961 15.188 -2.059 1 98.69 58 PHE B CA 1
ATOM 2759 C C . PHE B 1 58 ? 7.945 14.102 -2.385 1 98.69 58 PHE B C 1
ATOM 2761 O O . PHE B 1 58 ? 7.125 13.734 -1.538 1 98.69 58 PHE B O 1
ATOM 2768 N N . LEU B 1 59 ? 7.945 13.633 -3.613 1 98.62 59 LEU B N 1
ATOM 2769 C CA . LEU B 1 59 ? 7.156 12.469 -4.02 1 98.62 59 LEU B CA 1
ATOM 2770 C C . LEU B 1 59 ? 7.941 11.594 -4.988 1 98.62 59 LEU B C 1
ATOM 2772 O O . LEU B 1 59 ? 8.781 12.094 -5.742 1 98.62 59 LEU B O 1
ATOM 2776 N N . GLY B 1 60 ? 7.641 10.281 -4.973 1 98.38 60 GLY B N 1
ATOM 2777 C CA . GLY B 1 60 ? 8.281 9.406 -5.941 1 98.38 60 GLY B CA 1
ATOM 2778 C C . GLY B 1 60 ? 7.551 8.094 -6.137 1 98.38 60 GLY B C 1
ATOM 2779 O O . GLY B 1 60 ? 6.809 7.648 -5.258 1 98.38 60 GLY B O 1
ATOM 2780 N N . GLY B 1 61 ? 7.773 7.484 -7.316 1 97.81 61 GLY B N 1
ATOM 2781 C CA . GLY B 1 61 ? 7.234 6.168 -7.617 1 97.81 61 GLY B CA 1
ATOM 2782 C C . GLY B 1 61 ? 5.734 6.172 -7.832 1 97.81 61 GLY B C 1
ATOM 2783 O O . GLY B 1 61 ? 5.125 7.234 -7.969 1 97.81 61 GLY B O 1
ATOM 2784 N N . PHE B 1 62 ? 5.129 4.969 -7.82 1 98.31 62 PHE B N 1
ATOM 2785 C CA . PHE B 1 62 ? 3.717 4.809 -8.148 1 98.31 62 PHE B CA 1
ATOM 2786 C C . PHE B 1 62 ? 2.838 5.395 -7.047 1 98.31 62 PHE B C 1
ATOM 2788 O O . PHE B 1 62 ? 1.742 5.887 -7.316 1 98.31 62 PHE B O 1
ATOM 2795 N N . THR B 1 63 ? 3.383 5.359 -5.848 1 98.69 63 THR B N 1
ATOM 2796 C CA . THR B 1 63 ? 2.633 5.941 -4.742 1 98.69 63 THR B CA 1
ATOM 2797 C C . THR B 1 63 ? 2.654 7.469 -4.816 1 98.69 63 THR B C 1
ATOM 2799 O O . THR B 1 63 ? 1.661 8.125 -4.5 1 98.69 63 THR B O 1
ATOM 2802 N N . GLY B 1 64 ? 3.801 8.023 -5.207 1 98.69 64 GLY B N 1
ATOM 2803 C CA . GLY B 1 64 ? 3.848 9.461 -5.457 1 98.69 64 GLY B CA 1
ATOM 2804 C C . GLY B 1 64 ? 2.904 9.898 -6.559 1 98.69 64 GLY B C 1
ATOM 2805 O O . GLY B 1 64 ? 2.238 10.93 -6.434 1 98.69 64 GLY B O 1
ATOM 2806 N N . ASP B 1 65 ? 2.84 9.125 -7.609 1 98.5 65 ASP B N 1
ATOM 2807 C CA . ASP B 1 65 ? 1.933 9.414 -8.719 1 98.5 65 ASP B CA 1
ATOM 2808 C C . ASP B 1 65 ? 0.478 9.398 -8.25 1 98.5 65 ASP B C 1
ATOM 2810 O O . ASP B 1 65 ? -0.329 10.219 -8.688 1 98.5 65 ASP B O 1
ATOM 2814 N N . PHE B 1 66 ? 0.208 8.453 -7.449 1 98.62 66 PHE B N 1
ATOM 2815 C CA . PHE B 1 66 ? -1.127 8.383 -6.867 1 98.62 66 PHE B CA 1
ATOM 2816 C C . PHE B 1 66 ? -1.475 9.68 -6.148 1 98.62 66 PHE B C 1
ATOM 2818 O O . PHE B 1 66 ? -2.559 10.227 -6.34 1 98.62 66 PHE B O 1
ATOM 2825 N N . ILE B 1 67 ? -0.554 10.18 -5.301 1 98.75 67 ILE B N 1
ATOM 2826 C CA . ILE B 1 67 ? -0.79 11.383 -4.516 1 98.75 67 ILE B CA 1
ATOM 2827 C C . ILE B 1 67 ? -0.999 12.578 -5.449 1 98.75 67 ILE B C 1
ATOM 2829 O O . ILE B 1 67 ? -1.945 13.344 -5.281 1 98.75 67 ILE B O 1
ATOM 2833 N N . LYS B 1 68 ? -0.166 12.734 -6.449 1 98.69 68 LYS B N 1
ATOM 2834 C CA . LYS B 1 68 ? -0.315 13.82 -7.414 1 98.69 68 LYS B CA 1
ATOM 2835 C C . LYS B 1 68 ? -1.693 13.789 -8.07 1 98.69 68 LYS B C 1
ATOM 2837 O O . LYS B 1 68 ? -2.365 14.82 -8.164 1 98.69 68 LYS B O 1
ATOM 2842 N N . LYS B 1 69 ? -2.074 12.609 -8.461 1 98.38 69 LYS B N 1
ATOM 2843 C CA . LYS B 1 69 ? -3.348 12.453 -9.156 1 98.38 69 LYS B CA 1
ATOM 2844 C C . LYS B 1 69 ? -4.516 12.828 -8.25 1 98.38 69 LYS B C 1
ATOM 2846 O O . LYS B 1 69 ? -5.473 13.469 -8.695 1 98.38 69 LYS B O 1
ATOM 2851 N N . GLU B 1 70 ? -4.477 12.367 -7.031 1 98.12 70 GLU B N 1
ATOM 2852 C CA . GLU B 1 70 ? -5.543 12.695 -6.086 1 98.12 70 GLU B CA 1
ATOM 2853 C C . GLU B 1 70 ? -5.621 14.195 -5.836 1 98.12 70 GLU B C 1
ATOM 2855 O O . GLU B 1 70 ? -6.711 14.758 -5.719 1 98.12 70 GLU B O 1
ATOM 2860 N N . LEU B 1 71 ? -4.441 14.828 -5.707 1 98.69 71 LEU B N 1
ATOM 2861 C CA . LEU B 1 71 ? -4.43 16.281 -5.516 1 98.69 71 LEU B CA 1
ATOM 2862 C C . LEU B 1 71 ? -4.969 16.984 -6.75 1 98.69 71 LEU B C 1
ATOM 2864 O O . LEU B 1 71 ? -5.719 17.969 -6.633 1 98.69 71 LEU B O 1
ATOM 2868 N N . ASP B 1 72 ? -4.598 16.5 -7.961 1 98.62 72 ASP B N 1
ATOM 2869 C CA . ASP B 1 72 ? -5.117 17.078 -9.203 1 98.62 72 ASP B CA 1
ATOM 2870 C C . ASP B 1 72 ? -6.641 16.969 -9.258 1 98.62 72 ASP B C 1
ATOM 2872 O O . ASP B 1 72 ? -7.32 17.922 -9.641 1 98.62 72 ASP B O 1
ATOM 2876 N N . LYS B 1 73 ? -7.133 15.844 -8.891 1 97.69 73 LYS B N 1
ATOM 2877 C CA . LYS B 1 73 ? -8.578 15.625 -8.883 1 97.69 73 LYS B CA 1
ATOM 2878 C C . LYS B 1 73 ? -9.281 16.641 -7.984 1 97.69 73 LYS B C 1
ATOM 2880 O O . LYS B 1 73 ? -10.406 17.047 -8.266 1 97.69 73 LYS B O 1
ATOM 2885 N N . SER B 1 74 ? -8.578 17.031 -6.91 1 97 74 SER B N 1
ATOM 2886 C CA . SER B 1 74 ? -9.133 17.984 -5.949 1 97 74 SER B CA 1
ATOM 2887 C C . SER B 1 74 ? -8.766 19.422 -6.32 1 97 74 SER B C 1
ATOM 2889 O O . SER B 1 74 ? -8.977 20.344 -5.535 1 97 74 SER B O 1
ATOM 2891 N N . HIS B 1 75 ? -8.109 19.594 -7.465 1 97.88 75 HIS B N 1
ATOM 2892 C CA . HIS B 1 75 ? -7.707 20.906 -7.98 1 97.88 75 HIS B CA 1
ATOM 2893 C C . HIS B 1 75 ? -6.742 21.594 -7.031 1 97.88 75 HIS B C 1
ATOM 2895 O O . HIS B 1 75 ? -6.852 22.812 -6.797 1 97.88 75 HIS B O 1
ATOM 2901 N N . ILE B 1 76 ? -5.887 20.844 -6.465 1 98.62 76 ILE B N 1
ATOM 2902 C CA . ILE B 1 76 ? -4.832 21.391 -5.621 1 98.62 76 ILE B CA 1
ATOM 2903 C C . ILE B 1 76 ? -3.529 21.484 -6.414 1 98.62 76 ILE B C 1
ATOM 2905 O O . ILE B 1 76 ? -3.02 20.484 -6.902 1 98.62 76 ILE B O 1
ATOM 2909 N N . THR B 1 77 ? -3.016 22.703 -6.559 1 98.69 77 THR B N 1
ATOM 2910 C CA . THR B 1 77 ? -1.734 22.906 -7.223 1 98.69 77 THR B CA 1
ATOM 2911 C C . THR B 1 77 ? -0.599 22.281 -6.418 1 98.69 77 THR B C 1
ATOM 2913 O O . THR B 1 77 ? -0.631 22.281 -5.188 1 98.69 77 THR B O 1
ATOM 2916 N N . HIS B 1 78 ? 0.329 21.719 -7.133 1 98.75 78 HIS B N 1
ATOM 2917 C CA . HIS B 1 78 ? 1.482 21.156 -6.438 1 98.75 78 HIS B CA 1
ATOM 2918 C C . HIS B 1 78 ? 2.76 21.344 -7.25 1 98.75 78 HIS B C 1
ATOM 2920 O O . HIS B 1 78 ? 2.703 21.5 -8.469 1 98.75 78 HIS B O 1
ATOM 2926 N N . ASP B 1 79 ? 3.836 21.391 -6.578 1 98.69 79 ASP B N 1
ATOM 2927 C CA . ASP B 1 79 ? 5.172 21.516 -7.148 1 98.69 79 ASP B CA 1
ATOM 2928 C C . ASP B 1 79 ? 6.184 20.672 -6.367 1 98.69 79 ASP B C 1
ATOM 2930 O O . ASP B 1 79 ? 7.133 21.203 -5.797 1 98.69 79 ASP B O 1
ATOM 2934 N N . PHE B 1 80 ? 6.008 19.391 -6.414 1 98.81 80 PHE B N 1
ATOM 2935 C CA . PHE B 1 80 ? 6.832 18.438 -5.664 1 98.81 80 PHE B CA 1
ATOM 2936 C C . PHE B 1 80 ? 8.164 18.203 -6.375 1 98.81 80 PHE B C 1
ATOM 2938 O O . PHE B 1 80 ? 8.266 18.406 -7.586 1 98.81 80 PHE B O 1
ATOM 2945 N N . ILE B 1 81 ? 9.109 17.844 -5.598 1 98.81 81 ILE B N 1
ATOM 2946 C CA . ILE B 1 81 ? 10.391 17.375 -6.117 1 98.81 81 ILE B CA 1
ATOM 2947 C C . ILE B 1 81 ? 10.367 15.852 -6.223 1 98.81 81 ILE B C 1
ATOM 2949 O O . ILE B 1 81 ? 10.031 15.164 -5.254 1 98.81 81 ILE B O 1
ATOM 2953 N N . GLU B 1 82 ? 10.703 15.305 -7.355 1 98.38 82 GLU B N 1
ATOM 2954 C CA . GLU B 1 82 ? 10.672 13.867 -7.598 1 98.38 82 GLU B CA 1
ATOM 2955 C C . GLU B 1 82 ? 11.828 13.156 -6.902 1 98.38 82 GLU B C 1
ATOM 2957 O O . GLU B 1 82 ? 12.969 13.617 -6.969 1 98.38 82 GLU B O 1
ATOM 2962 N N . THR B 1 83 ? 11.5 12.102 -6.25 1 97.94 83 THR B N 1
ATOM 2963 C CA . THR B 1 83 ? 12.523 11.297 -5.594 1 97.94 83 THR B CA 1
ATOM 2964 C C . THR B 1 83 ? 12.836 10.039 -6.406 1 97.94 83 THR B C 1
ATOM 2966 O O . THR B 1 83 ? 12.086 9.688 -7.32 1 97.94 83 THR B O 1
ATOM 2969 N N . GLU B 1 84 ? 13.914 9.344 -6.055 1 95.44 84 GLU B N 1
ATOM 2970 C CA . GLU B 1 84 ? 14.297 8.117 -6.746 1 95.44 84 GLU B CA 1
ATOM 2971 C C . GLU B 1 84 ? 13.477 6.926 -6.254 1 95.44 84 GLU B C 1
ATOM 2973 O O . GLU B 1 84 ? 13.125 6.039 -7.035 1 95.44 84 GLU B O 1
ATOM 2978 N N . GLY B 1 85 ? 13.172 6.891 -5.012 1 95.5 85 GLY B N 1
ATOM 2979 C CA . GLY B 1 85 ? 12.359 5.832 -4.434 1 95.5 85 GLY B CA 1
ATOM 2980 C C . GLY B 1 85 ? 10.898 6.215 -4.277 1 95.5 85 GLY B C 1
ATOM 2981 O O . GLY B 1 85 ? 10.547 7.395 -4.375 1 95.5 85 GLY B O 1
ATOM 2982 N N . PRO B 1 86 ? 10.078 5.234 -4.07 1 97.81 86 PRO B N 1
ATOM 2983 C CA . PRO B 1 86 ? 8.648 5.523 -3.957 1 97.81 86 PRO B CA 1
ATOM 2984 C C . PRO B 1 86 ? 8.289 6.203 -2.637 1 97.81 86 PRO B C 1
ATOM 2986 O O . PRO B 1 86 ? 8.961 5.984 -1.624 1 97.81 86 PRO B O 1
ATOM 2989 N N . THR B 1 87 ? 7.309 7.086 -2.68 1 98.38 87 THR B N 1
ATOM 2990 C CA . THR B 1 87 ? 6.684 7.586 -1.461 1 98.38 87 THR B CA 1
ATOM 2991 C C . THR B 1 87 ? 6.199 6.434 -0.588 1 98.38 87 THR B C 1
ATOM 2993 O O . THR B 1 87 ? 5.652 5.453 -1.096 1 98.38 87 THR B O 1
ATOM 2996 N N . ARG B 1 88 ? 6.391 6.539 0.652 1 97.81 88 ARG B N 1
ATOM 2997 C CA . ARG B 1 88 ? 6.113 5.461 1.595 1 97.81 88 ARG B CA 1
ATOM 2998 C C . ARG B 1 88 ? 4.617 5.184 1.687 1 97.81 88 ARG B C 1
ATOM 3000 O O . ARG B 1 88 ? 3.799 6.043 1.351 1 97.81 88 ARG B O 1
ATOM 3007 N N . VAL B 1 89 ? 4.273 3.961 2.141 1 98.25 89 VAL B N 1
ATOM 3008 C CA . VAL B 1 89 ? 2.908 3.549 2.457 1 98.25 89 VAL B CA 1
ATOM 3009 C C . VAL B 1 89 ? 2.771 3.324 3.961 1 98.25 89 VAL B C 1
ATOM 3011 O O . VAL B 1 89 ? 3.559 2.586 4.559 1 98.25 89 VAL B O 1
ATOM 3014 N N . ASN B 1 90 ? 1.86 4.023 4.57 1 96.69 90 ASN B N 1
ATOM 3015 C CA . ASN B 1 90 ? 1.469 3.779 5.953 1 96.69 90 ASN B CA 1
ATOM 3016 C C . ASN B 1 90 ? 0.203 2.932 6.039 1 96.69 90 ASN B C 1
ATOM 3018 O O . ASN B 1 90 ? -0.797 3.236 5.387 1 96.69 90 ASN B O 1
ATOM 3022 N N . MET B 1 91 ? 0.282 1.913 6.801 1 96.56 91 MET B N 1
ATOM 3023 C CA . MET B 1 91 ? -0.895 1.069 6.988 1 96.56 91 MET B CA 1
ATOM 3024 C C . MET B 1 91 ? -1.622 1.428 8.281 1 96.56 91 MET B C 1
ATOM 3026 O O . MET B 1 91 ? -0.994 1.587 9.328 1 96.56 91 MET B O 1
ATOM 3030 N N . LYS B 1 92 ? -2.822 1.671 8.172 1 93.88 92 LYS B N 1
ATOM 3031 C CA . LYS B 1 92 ? -3.719 1.827 9.312 1 93.88 92 LYS B CA 1
ATOM 3032 C C . LYS B 1 92 ? -4.668 0.638 9.438 1 93.88 92 LYS B C 1
ATOM 3034 O O . LYS B 1 92 ? -5.684 0.577 8.742 1 93.88 92 LYS B O 1
ATOM 3039 N N . LEU B 1 93 ? -4.375 -0.254 10.305 1 95.56 93 LEU B N 1
ATOM 3040 C CA . LEU B 1 93 ? -5.133 -1.479 10.531 1 95.56 93 LEU B CA 1
ATOM 3041 C C . LEU B 1 93 ? -6.246 -1.249 11.555 1 95.56 93 LEU B C 1
ATOM 3043 O O . LEU B 1 93 ? -5.973 -0.975 12.727 1 95.56 93 LEU B O 1
ATOM 3047 N N . LYS B 1 94 ? -7.457 -1.244 11.07 1 93.12 94 LYS B N 1
ATOM 3048 C CA . LYS B 1 94 ? -8.633 -1.106 11.93 1 93.12 94 LYS B CA 1
ATOM 3049 C C . LYS B 1 94 ? -9.172 -2.471 12.352 1 93.12 94 LYS B C 1
ATOM 3051 O O . LYS B 1 94 ? -9.711 -3.209 11.523 1 93.12 94 LYS B O 1
ATOM 3056 N N . SER B 1 95 ? -9.07 -2.873 13.5 1 93.94 95 SER B N 1
ATOM 3057 C CA . SER B 1 95 ? -9.594 -4.098 14.102 1 93.94 95 SER B CA 1
ATOM 3058 C C . SER B 1 95 ? -10.203 -3.826 15.469 1 93.94 95 SER B C 1
ATOM 3060 O O . SER B 1 95 ? -10.883 -2.816 15.664 1 93.94 95 SER B O 1
ATOM 3062 N N . THR B 1 96 ? -10.047 -4.75 16.5 1 89.5 96 THR B N 1
ATOM 3063 C CA . THR B 1 96 ? -10.516 -4.445 17.859 1 89.5 96 THR B CA 1
ATOM 3064 C C . THR B 1 96 ? -9.844 -3.18 18.391 1 89.5 96 THR B C 1
ATOM 3066 O O . THR B 1 96 ? -10.469 -2.391 19.094 1 89.5 96 THR B O 1
ATOM 3069 N N . GLU B 1 97 ? -8.641 -3.072 17.969 1 89.69 97 GLU B N 1
ATOM 3070 C CA . GLU B 1 97 ? -7.879 -1.854 18.234 1 89.69 97 GLU B CA 1
ATOM 3071 C C . GLU B 1 97 ? -7.23 -1.331 16.953 1 89.69 97 GLU B C 1
ATOM 3073 O O . GLU B 1 97 ? -7.074 -2.074 15.977 1 89.69 97 GLU B O 1
ATOM 3078 N N . GLU B 1 98 ? -6.906 -0.107 16.984 1 88.88 98 GLU B N 1
ATOM 3079 C CA . GLU B 1 98 ? -6.23 0.486 15.844 1 88.88 98 GLU B CA 1
ATOM 3080 C C . GLU B 1 98 ? -4.719 0.303 15.938 1 88.88 98 GLU B C 1
ATOM 3082 O O . GLU B 1 98 ? -4.125 0.518 17 1 88.88 98 GLU B O 1
ATOM 3087 N N . THR B 1 99 ? -4.113 -0.21 14.906 1 94 99 THR B N 1
ATOM 3088 C CA . THR B 1 99 ? -2.672 -0.391 14.789 1 94 99 THR B CA 1
ATOM 3089 C C . THR B 1 99 ? -2.123 0.363 13.586 1 94 99 THR B C 1
ATOM 3091 O O . THR B 1 99 ? -2.695 0.3 12.492 1 94 99 THR B O 1
ATOM 3094 N N . GLU B 1 100 ? -1.104 1.098 13.805 1 94.38 100 GLU B N 1
ATOM 3095 C CA . GLU B 1 100 ? -0.479 1.828 12.703 1 94.38 100 GLU B CA 1
ATOM 3096 C C . GLU B 1 100 ? 0.916 1.285 12.406 1 94.38 100 GLU B C 1
ATOM 3098 O O . GLU B 1 100 ? 1.685 0.992 13.32 1 94.38 100 GLU B O 1
ATOM 3103 N N . ILE B 1 101 ? 1.21 1.061 11.141 1 96.81 101 ILE B N 1
ATOM 3104 C CA . ILE B 1 101 ? 2.537 0.676 10.672 1 96.81 101 ILE B CA 1
ATOM 3105 C C . ILE B 1 101 ? 3.018 1.667 9.617 1 96.81 101 ILE B C 1
ATOM 3107 O O . ILE B 1 101 ? 2.545 1.646 8.477 1 96.81 101 ILE B O 1
ATOM 3111 N N . ASN B 1 102 ? 3.969 2.449 9.922 1 96.06 102 ASN B N 1
ATOM 3112 C CA . ASN B 1 102 ? 4.496 3.457 9.008 1 96.06 102 ASN B CA 1
ATOM 3113 C C . ASN B 1 102 ? 5.699 2.932 8.227 1 96.06 102 ASN B C 1
ATOM 3115 O O . ASN B 1 102 ? 6.633 2.381 8.812 1 96.06 102 ASN B O 1
ATOM 3119 N N . GLY B 1 103 ? 5.621 3.008 6.938 1 96.38 103 GLY B N 1
ATOM 3120 C CA . GLY B 1 103 ? 6.766 2.65 6.117 1 96.38 103 GLY B CA 1
ATOM 3121 C C . GLY B 1 103 ? 7.848 3.715 6.102 1 96.38 103 GLY B C 1
ATOM 3122 O O . GLY B 1 103 ? 7.598 4.863 6.469 1 96.38 103 GLY B O 1
ATOM 3123 N N . PRO B 1 104 ? 9.039 3.281 5.707 1 95.06 104 PRO B N 1
ATOM 3124 C CA . PRO B 1 104 ? 10.117 4.258 5.551 1 95.06 104 PRO B CA 1
ATOM 3125 C C . PRO B 1 104 ? 9.992 5.078 4.266 1 95.06 104 PRO B C 1
ATOM 3127 O O . PRO B 1 104 ? 9.594 4.543 3.229 1 95.06 104 PRO B O 1
ATOM 3130 N N . GLY B 1 105 ? 10.227 6.371 4.352 1 93.62 105 GLY B N 1
ATOM 3131 C CA . GLY B 1 105 ? 10.273 7.195 3.154 1 93.62 105 GLY B CA 1
ATOM 3132 C C . GLY B 1 105 ? 11.539 7 2.344 1 93.62 105 GLY B C 1
ATOM 3133 O O . GLY B 1 105 ? 12.492 6.375 2.812 1 93.62 105 GLY B O 1
ATOM 3134 N N . PRO B 1 106 ? 11.547 7.48 1.131 1 95.12 106 PRO B N 1
ATOM 3135 C CA . PRO B 1 106 ? 12.742 7.387 0.289 1 95.12 106 PRO B CA 1
ATOM 3136 C C . PRO B 1 106 ? 13.898 8.242 0.808 1 95.12 106 PRO B C 1
ATOM 3138 O O . PRO B 1 106 ? 13.68 9.164 1.601 1 95.12 106 PRO B O 1
ATOM 3141 N N . ALA B 1 107 ? 15.102 7.895 0.352 1 95.38 107 ALA B N 1
ATOM 3142 C CA . ALA B 1 107 ? 16.25 8.742 0.625 1 95.38 107 ALA B CA 1
ATOM 3143 C C . ALA B 1 107 ? 16.188 10.031 -0.19 1 95.38 107 ALA B C 1
ATOM 3145 O O . ALA B 1 107 ? 15.93 10 -1.396 1 95.38 107 ALA B O 1
ATOM 3146 N N . ILE B 1 108 ? 16.344 11.117 0.496 1 97.5 108 ILE B N 1
ATOM 3147 C CA . ILE B 1 108 ? 16.375 12.422 -0.163 1 97.5 108 ILE B CA 1
ATOM 3148 C C . ILE B 1 108 ? 17.828 12.875 -0.338 1 97.5 108 ILE B C 1
ATOM 3150 O O . ILE B 1 108 ? 18.594 12.914 0.628 1 97.5 108 ILE B O 1
ATOM 3154 N N . SER B 1 109 ? 18.234 13.188 -1.521 1 97.31 109 SER B N 1
ATOM 3155 C CA . SER B 1 109 ? 19.594 13.617 -1.785 1 97.31 109 SER B CA 1
ATOM 3156 C C . SER B 1 109 ? 19.812 15.07 -1.367 1 97.31 109 SER B C 1
ATOM 3158 O O . SER B 1 109 ? 18.859 15.828 -1.213 1 97.31 109 SER B O 1
ATOM 3160 N N . VAL B 1 110 ? 21.062 15.438 -1.241 1 96.88 110 VAL B N 1
ATOM 3161 C CA . VAL B 1 110 ? 21.422 16.812 -0.923 1 96.88 110 VAL B CA 1
ATOM 3162 C C . VAL B 1 110 ? 20.906 17.75 -2.014 1 96.88 110 VAL B C 1
ATOM 3164 O O . VAL B 1 110 ? 20.406 18.844 -1.722 1 96.88 110 VAL B O 1
ATOM 3167 N N . LYS B 1 111 ? 21.016 17.297 -3.215 1 98 111 LYS B N 1
ATOM 3168 C CA . LYS B 1 111 ? 20.531 18.094 -4.34 1 98 111 LYS B CA 1
ATOM 3169 C C . LYS B 1 111 ? 19.031 18.344 -4.238 1 98 111 LYS B C 1
ATOM 3171 O O . LYS B 1 111 ? 18.578 19.453 -4.461 1 98 111 LYS B O 1
ATOM 3176 N N . GLN B 1 112 ? 18.25 17.344 -3.949 1 98.31 112 GLN B N 1
ATOM 3177 C CA . GLN B 1 112 ? 16.812 17.469 -3.797 1 98.31 112 GLN B CA 1
ATOM 3178 C C . GLN B 1 112 ? 16.453 18.391 -2.645 1 98.31 112 GLN B C 1
ATOM 3180 O O . GLN B 1 112 ? 15.539 19.219 -2.762 1 98.31 112 GLN B O 1
ATOM 3185 N N . GLU B 1 113 ? 17.141 18.203 -1.538 1 97.94 113 GLU B N 1
ATOM 3186 C CA . GLU B 1 113 ? 16.938 19.094 -0.392 1 97.94 113 GLU B CA 1
ATOM 3187 C C . GLU B 1 113 ? 17.156 20.547 -0.769 1 97.94 113 GLU B C 1
ATOM 3189 O O . GLU B 1 113 ? 16.359 21.422 -0.422 1 97.94 113 GLU B O 1
ATOM 3194 N N . GLN B 1 114 ? 18.25 20.797 -1.497 1 98.19 114 GLN B N 1
ATOM 3195 C CA . GLN B 1 114 ? 18.578 22.156 -1.916 1 98.19 114 GLN B CA 1
ATOM 3196 C C . GLN B 1 114 ? 17.531 22.703 -2.883 1 98.19 114 GLN B C 1
ATOM 3198 O O . GLN B 1 114 ? 17.203 23.891 -2.848 1 98.19 114 GLN B O 1
ATOM 3203 N N . GLU B 1 115 ? 17.047 21.891 -3.732 1 98.69 115 GLU B N 1
ATOM 3204 C CA . GLU B 1 115 ? 16 22.297 -4.66 1 98.69 115 GLU B CA 1
ATOM 3205 C C . GLU B 1 115 ? 14.758 22.781 -3.914 1 98.69 115 GLU B C 1
ATOM 3207 O O . GLU B 1 115 ? 14.133 23.766 -4.301 1 98.69 115 GLU B O 1
ATOM 3212 N N . LEU B 1 116 ? 14.398 22.062 -2.9 1 98.62 116 LEU B N 1
ATOM 3213 C CA . LEU B 1 116 ? 13.227 22.453 -2.127 1 98.62 116 LEU B CA 1
ATOM 3214 C C . LEU B 1 116 ? 13.477 23.766 -1.4 1 98.62 116 LEU B C 1
ATOM 3216 O O . LEU B 1 116 ? 12.594 24.625 -1.353 1 98.62 116 LEU B O 1
ATOM 3220 N N . LEU B 1 117 ? 14.672 23.922 -0.833 1 98.44 117 LEU B N 1
ATOM 3221 C CA . LEU B 1 117 ? 15.016 25.172 -0.169 1 98.44 117 LEU B CA 1
ATOM 3222 C C . LEU B 1 117 ? 14.984 26.344 -1.153 1 98.44 117 LEU B C 1
ATOM 3224 O O . LEU B 1 117 ? 14.594 27.453 -0.792 1 98.44 117 LEU B O 1
ATOM 3228 N N . GLN B 1 118 ? 15.398 26.062 -2.348 1 98.62 118 GLN B N 1
ATOM 3229 C CA . GLN B 1 118 ? 15.359 27.109 -3.375 1 98.62 118 GLN B CA 1
ATOM 3230 C C . GLN B 1 118 ? 13.922 27.516 -3.684 1 98.62 118 GLN B C 1
ATOM 3232 O O . GLN B 1 118 ? 13.641 28.688 -3.902 1 98.62 118 GLN B O 1
ATOM 3237 N N . LYS B 1 119 ? 13.023 26.562 -3.766 1 98.69 119 LYS B N 1
ATOM 3238 C CA . LYS B 1 119 ? 11.609 26.891 -3.957 1 98.69 119 LYS B CA 1
ATOM 3239 C C . LYS B 1 119 ? 11.094 27.781 -2.828 1 98.69 119 LYS B C 1
ATOM 3241 O O . LYS B 1 119 ? 10.328 28.719 -3.068 1 98.69 119 LYS B O 1
ATOM 3246 N N . ILE B 1 120 ? 11.484 27.453 -1.646 1 98.56 120 ILE B N 1
ATOM 3247 C CA . ILE B 1 120 ? 11.062 28.219 -0.481 1 98.56 120 ILE B CA 1
ATOM 3248 C C . ILE B 1 120 ? 11.672 29.625 -0.541 1 98.56 120 ILE B C 1
ATOM 3250 O O . ILE B 1 120 ? 11.008 30.609 -0.203 1 98.56 120 ILE B O 1
ATOM 3254 N N . ALA B 1 121 ? 12.891 29.719 -0.989 1 98.44 121 ALA B N 1
ATOM 3255 C CA . ALA B 1 121 ? 13.602 30.984 -1.09 1 98.44 121 ALA B CA 1
ATOM 3256 C C . ALA B 1 121 ? 12.898 31.922 -2.068 1 98.44 121 ALA B C 1
ATOM 3258 O O . ALA B 1 121 ? 13.102 33.156 -2.021 1 98.44 121 ALA B O 1
ATOM 3259 N N . CYS B 1 122 ? 12.094 31.391 -2.92 1 98.38 122 CYS B N 1
ATOM 3260 C CA . CYS B 1 122 ? 11.453 32.188 -3.957 1 98.38 122 CYS B CA 1
ATOM 3261 C C . CYS B 1 122 ? 10.109 32.719 -3.482 1 98.38 122 CYS B C 1
ATOM 3263 O O . CYS B 1 122 ? 9.469 33.531 -4.172 1 98.38 122 CYS B O 1
ATOM 3265 N N . LEU B 1 123 ? 9.648 32.25 -2.312 1 98.56 123 LEU B N 1
ATOM 3266 C CA . LEU B 1 123 ? 8.391 32.781 -1.78 1 98.56 123 LEU B CA 1
ATOM 3267 C C . LEU B 1 123 ? 8.516 34.281 -1.494 1 98.56 123 LEU B C 1
ATOM 3269 O O . LEU B 1 123 ? 9.625 34.812 -1.344 1 98.56 123 LEU B O 1
ATOM 3273 N N . LYS B 1 124 ? 7.406 34.906 -1.47 1 98.06 124 LYS B N 1
ATOM 3274 C CA . LYS B 1 124 ? 7.426 36.375 -1.42 1 98.06 124 LYS B CA 1
ATOM 3275 C C . LYS B 1 124 ? 6.73 36.875 -0.163 1 98.06 124 LYS B C 1
ATOM 3277 O O . LYS B 1 124 ? 6.062 36.125 0.541 1 98.06 124 LYS B O 1
ATOM 3282 N N . GLU B 1 125 ? 6.898 38.188 0 1 97.88 125 GLU B N 1
ATOM 3283 C CA . GLU B 1 125 ? 6.273 38.844 1.142 1 97.88 125 GLU B CA 1
ATOM 3284 C C . GLU B 1 125 ? 4.762 38.656 1.142 1 97.88 125 GLU B C 1
ATOM 3286 O O . GLU B 1 125 ? 4.109 38.812 0.108 1 97.88 125 GLU B O 1
ATOM 3291 N N . GLY B 1 126 ? 4.324 38.281 2.246 1 96.5 126 GLY B N 1
ATOM 3292 C CA . GLY B 1 126 ? 2.891 38.062 2.375 1 96.5 126 GLY B CA 1
ATOM 3293 C C . GLY B 1 126 ? 2.463 36.625 2.178 1 96.5 126 GLY B C 1
ATOM 3294 O O . GLY B 1 126 ? 1.356 36.25 2.562 1 96.5 126 GLY B O 1
ATOM 3295 N N . ASP B 1 127 ? 3.34 35.812 1.568 1 98.25 127 ASP B N 1
ATOM 3296 C CA . ASP B 1 127 ? 3.045 34.375 1.427 1 98.25 127 ASP B CA 1
ATOM 3297 C C . ASP B 1 127 ? 3.045 33.688 2.785 1 98.25 127 ASP B C 1
ATOM 3299 O O . ASP B 1 127 ? 3.576 34.219 3.762 1 98.25 127 ASP B O 1
ATOM 3303 N N . TYR B 1 128 ? 2.318 32.562 2.857 1 98.62 128 TYR B N 1
ATOM 3304 C CA . TYR B 1 128 ? 2.342 31.656 4.004 1 98.62 128 TYR B CA 1
ATOM 3305 C C . TYR B 1 128 ? 3.025 30.344 3.646 1 98.62 128 TYR B C 1
ATOM 3307 O O . TYR B 1 128 ? 2.824 29.812 2.553 1 98.62 128 TYR B O 1
ATOM 3315 N N . LEU B 1 129 ? 3.885 29.812 4.551 1 98.56 129 LEU B N 1
ATOM 3316 C CA . LEU B 1 129 ? 4.488 28.5 4.406 1 98.56 129 LEU B CA 1
ATOM 3317 C C . LEU B 1 129 ? 4.172 27.625 5.613 1 98.56 129 LEU B C 1
ATOM 3319 O O . LEU B 1 129 ? 4.586 27.922 6.734 1 98.56 129 LEU B O 1
ATOM 3323 N N . VAL B 1 130 ? 3.434 26.578 5.375 1 98.38 130 VAL B N 1
ATOM 3324 C CA . VAL B 1 130 ? 3.178 25.594 6.422 1 98.38 130 VAL B CA 1
ATOM 3325 C C . VAL B 1 130 ? 4.27 24.516 6.406 1 98.38 130 VAL B C 1
ATOM 3327 O O . VAL B 1 130 ? 4.352 23.734 5.469 1 98.38 130 VAL B O 1
ATOM 3330 N N . ALA B 1 131 ? 5.086 24.547 7.395 1 95.75 131 ALA B N 1
ATOM 3331 C CA . ALA B 1 131 ? 6.082 23.5 7.605 1 95.75 131 ALA B CA 1
ATOM 3332 C C . ALA B 1 131 ? 5.555 22.438 8.555 1 95.75 131 ALA B C 1
ATOM 3334 O O . ALA B 1 131 ? 5.52 22.625 9.773 1 95.75 131 ALA B O 1
ATOM 3335 N N . ALA B 1 132 ? 5.176 21.344 7.941 1 91.25 132 ALA B N 1
ATOM 3336 C CA . ALA B 1 132 ? 4.484 20.344 8.758 1 91.25 132 ALA B CA 1
ATOM 3337 C C . ALA B 1 132 ? 5.055 18.953 8.523 1 91.25 132 ALA B C 1
ATOM 3339 O O . ALA B 1 132 ? 5.457 18.609 7.406 1 91.25 132 ALA B O 1
ATOM 3340 N N . GLY B 1 133 ? 5.027 18.172 9.609 1 87.75 133 GLY B N 1
ATOM 3341 C CA . GLY B 1 133 ? 5.402 16.766 9.516 1 87.75 133 GLY B CA 1
ATOM 3342 C C . GLY B 1 133 ? 6.824 16.5 9.969 1 87.75 133 GLY B C 1
ATOM 3343 O O . GLY B 1 133 ? 7.555 17.422 10.32 1 87.75 133 GLY B O 1
ATOM 3344 N N . SER B 1 134 ? 7.234 15.273 9.844 1 85.5 134 SER B N 1
ATOM 3345 C CA . SER B 1 134 ? 8.539 14.836 10.328 1 85.5 134 SER B CA 1
ATOM 3346 C C . SER B 1 134 ? 9.625 15.055 9.273 1 85.5 134 SER B C 1
ATOM 3348 O O . SER B 1 134 ? 9.328 15.078 8.078 1 85.5 134 SER B O 1
ATOM 3350 N N . VAL B 1 135 ? 10.758 15.281 9.844 1 88.19 135 VAL B N 1
ATOM 3351 C CA . VAL B 1 135 ? 11.93 15.414 8.977 1 88.19 135 VAL B CA 1
ATOM 3352 C C . VAL B 1 135 ? 12.57 14.047 8.766 1 88.19 135 VAL B C 1
ATOM 3354 O O . VAL B 1 135 ? 12.977 13.383 9.727 1 88.19 135 VAL B O 1
ATOM 3357 N N . PRO B 1 136 ? 12.625 13.625 7.504 1 89.88 136 PRO B N 1
ATOM 3358 C CA . PRO B 1 136 ? 13.289 12.344 7.266 1 89.88 136 PRO B CA 1
ATOM 3359 C C . PRO B 1 136 ? 14.742 12.336 7.738 1 89.88 136 PRO B C 1
ATOM 3361 O O . PRO B 1 136 ? 15.383 13.391 7.797 1 89.88 136 PRO B O 1
ATOM 3364 N N . SER B 1 137 ? 15.258 11.148 7.98 1 86.62 137 SER B N 1
ATOM 3365 C CA . SER B 1 137 ? 16.609 11.016 8.516 1 86.62 137 SER B CA 1
ATOM 3366 C C . SER B 1 137 ? 17.656 11.43 7.488 1 86.62 137 SER B C 1
ATOM 3368 O O . SER B 1 137 ? 18.797 11.75 7.848 1 86.62 137 SER B O 1
ATOM 3370 N N . THR B 1 138 ? 17.281 11.406 6.246 1 92 138 THR B N 1
ATOM 3371 C CA . THR B 1 138 ? 18.25 11.695 5.195 1 92 138 THR B CA 1
ATOM 3372 C C . THR B 1 138 ? 18.328 13.195 4.934 1 92 138 THR B C 1
ATOM 3374 O O . THR B 1 138 ? 19.203 13.656 4.195 1 92 138 THR B O 1
ATOM 3377 N N . ILE B 1 139 ? 17.438 13.93 5.508 1 93 139 ILE B N 1
ATOM 3378 C CA . ILE B 1 139 ? 17.438 15.383 5.387 1 93 139 ILE B CA 1
ATOM 3379 C C . ILE B 1 139 ? 18.141 16 6.586 1 93 139 ILE B C 1
ATOM 3381 O O . ILE B 1 139 ? 18.062 15.477 7.699 1 93 139 ILE B O 1
ATOM 3385 N N . THR B 1 140 ? 18.828 17.078 6.309 1 91.25 140 THR B N 1
ATOM 3386 C CA . THR B 1 140 ? 19.5 17.781 7.398 1 91.25 140 THR B CA 1
ATOM 3387 C C . THR B 1 140 ? 18.516 18.141 8.508 1 91.25 140 THR B C 1
ATOM 3389 O O . THR B 1 140 ? 17.422 18.641 8.227 1 91.25 140 THR B O 1
ATOM 3392 N N . PRO B 1 141 ? 18.891 17.875 9.758 1 87.88 141 PRO B N 1
ATOM 3393 C CA . PRO B 1 141 ? 17.969 18.094 10.875 1 87.88 141 PRO B CA 1
ATOM 3394 C C . PRO B 1 141 ? 17.531 19.547 11.008 1 87.88 141 PRO B C 1
ATOM 3396 O O . PRO B 1 141 ? 16.5 19.828 11.617 1 87.88 141 PRO B O 1
ATOM 3399 N N . ASP B 1 142 ? 18.328 20.469 10.461 1 90.56 142 ASP B N 1
ATOM 3400 C CA . ASP B 1 142 ? 18.016 21.875 10.633 1 90.56 142 ASP B CA 1
ATOM 3401 C C . ASP B 1 142 ? 17.266 22.438 9.422 1 90.56 142 ASP B C 1
ATOM 3403 O O . ASP B 1 142 ? 17.281 23.641 9.172 1 90.56 142 ASP B O 1
ATOM 3407 N N . PHE B 1 143 ? 16.656 21.609 8.656 1 94.06 143 PHE B N 1
ATOM 3408 C CA . PHE B 1 143 ? 15.945 22.016 7.445 1 94.06 143 PHE B CA 1
ATOM 3409 C C . PHE B 1 143 ? 14.945 23.109 7.75 1 94.06 143 PHE B C 1
ATOM 3411 O O . PHE B 1 143 ? 14.93 24.156 7.082 1 94.06 143 PHE B O 1
ATOM 3418 N N . TYR B 1 144 ? 14.133 22.906 8.742 1 92.75 144 TYR B N 1
ATOM 3419 C CA . TYR B 1 144 ? 13.078 23.875 9.008 1 92.75 144 TYR B CA 1
ATOM 3420 C C . TYR B 1 144 ? 13.648 25.156 9.625 1 92.75 144 TYR B C 1
ATOM 3422 O O . TYR B 1 144 ? 13.039 26.219 9.539 1 92.75 144 TYR B O 1
ATOM 3430 N N . VAL B 1 145 ? 14.789 25.062 10.25 1 92.69 145 VAL B N 1
ATOM 3431 C CA . VAL B 1 145 ? 15.484 26.25 10.703 1 92.69 145 VAL B CA 1
ATOM 3432 C C . VAL B 1 145 ? 15.938 27.078 9.5 1 92.69 145 VAL B C 1
ATOM 3434 O O . VAL B 1 145 ? 15.773 28.297 9.477 1 92.69 145 VAL B O 1
ATOM 3437 N N . LYS B 1 146 ? 16.516 26.391 8.539 1 95.12 146 LYS B N 1
ATOM 3438 C CA . LYS B 1 146 ? 16.922 27.047 7.301 1 95.12 146 LYS B CA 1
ATOM 3439 C C . LYS B 1 146 ? 15.711 27.656 6.59 1 95.12 146 LYS B C 1
ATOM 3441 O O . LYS B 1 146 ? 15.781 28.781 6.09 1 95.12 146 LYS B O 1
ATOM 3446 N N . ALA B 1 147 ? 14.633 26.938 6.555 1 96.25 147 ALA B N 1
ATOM 3447 C CA . ALA B 1 147 ? 13.406 27.438 5.941 1 96.25 147 ALA B CA 1
ATOM 3448 C C . ALA B 1 147 ? 12.906 28.688 6.66 1 96.25 147 ALA B C 1
ATOM 3450 O O . ALA B 1 147 ? 12.469 29.641 6.02 1 96.25 147 ALA B O 1
ATOM 3451 N N . ALA B 1 148 ? 12.961 28.656 7.973 1 95.5 148 ALA B N 1
ATOM 3452 C CA . ALA B 1 148 ? 12.523 29.797 8.766 1 95.5 148 ALA B CA 1
ATOM 3453 C C . ALA B 1 148 ? 13.352 31.031 8.453 1 95.5 148 ALA B C 1
ATOM 3455 O O . ALA B 1 148 ? 12.82 32.156 8.359 1 95.5 148 ALA B O 1
ATOM 3456 N N . ALA B 1 149 ? 14.617 30.812 8.297 1 95.81 149 ALA B N 1
ATOM 3457 C CA . ALA B 1 149 ? 15.508 31.922 7.961 1 95.81 149 ALA B CA 1
ATOM 3458 C C . ALA B 1 149 ? 15.148 32.531 6.605 1 95.81 149 ALA B C 1
ATOM 3460 O O . ALA B 1 149 ? 15.148 33.75 6.441 1 95.81 149 ALA B O 1
ATOM 3461 N N . LEU B 1 150 ? 14.906 31.688 5.648 1 97.62 150 LEU B N 1
ATOM 3462 C CA . LEU B 1 150 ? 14.516 32.156 4.32 1 97.62 150 LEU B CA 1
ATOM 3463 C C . LEU B 1 150 ? 13.188 32.906 4.379 1 97.62 150 LEU B C 1
ATOM 3465 O O . LEU B 1 150 ? 13.031 33.938 3.719 1 97.62 150 LEU B O 1
ATOM 3469 N N . CYS B 1 151 ? 12.242 32.375 5.145 1 97.31 151 CYS B N 1
ATOM 3470 C CA . CYS B 1 151 ? 10.953 33.031 5.305 1 97.31 151 CYS B CA 1
ATOM 3471 C C . CYS B 1 151 ? 11.109 34.406 5.938 1 97.31 151 CYS B C 1
ATOM 3473 O O . CYS B 1 151 ? 10.469 35.375 5.5 1 97.31 151 CYS B O 1
ATOM 3475 N N . ARG B 1 152 ? 11.93 34.5 6.969 1 95.62 152 ARG B N 1
ATOM 3476 C CA . ARG B 1 152 ? 12.18 35.75 7.629 1 95.62 152 ARG B CA 1
ATOM 3477 C C . ARG B 1 152 ? 12.766 36.781 6.656 1 95.62 152 ARG B C 1
ATOM 3479 O O . ARG B 1 152 ? 12.32 37.938 6.613 1 95.62 152 ARG B O 1
ATOM 3486 N N . LYS B 1 153 ? 13.742 36.281 5.941 1 96.88 153 LYS B N 1
ATOM 3487 C CA . LYS B 1 153 ? 14.398 37.156 4.965 1 96.88 153 LYS B CA 1
ATOM 3488 C C . LYS B 1 153 ? 13.391 37.75 3.98 1 96.88 153 LYS B C 1
ATOM 3490 O O . LYS B 1 153 ? 13.469 38.938 3.641 1 96.88 153 LYS B O 1
ATOM 3495 N N . ASN B 1 154 ? 12.453 37 3.588 1 97.81 154 ASN B N 1
ATOM 3496 C CA . ASN B 1 154 ? 11.508 37.406 2.557 1 97.81 154 ASN B CA 1
ATOM 3497 C C . ASN B 1 154 ? 10.18 37.844 3.162 1 97.81 154 ASN B C 1
ATOM 3499 O O . ASN B 1 154 ? 9.227 38.156 2.436 1 97.81 154 ASN B O 1
ATOM 3503 N N . ARG B 1 155 ? 10.078 37.875 4.496 1 97.38 155 ARG B N 1
ATOM 3504 C CA . ARG B 1 155 ? 8.875 38.25 5.227 1 97.38 155 ARG B CA 1
ATOM 3505 C C . ARG B 1 155 ? 7.695 37.375 4.863 1 97.38 155 ARG B C 1
ATOM 3507 O O . ARG B 1 155 ? 6.605 37.844 4.555 1 97.38 155 ARG B O 1
ATOM 3514 N N . VAL B 1 156 ? 8.008 36.062 4.711 1 97.88 156 VAL B N 1
ATOM 3515 C CA . VAL B 1 156 ? 7.012 35 4.531 1 97.88 156 VAL B CA 1
ATOM 3516 C C . VAL B 1 156 ? 6.492 34.562 5.895 1 97.88 156 VAL B C 1
ATOM 3518 O O . VAL B 1 156 ? 7.262 34.406 6.848 1 97.88 156 VAL B O 1
ATOM 3521 N N . ASN B 1 157 ? 5.199 34.406 6.055 1 97.88 157 ASN B N 1
ATOM 3522 C CA . ASN B 1 157 ? 4.586 33.906 7.289 1 97.88 157 ASN B CA 1
ATOM 3523 C C . ASN B 1 157 ? 4.715 32.406 7.426 1 97.88 157 ASN B C 1
ATOM 3525 O O . ASN B 1 157 ? 3.943 31.656 6.82 1 97.88 157 ASN B O 1
ATOM 3529 N N . MET B 1 158 ? 5.594 31.953 8.289 1 97.62 158 MET B N 1
ATOM 3530 C CA . MET B 1 158 ? 5.836 30.516 8.445 1 97.62 158 MET B CA 1
ATOM 3531 C C . MET B 1 158 ? 4.992 29.938 9.578 1 97.62 158 MET B C 1
ATOM 3533 O O . MET B 1 158 ? 4.879 30.547 10.641 1 97.62 158 MET B O 1
ATOM 3537 N N . ILE B 1 159 ? 4.301 28.859 9.312 1 97.75 159 ILE B N 1
ATOM 3538 C CA . ILE B 1 159 ? 3.578 28.062 10.289 1 97.75 159 ILE B CA 1
ATOM 3539 C C . ILE B 1 159 ? 4.367 26.781 10.602 1 97.75 159 ILE B C 1
ATOM 3541 O O . ILE B 1 159 ? 4.789 26.078 9.688 1 97.75 159 ILE B O 1
ATOM 3545 N N . ALA B 1 160 ? 4.57 26.547 11.836 1 94.5 160 ALA B N 1
ATOM 3546 C CA . ALA B 1 160 ? 5.293 25.344 12.25 1 94.5 160 ALA B CA 1
ATOM 3547 C C . ALA B 1 160 ? 4.371 24.359 12.969 1 94.5 160 ALA B C 1
ATOM 3549 O O . ALA B 1 160 ? 3.873 24.656 14.062 1 94.5 160 ALA B O 1
ATOM 3550 N N . ASP B 1 161 ? 4.078 23.297 12.375 1 92.12 161 ASP B N 1
ATOM 3551 C CA . ASP B 1 161 ? 3.361 22.156 12.945 1 92.12 161 ASP B CA 1
ATOM 3552 C C . ASP B 1 161 ? 4.137 20.859 12.742 1 92.12 161 ASP B C 1
ATOM 3554 O O . ASP B 1 161 ? 3.742 20.016 11.938 1 92.12 161 ASP B O 1
ATOM 3558 N N . THR B 1 162 ? 5.211 20.672 13.422 1 84.5 162 THR B N 1
ATOM 3559 C CA . THR B 1 162 ? 6.168 19.594 13.258 1 84.5 162 THR B CA 1
ATOM 3560 C C . THR B 1 162 ? 6.453 18.906 14.586 1 84.5 162 THR B C 1
ATOM 3562 O O . THR B 1 162 ? 5.809 19.203 15.594 1 84.5 162 THR B O 1
ATOM 3565 N N . SER B 1 163 ? 7.324 17.953 14.508 1 77.31 163 SER B N 1
ATOM 3566 C CA . SER B 1 163 ? 7.664 17.203 15.703 1 77.31 163 SER B CA 1
ATOM 3567 C C . SER B 1 163 ? 8.266 18.094 16.781 1 77.31 163 SER B C 1
ATOM 3569 O O . SER B 1 163 ? 8.727 19.203 16.484 1 77.31 163 SER B O 1
ATOM 3571 N N . SER B 1 164 ? 8.344 17.562 17.984 1 73.31 164 SER B N 1
ATOM 3572 C CA . SER B 1 164 ? 8.867 18.312 19.125 1 73.31 164 SER B CA 1
ATOM 3573 C C . SER B 1 164 ? 10.32 18.719 18.906 1 73.31 164 SER B C 1
ATOM 3575 O O . SER B 1 164 ? 10.703 19.844 19.219 1 73.31 164 SER B O 1
ATOM 3577 N N . GLN B 1 165 ? 11.055 17.844 18.344 1 78.94 165 GLN B N 1
ATOM 3578 C CA . GLN B 1 165 ? 12.469 18.141 18.141 1 78.94 165 GLN B CA 1
ATOM 3579 C C . GLN B 1 165 ? 12.664 19.25 17.125 1 78.94 165 GLN B C 1
ATOM 3581 O O . GLN B 1 165 ? 13.445 20.172 17.344 1 78.94 165 GLN B O 1
ATOM 3586 N N . ALA B 1 166 ? 11.953 19.172 16.094 1 80.75 166 ALA B N 1
ATOM 3587 C CA . ALA B 1 166 ? 12.039 20.203 15.062 1 80.75 166 ALA B CA 1
ATOM 3588 C C . ALA B 1 166 ? 11.484 21.531 15.562 1 80.75 166 ALA B C 1
ATOM 3590 O O . ALA B 1 166 ? 12.031 22.594 15.273 1 80.75 166 ALA B O 1
ATOM 3591 N N . LEU B 1 167 ? 10.438 21.406 16.344 1 84.44 167 LEU B N 1
ATOM 3592 C CA . LEU B 1 167 ? 9.828 22.609 16.906 1 84.44 167 LEU B CA 1
ATOM 3593 C C . LEU B 1 167 ? 10.789 23.312 17.859 1 84.44 167 LEU B C 1
ATOM 3595 O O . LEU B 1 167 ? 10.875 24.547 17.859 1 84.44 167 LEU B O 1
ATOM 3599 N N . LYS B 1 168 ? 11.508 22.562 18.594 1 86.12 168 LYS B N 1
ATOM 3600 C CA . LYS B 1 168 ? 12.484 23.125 19.531 1 86.12 168 LYS B CA 1
ATOM 3601 C C . LYS B 1 168 ? 13.531 23.953 18.797 1 86.12 168 LYS B C 1
ATOM 3603 O O . LYS B 1 168 ? 13.977 24.984 19.312 1 86.12 168 LYS B O 1
ATOM 3608 N N . GLN B 1 169 ? 13.852 23.578 17.641 1 86.75 169 GLN B N 1
ATOM 3609 C CA . GLN B 1 169 ? 14.883 24.266 16.875 1 86.75 169 GLN B CA 1
ATOM 3610 C C . GLN B 1 169 ? 14.344 25.562 16.266 1 86.75 169 GLN B C 1
ATOM 3612 O O . GLN B 1 169 ? 15.109 26.484 15.961 1 86.75 169 GLN B O 1
ATOM 3617 N N . ILE B 1 170 ? 13.102 25.562 16.078 1 87.56 170 ILE B N 1
ATOM 3618 C CA . ILE B 1 170 ? 12.461 26.688 15.414 1 87.56 170 ILE B CA 1
ATOM 3619 C C . ILE B 1 170 ? 12.086 27.75 16.453 1 87.56 170 ILE B C 1
ATOM 3621 O O . ILE B 1 170 ? 11.992 28.938 16.141 1 87.56 170 ILE B O 1
ATOM 3625 N N . VAL B 1 171 ? 11.906 27.234 17.688 1 84.5 171 VAL B N 1
ATOM 3626 C CA . VAL B 1 171 ? 11.562 28.141 18.766 1 84.5 171 VAL B CA 1
ATOM 3627 C C . VAL B 1 171 ? 12.648 29.203 18.906 1 84.5 171 VAL B C 1
ATOM 3629 O O . VAL B 1 171 ? 13.844 28.891 18.859 1 84.5 171 VAL B O 1
A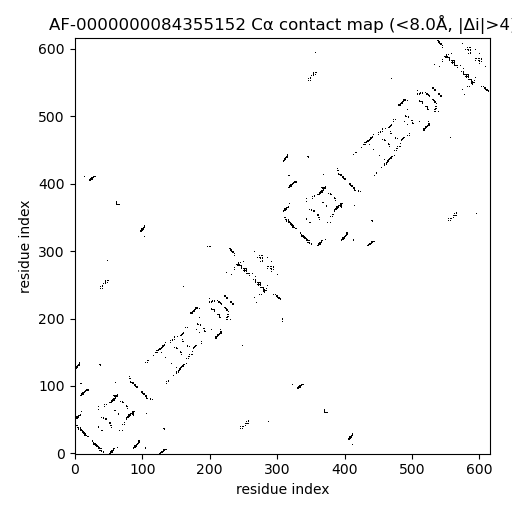TOM 3632 N N . GLY B 1 172 ? 12.305 30.438 19 1 85.12 172 GLY B N 1
ATOM 3633 C CA . GLY B 1 172 ? 13.234 31.562 19.016 1 85.12 172 GLY B CA 1
ATOM 3634 C C . GLY B 1 172 ? 13.242 32.344 17.719 1 85.12 172 GLY B C 1
ATOM 3635 O O . GLY B 1 172 ? 13.695 33.5 17.688 1 85.12 172 GLY B O 1
ATOM 3636 N N . GLN B 1 173 ? 12.781 31.672 16.75 1 86.69 173 GLN B N 1
ATOM 3637 C CA . GLN B 1 173 ? 12.609 32.344 15.461 1 86.69 173 GLN B CA 1
ATOM 3638 C C . GLN B 1 173 ? 11.219 32.969 15.352 1 86.69 173 GLN B C 1
ATOM 3640 O O . GLN B 1 173 ? 10.289 32.531 16.047 1 86.69 173 GLN B O 1
ATOM 3645 N N . GLU B 1 174 ? 11.172 33.938 14.547 1 91.5 174 GLU B N 1
ATOM 3646 C CA . GLU B 1 174 ? 9.867 34.531 14.297 1 91.5 174 GLU B CA 1
ATOM 3647 C C . GLU B 1 174 ? 9.031 33.656 13.367 1 91.5 174 GLU B C 1
ATOM 3649 O O . GLU B 1 174 ? 9.406 33.438 12.219 1 91.5 174 GLU B O 1
ATOM 3654 N N . VAL B 1 175 ? 7.945 33.156 13.898 1 95.56 175 VAL B N 1
ATOM 3655 C CA . VAL B 1 175 ? 7.016 32.375 13.086 1 95.56 175 VAL B CA 1
ATOM 3656 C C . VAL B 1 175 ? 5.594 32.875 13.281 1 95.56 175 VAL B C 1
ATOM 3658 O O . VAL B 1 175 ? 5.281 33.469 14.32 1 95.56 175 VAL B O 1
ATOM 3661 N N . PHE B 1 176 ? 4.816 32.688 12.305 1 97.62 176 PHE B N 1
ATOM 3662 C CA . PHE B 1 176 ? 3.453 33.188 12.297 1 97.62 176 PHE B CA 1
ATOM 3663 C C . PHE B 1 176 ? 2.564 32.406 13.25 1 97.62 176 PHE B C 1
ATOM 3665 O O . PHE B 1 176 ? 1.785 32.969 14.008 1 97.62 176 PHE B O 1
ATOM 3672 N N . LEU B 1 177 ? 2.721 31.094 13.242 1 97.88 177 LEU B N 1
ATOM 3673 C CA . LEU B 1 177 ? 1.885 30.219 14.047 1 97.88 177 LEU B CA 1
ATOM 3674 C C . LEU B 1 177 ? 2.654 28.969 14.461 1 97.88 177 LEU B C 1
ATOM 3676 O O . LEU B 1 177 ? 3.375 28.375 13.648 1 97.88 177 LEU B O 1
ATOM 3680 N N . VAL B 1 178 ? 2.529 28.562 15.695 1 96.56 178 VAL B N 1
ATOM 3681 C CA . VAL B 1 178 ? 2.918 27.234 16.172 1 96.56 178 VAL B CA 1
ATOM 3682 C C . VAL B 1 178 ? 1.71 26.531 16.797 1 96.56 178 VAL B C 1
ATOM 3684 O O . VAL B 1 178 ? 0.896 27.172 17.469 1 96.56 178 VAL B O 1
ATOM 3687 N N . LYS B 1 179 ? 1.604 25.266 16.484 1 96.19 179 LYS B N 1
ATOM 3688 C CA . LYS B 1 179 ? 0.435 24.531 16.969 1 96.19 179 LYS B CA 1
ATOM 3689 C C . LYS B 1 179 ? 0.844 23.234 17.656 1 96.19 179 LYS B C 1
ATOM 3691 O O . LYS B 1 179 ? 0.523 22.141 17.188 1 96.19 179 LYS B O 1
ATOM 3696 N N . PRO B 1 180 ? 1.383 23.234 18.875 1 95 180 PRO B N 1
ATOM 3697 C CA . PRO B 1 180 ? 1.637 22.016 19.656 1 95 180 PRO B CA 1
ATOM 3698 C C . PRO B 1 180 ? 0.385 21.484 20.344 1 95 180 PRO B C 1
ATOM 3700 O O . PRO B 1 180 ? -0.6 22.203 20.5 1 95 180 PRO B O 1
ATOM 3703 N N . ASN B 1 181 ? 0.433 20.188 20.641 1 93.38 181 ASN B N 1
ATOM 3704 C CA . ASN B 1 181 ? -0.511 19.719 21.656 1 93.38 181 ASN B CA 1
ATOM 3705 C C . ASN B 1 181 ? 0.07 19.828 23.062 1 93.38 181 ASN B C 1
ATOM 3707 O O . ASN B 1 181 ? 1.224 20.219 23.234 1 93.38 181 ASN B O 1
ATOM 3711 N N . HIS B 1 182 ? -0.739 19.484 24.078 1 94.19 182 HIS B N 1
ATOM 3712 C CA . HIS B 1 182 ? -0.308 19.688 25.453 1 94.19 182 HIS B CA 1
ATOM 3713 C C . HIS B 1 182 ? 0.895 18.812 25.797 1 94.19 182 HIS B C 1
ATOM 3715 O O . HIS B 1 182 ? 1.76 19.203 26.578 1 94.19 182 HIS B O 1
ATOM 3721 N N . HIS B 1 183 ? 1.077 17.641 25.172 1 92.88 183 HIS B N 1
ATOM 3722 C CA . HIS B 1 183 ? 2.24 16.797 25.406 1 92.88 183 HIS B CA 1
ATOM 3723 C C . HIS B 1 183 ? 3.492 17.391 24.766 1 92.88 183 HIS B C 1
ATOM 3725 O O . HIS B 1 183 ? 4.555 17.422 25.391 1 92.88 183 HIS B O 1
ATOM 3731 N N . GLU B 1 184 ? 3.324 17.844 23.562 1 91.81 184 GLU B N 1
ATOM 3732 C CA . GLU B 1 184 ? 4.434 18.453 22.828 1 91.81 184 GLU B CA 1
ATOM 3733 C C . GLU B 1 184 ? 4.902 19.734 23.531 1 91.81 184 GLU B C 1
ATOM 3735 O O . GLU B 1 184 ? 6.105 19.984 23.609 1 91.81 184 GLU B O 1
ATOM 3740 N N . LEU B 1 185 ? 3.939 20.5 23.953 1 94.5 185 LEU B N 1
ATOM 3741 C CA . LEU B 1 185 ? 4.277 21.719 24.688 1 94.5 185 LEU B CA 1
ATOM 3742 C C . LEU B 1 185 ? 5.051 21.375 25.969 1 94.5 185 LEU B C 1
ATOM 3744 O O . LEU B 1 185 ? 6.043 22.031 26.281 1 94.5 185 LEU B O 1
ATOM 3748 N N . GLY B 1 186 ? 4.527 20.375 26.672 1 95.12 186 GLY B N 1
ATOM 3749 C CA . GLY B 1 186 ? 5.234 19.922 27.859 1 95.12 186 GLY B CA 1
ATOM 3750 C C . GLY B 1 186 ? 6.656 19.469 27.562 1 95.12 186 GLY B C 1
ATOM 3751 O O . GLY B 1 186 ? 7.586 19.828 28.297 1 95.12 186 GLY B O 1
ATOM 3752 N N . GLU B 1 187 ? 6.844 18.766 26.516 1 93.19 187 GLU B N 1
ATOM 3753 C CA . GLU B 1 187 ? 8.164 18.297 26.109 1 93.19 187 GLU B CA 1
ATOM 3754 C C . GLU B 1 187 ? 9.094 19.469 25.781 1 93.19 187 GLU B C 1
ATOM 3756 O O . GLU B 1 187 ? 10.273 19.438 26.125 1 93.19 187 GLU B O 1
ATOM 3761 N N . LEU B 1 188 ? 8.562 20.422 25.109 1 91.56 188 LEU B N 1
ATOM 3762 C CA . LEU B 1 188 ? 9.336 21.578 24.703 1 91.56 188 LEU B CA 1
ATOM 3763 C C . LEU B 1 188 ? 9.922 22.312 25.922 1 91.56 188 LEU B C 1
ATOM 3765 O O . LEU B 1 188 ? 11.023 22.844 25.844 1 91.56 188 LEU B O 1
ATOM 3769 N N . PHE B 1 189 ? 9.195 22.281 27.016 1 93.5 189 PHE B N 1
ATOM 3770 C CA . PHE B 1 189 ? 9.617 23.047 28.188 1 93.5 189 PHE B CA 1
ATOM 3771 C C . PHE B 1 189 ? 9.977 22.125 29.344 1 93.5 189 PHE B C 1
ATOM 3773 O O . PHE B 1 189 ? 10.094 22.578 30.484 1 93.5 189 PHE B O 1
ATOM 3780 N N . ASP B 1 190 ? 10.109 20.828 29.047 1 93.94 190 ASP B N 1
ATOM 3781 C CA . ASP B 1 190 ? 10.492 19.812 30.031 1 93.94 190 ASP B CA 1
ATOM 3782 C C . ASP B 1 190 ? 9.586 19.859 31.25 1 93.94 190 ASP B C 1
ATOM 3784 O O . ASP B 1 190 ? 10.055 19.969 32.375 1 93.94 190 ASP B O 1
ATOM 3788 N N . THR B 1 191 ? 8.305 19.875 31 1 95.56 191 THR B N 1
ATOM 3789 C CA . THR B 1 191 ? 7.285 19.891 32.031 1 95.56 191 THR B CA 1
ATOM 3790 C C . THR B 1 191 ? 6.051 19.109 31.594 1 95.56 191 THR B C 1
ATOM 3792 O O . THR B 1 191 ? 6.074 18.438 30.562 1 95.56 191 THR B O 1
ATOM 3795 N N . THR B 1 192 ? 5.066 19.047 32.5 1 96.5 192 THR B N 1
ATOM 3796 C CA . THR B 1 192 ? 3.787 18.422 32.156 1 96.5 192 THR B CA 1
ATOM 3797 C C . THR B 1 192 ? 2.672 19.469 32.156 1 96.5 192 THR B C 1
ATOM 3799 O O . THR B 1 192 ? 2.535 20.234 33.125 1 96.5 192 THR B O 1
ATOM 3802 N N . ILE B 1 193 ? 1.95 19.547 31.094 1 95.88 193 ILE B N 1
ATOM 3803 C CA . ILE B 1 193 ? 0.791 20.422 30.984 1 95.88 193 ILE B CA 1
ATOM 3804 C C . ILE B 1 193 ? -0.458 19.688 31.469 1 95.88 193 ILE B C 1
ATOM 3806 O O . ILE B 1 193 ? -0.898 18.719 30.844 1 95.88 193 ILE B O 1
ATOM 3810 N N . VAL B 1 194 ? -1.053 20.125 32.5 1 93.44 194 VAL B N 1
ATOM 3811 C CA . VAL B 1 194 ? -2.125 19.312 33.062 1 93.44 194 VAL B CA 1
ATOM 3812 C C . VAL B 1 194 ? -3.438 20.094 33.031 1 93.44 194 VAL B C 1
ATOM 3814 O O . VAL B 1 194 ? -4.512 19.531 33.25 1 93.44 194 VAL B O 1
ATOM 3817 N N . ASN B 1 195 ? -3.355 21.422 32.844 1 93.06 195 ASN B N 1
ATOM 3818 C CA . ASN B 1 195 ? -4.57 22.219 32.781 1 93.06 195 ASN B CA 1
ATOM 3819 C C . ASN B 1 195 ? -4.422 23.422 31.859 1 93.06 195 ASN B C 1
ATOM 3821 O O . ASN B 1 195 ? -3.367 23.609 31.25 1 93.06 195 ASN B O 1
ATOM 3825 N N . VAL B 1 196 ? -5.461 24.188 31.688 1 94.38 196 VAL B N 1
ATOM 3826 C CA . VAL B 1 196 ? -5.547 25.312 30.766 1 94.38 196 VAL B CA 1
ATOM 3827 C C . VAL B 1 196 ? -4.566 26.406 31.188 1 94.38 196 VAL B C 1
ATOM 3829 O O . VAL B 1 196 ? -3.947 27.047 30.344 1 94.38 196 VAL B O 1
ATOM 3832 N N . GLU B 1 197 ? -4.426 26.594 32.531 1 94.12 197 GLU B N 1
ATOM 3833 C CA . GLU B 1 197 ? -3.52 27.625 33.031 1 94.12 197 GLU B CA 1
ATOM 3834 C C . GLU B 1 197 ? -2.078 27.344 32.625 1 94.12 197 GLU B C 1
ATOM 3836 O O . GLU B 1 197 ? -1.352 28.25 32.219 1 94.12 197 GLU B O 1
ATOM 3841 N N . ASP B 1 198 ? -1.727 26.047 32.75 1 95.75 198 ASP B N 1
ATOM 3842 C CA . ASP B 1 198 ? -0.401 25.641 32.281 1 95.75 198 ASP B CA 1
ATOM 3843 C C . ASP B 1 198 ? -0.223 25.938 30.797 1 95.75 198 ASP B C 1
ATOM 3845 O O . ASP B 1 198 ? 0.817 26.453 30.375 1 95.75 198 ASP B O 1
ATOM 3849 N N . ALA B 1 199 ? -1.236 25.594 29.984 1 96.75 199 ALA B N 1
ATOM 3850 C CA . ALA B 1 199 ? -1.188 25.781 28.547 1 96.75 199 ALA B CA 1
ATOM 3851 C C . ALA B 1 199 ? -1.001 27.266 28.188 1 96.75 199 ALA B C 1
ATOM 3853 O O . ALA B 1 199 ? -0.201 27.594 27.312 1 96.75 199 ALA B O 1
ATOM 3854 N N . VAL B 1 200 ? -1.725 28.109 28.906 1 96.31 200 VAL B N 1
ATOM 3855 C CA . VAL B 1 200 ? -1.617 29.547 28.656 1 96.31 200 VAL B CA 1
ATOM 3856 C C . VAL B 1 200 ? -0.216 30.031 29.016 1 96.31 200 VAL B C 1
ATOM 3858 O O . VAL B 1 200 ? 0.413 30.766 28.266 1 96.31 200 VAL B O 1
ATOM 3861 N N . HIS B 1 201 ? 0.235 29.609 30.172 1 96.06 201 HIS B N 1
ATOM 3862 C CA . HIS B 1 201 ? 1.537 30.031 30.656 1 96.06 201 HIS B CA 1
ATOM 3863 C C . HIS B 1 201 ? 2.646 29.672 29.672 1 96.06 201 HIS B C 1
ATOM 3865 O O . HIS B 1 201 ? 3.428 30.547 29.281 1 96.06 201 HIS B O 1
ATOM 3871 N N . TYR B 1 202 ? 2.689 28.469 29.297 1 95.94 202 TYR B N 1
ATOM 3872 C CA . TYR B 1 202 ? 3.771 28.031 28.422 1 95.94 202 TYR B CA 1
ATOM 3873 C C . TYR B 1 202 ? 3.514 28.438 26.984 1 95.94 202 TYR B C 1
ATOM 3875 O O . TYR B 1 202 ? 4.453 28.609 26.203 1 95.94 202 TYR B O 1
ATOM 3883 N N . GLY B 1 203 ? 2.232 28.594 26.562 1 96.44 203 GLY B N 1
ATOM 3884 C CA . GLY B 1 203 ? 1.923 29.203 25.281 1 96.44 203 GLY B CA 1
ATOM 3885 C C . GLY B 1 203 ? 2.432 30.625 25.156 1 96.44 203 GLY B C 1
ATOM 3886 O O . GLY B 1 203 ? 2.922 31.031 24.094 1 96.44 203 GLY B O 1
ATOM 3887 N N . GLN B 1 204 ? 2.283 31.344 26.266 1 96.31 204 GLN B N 1
ATOM 3888 C CA . GLN B 1 204 ? 2.787 32.719 26.297 1 96.31 204 GLN B CA 1
ATOM 3889 C C . GLN B 1 204 ? 4.305 32.75 26.141 1 96.31 204 GLN B C 1
ATOM 3891 O O . GLN B 1 204 ? 4.844 33.625 25.484 1 96.31 204 GLN B O 1
ATOM 3896 N N . LYS B 1 205 ? 4.945 31.797 26.734 1 95.31 205 LYS B N 1
ATOM 3897 C CA . LYS B 1 205 ? 6.395 31.719 26.578 1 95.31 205 LYS B CA 1
ATOM 3898 C C . LYS B 1 205 ? 6.777 31.516 25.109 1 95.31 205 LYS B C 1
ATOM 3900 O O . LYS B 1 205 ? 7.746 32.094 24.625 1 95.31 205 LYS B O 1
ATOM 3905 N N . LEU B 1 206 ? 6.043 30.672 24.422 1 95.19 206 LEU B N 1
ATOM 3906 C CA . LEU B 1 206 ? 6.293 30.469 23 1 95.19 206 LEU B CA 1
ATOM 3907 C C . LEU B 1 206 ? 6.055 31.75 22.203 1 95.19 206 LEU B C 1
ATOM 3909 O O . LEU B 1 206 ? 6.809 32.062 21.281 1 95.19 206 LEU B O 1
ATOM 3913 N N . HIS B 1 207 ? 4.988 32.406 22.562 1 96.25 207 HIS B N 1
ATOM 3914 C CA . HIS B 1 207 ? 4.688 33.688 21.922 1 96.25 207 HIS B CA 1
ATOM 3915 C C . HIS B 1 207 ? 5.824 34.688 22.125 1 96.25 207 HIS B C 1
ATOM 3917 O O . HIS B 1 207 ? 6.262 35.312 21.172 1 96.25 207 HIS B O 1
ATOM 3923 N N . GLU B 1 208 ? 6.297 34.75 23.297 1 95.12 208 GLU B N 1
ATOM 3924 C CA . GLU B 1 208 ? 7.375 35.656 23.625 1 95.12 208 GLU B CA 1
ATOM 3925 C C . GLU B 1 208 ? 8.672 35.281 22.922 1 95.12 208 GLU B C 1
ATOM 3927 O O . GLU B 1 208 ? 9.508 36.156 22.656 1 95.12 208 GLU B O 1
ATOM 3932 N N . GLN B 1 209 ? 8.758 34.094 22.609 1 94.19 209 GLN B N 1
ATOM 3933 C CA . GLN B 1 209 ? 9.969 33.594 21.969 1 94.19 209 GLN B CA 1
ATOM 3934 C C . GLN B 1 209 ? 9.891 33.719 20.453 1 94.19 209 GLN B C 1
ATOM 3936 O O . GLN B 1 209 ? 10.836 33.375 19.734 1 94.19 209 GLN B O 1
ATOM 3941 N N . GLY B 1 210 ? 8.789 34.25 19.969 1 93.81 210 GLY B N 1
ATOM 3942 C CA . GLY B 1 210 ? 8.836 34.562 18.562 1 93.81 210 GLY B CA 1
ATOM 3943 C C . GLY B 1 210 ? 7.598 34.156 17.797 1 93.81 210 GLY B C 1
ATOM 3944 O O . GLY B 1 210 ? 7.344 34.625 16.688 1 93.81 210 GLY B O 1
ATOM 3945 N N . ALA B 1 211 ? 6.77 33.25 18.328 1 96.25 211 ALA B N 1
ATOM 3946 C CA . ALA B 1 211 ? 5.547 32.844 17.656 1 96.25 211 ALA B CA 1
ATOM 3947 C C . ALA B 1 211 ? 4.457 33.906 17.781 1 96.25 211 ALA B C 1
ATOM 3949 O O . ALA B 1 211 ? 4.086 34.281 18.891 1 96.25 211 ALA B O 1
ATOM 3950 N N . GLU B 1 212 ? 3.963 34.406 16.688 1 97.5 212 GLU B N 1
ATOM 3951 C CA . GLU B 1 212 ? 2.914 35.406 16.719 1 97.5 212 GLU B CA 1
ATOM 3952 C C . GLU B 1 212 ? 1.61 34.844 17.266 1 97.5 212 GLU B C 1
ATOM 3954 O O . GLU B 1 212 ? 0.951 35.469 18.094 1 97.5 212 GLU B O 1
ATOM 3959 N N . HIS B 1 213 ? 1.226 33.688 16.75 1 98.12 213 HIS B N 1
ATOM 3960 C CA . HIS B 1 213 ? 0.054 32.938 17.203 1 98.12 213 HIS B CA 1
ATOM 3961 C C . HIS B 1 213 ? 0.447 31.594 17.766 1 98.12 213 HIS B C 1
ATOM 3963 O O . HIS B 1 213 ? 1.313 30.906 17.203 1 98.12 213 HIS B O 1
ATOM 3969 N N . VAL B 1 214 ? -0.148 31.203 18.859 1 97.81 214 VAL B N 1
ATOM 3970 C CA . VAL B 1 214 ? 0.065 29.891 19.469 1 97.81 214 VAL B CA 1
ATOM 3971 C C . VAL B 1 214 ? -1.28 29.203 19.719 1 97.81 214 VAL B C 1
ATOM 3973 O O . VAL B 1 214 ? -2.158 29.781 20.359 1 97.81 214 VAL B O 1
ATOM 3976 N N . ILE B 1 215 ? -1.461 28.062 19.141 1 98.19 215 ILE B N 1
ATOM 3977 C CA . ILE B 1 215 ? -2.635 27.25 19.422 1 98.19 215 ILE B CA 1
ATOM 3978 C C . ILE B 1 215 ? -2.203 25.938 20.062 1 98.19 215 ILE B C 1
ATOM 3980 O O . ILE B 1 215 ? -1.41 25.188 19.5 1 98.19 215 ILE B O 1
ATOM 3984 N N . ILE B 1 216 ? -2.711 25.625 21.25 1 97.38 216 ILE B N 1
ATOM 3985 C CA . ILE B 1 216 ? -2.418 24.391 21.984 1 97.38 216 ILE B CA 1
ATOM 3986 C C . ILE B 1 216 ? -3.652 23.5 21.984 1 97.38 216 ILE B C 1
ATOM 3988 O O . ILE B 1 216 ? -4.684 23.859 22.562 1 97.38 216 ILE B O 1
ATOM 3992 N N . SER B 1 217 ? -3.562 22.391 21.312 1 95.94 217 SER B N 1
ATOM 3993 C CA . SER B 1 217 ? -4.664 21.438 21.344 1 95.94 217 SER B CA 1
ATOM 3994 C C . SER B 1 217 ? -4.594 20.562 22.594 1 95.94 217 SER B C 1
ATOM 3996 O O . SER B 1 217 ? -3.512 20.125 22.984 1 95.94 217 SER B O 1
ATOM 3998 N N . MET B 1 218 ? -5.691 20.328 23.234 1 92.94 218 MET B N 1
ATOM 3999 C CA . MET B 1 218 ? -5.742 19.594 24.484 1 92.94 218 MET B CA 1
ATOM 4000 C C . MET B 1 218 ? -6.719 18.422 24.391 1 92.94 218 MET B C 1
ATOM 4002 O O . MET B 1 218 ? -7.43 18.109 25.344 1 92.94 218 MET B O 1
ATOM 4006 N N . GLY B 1 219 ? -6.914 17.844 23.25 1 86.5 219 GLY B N 1
ATOM 4007 C CA . GLY B 1 219 ? -7.82 16.734 23.047 1 86.5 219 GLY B CA 1
ATOM 4008 C C . GLY B 1 219 ? -9.258 17.047 23.391 1 86.5 219 GLY B C 1
ATOM 4009 O O . GLY B 1 219 ? -9.812 18.047 22.922 1 86.5 219 GLY B O 1
ATOM 4010 N N . GLY B 1 220 ? -9.797 16.234 24.188 1 84 220 GLY B N 1
ATOM 4011 C CA . GLY B 1 220 ? -11.18 16.391 24.594 1 84 220 GLY B CA 1
ATOM 4012 C C . GLY B 1 220 ? -11.398 17.625 25.453 1 84 220 GLY B C 1
ATOM 4013 O O . GLY B 1 220 ? -12.539 18.078 25.625 1 84 220 GLY B O 1
ATOM 4014 N N . GLN B 1 221 ? -10.383 18.234 25.938 1 87.69 221 GLN B N 1
ATOM 4015 C CA . GLN B 1 221 ? -10.484 19.422 26.781 1 87.69 221 GLN B CA 1
ATOM 4016 C C . GLN B 1 221 ? -10.531 20.703 25.938 1 87.69 221 GLN B C 1
ATOM 4018 O O . GLN B 1 221 ? -10.672 21.797 26.469 1 87.69 221 GLN B O 1
ATOM 4023 N N . GLY B 1 222 ? -10.367 20.484 24.625 1 92.31 222 GLY B N 1
ATOM 4024 C CA . GLY B 1 222 ? -10.453 21.625 23.719 1 92.31 222 GLY B CA 1
ATOM 4025 C C . GLY B 1 222 ? -9.094 22.156 23.281 1 92.31 222 GLY B C 1
ATOM 4026 O O . GLY B 1 222 ? -8.219 21.375 22.906 1 92.31 222 GLY B O 1
ATOM 4027 N N . ALA B 1 223 ? -9.016 23.562 23.203 1 97.5 223 ALA B N 1
ATOM 4028 C CA . ALA B 1 223 ? -7.789 24.188 22.734 1 97.5 223 ALA B CA 1
ATOM 4029 C C . ALA B 1 223 ? -7.617 25.578 23.344 1 97.5 223 ALA B C 1
ATOM 4031 O O . ALA B 1 223 ? -8.586 26.188 23.812 1 97.5 223 ALA B O 1
ATOM 4032 N N . VAL B 1 224 ? -6.414 25.969 23.406 1 97.94 224 VAL B N 1
ATOM 4033 C CA . VAL B 1 224 ? -6.051 27.281 23.938 1 97.94 224 VAL B CA 1
ATOM 4034 C C . VAL B 1 224 ? -5.344 28.094 22.859 1 97.94 224 VAL B C 1
ATOM 4036 O O . VAL B 1 224 ? -4.582 27.547 22.062 1 97.94 224 VAL B O 1
ATOM 4039 N N . TYR B 1 225 ? -5.668 29.359 22.781 1 98.38 225 TYR B N 1
ATOM 4040 C CA . TYR B 1 225 ? -5.043 30.312 21.859 1 98.38 225 TYR B CA 1
ATOM 4041 C C . TYR B 1 225 ? -4.348 31.438 22.609 1 98.38 225 TYR B C 1
ATOM 4043 O O . TYR B 1 225 ? -4.91 32 23.562 1 98.38 225 TYR B O 1
ATOM 4051 N N . VAL B 1 226 ? -3.104 31.703 22.234 1 97.88 226 VAL B N 1
ATOM 4052 C CA . VAL B 1 226 ? -2.33 32.75 22.859 1 97.88 226 VAL B CA 1
ATOM 4053 C C . VAL B 1 226 ? -1.715 33.656 21.781 1 97.88 226 VAL B C 1
ATOM 4055 O O . VAL B 1 226 ? -1.05 33.156 20.859 1 97.88 226 VAL B O 1
ATOM 4058 N N . SER B 1 227 ? -1.875 34.969 21.828 1 97.75 227 SER B N 1
ATOM 4059 C CA . SER B 1 227 ? -1.23 36 21 1 97.75 227 SER B CA 1
ATOM 4060 C C . SER B 1 227 ? -1.272 37.375 21.672 1 97.75 227 SER B C 1
ATOM 4062 O O . SER B 1 227 ? -2.352 37.906 21.922 1 97.75 227 SER B O 1
ATOM 4064 N N . GLY B 1 228 ? -0.116 37.875 21.906 1 94.19 228 GLY B N 1
ATOM 4065 C CA . GLY B 1 228 ? -0.095 39.125 22.641 1 94.19 228 GLY B CA 1
ATOM 4066 C C . GLY B 1 228 ? -0.792 39.031 24 1 94.19 228 GLY B C 1
ATOM 4067 O O . GLY B 1 228 ? -0.473 38.156 24.797 1 94.19 228 GLY B O 1
ATOM 4068 N N . ASP B 1 229 ? -1.84 39.875 24.188 1 91.69 229 ASP B N 1
ATOM 4069 C CA . ASP B 1 229 ? -2.58 39.875 25.438 1 91.69 229 ASP B CA 1
ATOM 4070 C C . ASP B 1 229 ? -3.916 39.156 25.297 1 91.69 229 ASP B C 1
ATOM 4072 O O . ASP B 1 229 ? -4.805 39.312 26.141 1 91.69 229 ASP B O 1
ATOM 4076 N N . THR B 1 230 ? -3.996 38.438 24.25 1 95.5 230 THR B N 1
ATOM 4077 C CA . THR B 1 230 ? -5.227 37.688 24.016 1 95.5 230 THR B CA 1
ATOM 4078 C C . THR B 1 230 ? -5.043 36.219 24.359 1 95.5 230 THR B C 1
ATOM 4080 O O . THR B 1 230 ? -4.199 35.531 23.781 1 95.5 230 THR B O 1
ATOM 4083 N N . TYR B 1 231 ? -5.777 35.719 25.297 1 96.94 231 TYR B N 1
ATOM 4084 C CA . TYR B 1 231 ? -5.828 34.344 25.734 1 96.94 231 TYR B CA 1
ATOM 4085 C C . TYR B 1 231 ? -7.242 33.781 25.625 1 96.94 231 TYR B C 1
ATOM 4087 O O . TYR B 1 231 ? -8.164 34.281 26.281 1 96.94 231 TYR B O 1
ATOM 4095 N N . LEU B 1 232 ? -7.391 32.844 24.75 1 97.81 232 LEU B N 1
ATOM 4096 C CA . LEU B 1 232 ? -8.711 32.25 24.531 1 97.81 232 LEU B CA 1
ATOM 4097 C C . LEU B 1 232 ? -8.703 30.75 24.797 1 97.81 232 LEU B C 1
ATOM 4099 O O . LEU B 1 232 ? -7.676 30.094 24.625 1 97.81 232 LEU B O 1
ATOM 4103 N N . GLN B 1 233 ? -9.773 30.25 25.219 1 97.25 233 GLN B N 1
ATOM 4104 C CA . GLN B 1 233 ? -10.047 28.828 25.312 1 97.25 233 GLN B CA 1
ATOM 4105 C C . GLN B 1 233 ? -11.281 28.438 24.5 1 97.25 233 GLN B C 1
ATOM 4107 O O . GLN B 1 233 ? -12.273 29.172 24.484 1 97.25 233 GLN B O 1
ATOM 4112 N N . ALA B 1 234 ? -11.195 27.406 23.812 1 96.94 234 ALA B N 1
ATOM 4113 C CA . ALA B 1 234 ? -12.336 26.891 23.062 1 96.94 234 ALA B CA 1
ATOM 4114 C C . ALA B 1 234 ? -12.703 25.484 23.516 1 96.94 234 ALA B C 1
ATOM 4116 O O . ALA B 1 234 ? -11.82 24.641 23.703 1 96.94 234 ALA B O 1
ATOM 4117 N N . ASP B 1 235 ? -13.992 25.25 23.703 1 93.19 235 ASP B N 1
ATOM 4118 C CA . ASP B 1 235 ? -14.508 23.906 23.953 1 93.19 235 ASP B CA 1
ATOM 4119 C C . ASP B 1 235 ? -14.773 23.172 22.641 1 93.19 235 ASP B C 1
ATOM 4121 O O . ASP B 1 235 ? -15.109 23.797 21.625 1 93.19 235 ASP B O 1
ATOM 4125 N N . VAL B 1 236 ? -14.523 21.875 22.703 1 89.38 236 VAL B N 1
ATOM 4126 C CA . VAL B 1 236 ? -14.805 21.078 21.516 1 89.38 236 VAL B CA 1
ATOM 4127 C C . VAL B 1 236 ? -16.281 20.672 21.516 1 89.38 236 VAL B C 1
ATOM 4129 O O . VAL B 1 236 ? -16.844 20.359 22.562 1 89.38 236 VAL B O 1
ATOM 4132 N N . PRO B 1 237 ? -16.875 20.75 20.375 1 89.69 237 PRO B N 1
ATOM 4133 C CA . PRO B 1 237 ? -18.266 20.297 20.281 1 89.69 237 PRO B CA 1
ATOM 4134 C C . PRO B 1 237 ? -18.422 18.812 20.562 1 89.69 237 PRO B C 1
ATOM 4136 O O . PRO B 1 237 ? -17.469 18.047 20.422 1 89.69 237 PRO B O 1
ATOM 4139 N N . ALA B 1 238 ? -19.656 18.453 20.984 1 85.25 238 ALA B N 1
ATOM 4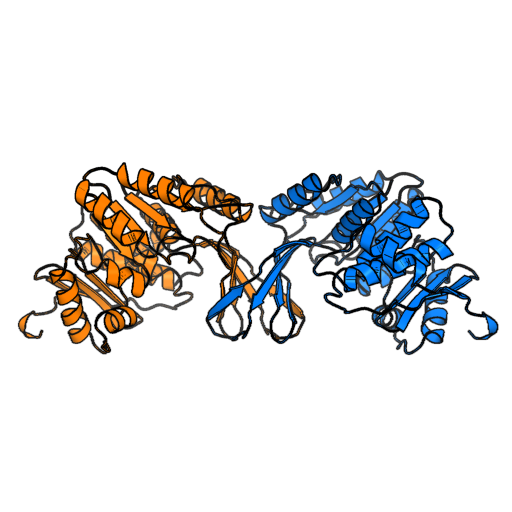140 C CA . ALA B 1 238 ? -19.969 17.047 21.219 1 85.25 238 ALA B CA 1
ATOM 4141 C C . ALA B 1 238 ? -20.094 16.281 19.906 1 85.25 238 ALA B C 1
ATOM 4143 O O . ALA B 1 238 ? -20.562 16.828 18.906 1 85.25 238 ALA B O 1
ATOM 4144 N N . GLY B 1 239 ? -19.531 15.086 19.891 1 85.75 239 GLY B N 1
ATOM 4145 C CA . GLY B 1 239 ? -19.641 14.227 18.719 1 85.75 239 GLY B CA 1
ATOM 4146 C C . GLY B 1 239 ? -18.922 12.891 18.906 1 85.75 239 GLY B C 1
ATOM 4147 O O . GLY B 1 239 ? -18.234 12.68 19.891 1 85.75 239 GLY B O 1
ATOM 4148 N N . GLU B 1 240 ? -19.203 12.031 17.953 1 88.31 240 GLU B N 1
ATOM 4149 C CA . GLU B 1 240 ? -18.562 10.711 17.984 1 88.31 240 GLU B CA 1
ATOM 4150 C C . GLU B 1 240 ? -17.203 10.742 17.281 1 88.31 240 GLU B C 1
ATOM 4152 O O . GLU B 1 240 ? -17.125 10.906 16.062 1 88.31 240 GLU B O 1
ATOM 4157 N N . VAL B 1 241 ? -16.234 10.633 18.016 1 84.69 241 VAL B N 1
ATOM 4158 C CA . VAL B 1 241 ? -14.883 10.602 17.469 1 84.69 241 VAL B CA 1
ATOM 4159 C C . VAL B 1 241 ? -14.672 9.312 16.688 1 84.69 241 VAL B C 1
ATOM 4161 O O . VAL B 1 241 ? -14.82 8.211 17.234 1 84.69 241 VAL B O 1
ATOM 4164 N N . ARG B 1 242 ? -14.336 9.43 15.398 1 80.25 242 ARG B N 1
ATOM 4165 C CA . ARG B 1 242 ? -14.102 8.289 14.516 1 80.25 242 ARG B CA 1
ATOM 4166 C C . ARG B 1 242 ? -12.609 8.117 14.219 1 80.25 242 ARG B C 1
ATOM 4168 O O . ARG B 1 242 ? -12.117 6.996 14.125 1 80.25 242 ARG B O 1
ATOM 4175 N N . ASN B 1 243 ? -11.93 9.289 14.055 1 78.88 243 ASN B N 1
ATOM 4176 C CA . ASN B 1 243 ? -10.516 9.328 13.695 1 78.88 243 ASN B CA 1
ATOM 4177 C C . ASN B 1 243 ? -9.867 10.641 14.109 1 78.88 243 ASN B C 1
ATOM 4179 O O . ASN B 1 243 ? -10.281 11.711 13.664 1 78.88 243 ASN B O 1
ATOM 4183 N N . THR B 1 244 ? -8.844 10.484 14.844 1 80.81 244 THR B N 1
ATOM 4184 C CA . THR B 1 244 ? -8.219 11.719 15.305 1 80.81 244 THR B CA 1
ATOM 4185 C C . THR B 1 244 ? -7.07 12.117 14.375 1 80.81 244 THR B C 1
ATOM 4187 O O . THR B 1 244 ? -6.555 13.234 14.461 1 80.81 244 THR B O 1
ATOM 4190 N N . VAL B 1 245 ? -6.688 11.195 13.555 1 81.56 245 VAL B N 1
ATOM 4191 C CA . VAL B 1 245 ? -5.598 11.469 12.625 1 81.56 245 VAL B CA 1
ATOM 4192 C C . VAL B 1 245 ? -5.992 12.609 11.688 1 81.56 245 VAL B C 1
ATOM 4194 O O . VAL B 1 245 ? -7.09 12.602 11.125 1 81.56 245 VAL B O 1
ATOM 4197 N N . GLY B 1 246 ? -5.137 13.656 11.641 1 91.31 246 GLY B N 1
ATOM 4198 C CA . GLY B 1 246 ? -5.383 14.773 10.742 1 91.31 246 GLY B CA 1
ATOM 4199 C C . GLY B 1 246 ? -6.117 15.922 11.414 1 91.31 246 GLY B C 1
ATOM 4200 O O . GLY B 1 246 ? -6.227 17.016 10.844 1 91.31 246 GLY B O 1
ATOM 4201 N N . SER B 1 247 ? -6.59 15.711 12.656 1 93.69 247 SER B N 1
ATOM 4202 C CA . SER B 1 247 ? -7.324 16.766 13.344 1 93.69 247 SER B CA 1
ATOM 4203 C C . SER B 1 247 ? -6.453 17.984 13.57 1 93.69 247 SER B C 1
ATOM 4205 O O . SER B 1 247 ? -6.906 19.125 13.391 1 93.69 247 SER B O 1
ATOM 4207 N N . GLY B 1 248 ? -5.246 17.75 14.031 1 94.56 248 GLY B N 1
ATOM 4208 C CA . GLY B 1 248 ? -4.324 18.859 14.203 1 94.56 248 GLY B CA 1
ATOM 4209 C C . GLY B 1 248 ? -4.012 19.594 12.914 1 94.56 248 GLY B C 1
ATOM 4210 O O . GLY B 1 248 ? -3.938 20.828 12.891 1 94.56 248 GLY B O 1
ATOM 4211 N N . ASP B 1 249 ? -3.828 18.828 11.836 1 96.75 249 ASP B N 1
ATOM 4212 C CA . ASP B 1 249 ? -3.605 19.422 10.523 1 96.75 249 ASP B CA 1
ATOM 4213 C C . ASP B 1 249 ? -4.789 20.297 10.102 1 96.75 249 ASP B C 1
ATOM 4215 O O . ASP B 1 249 ? -4.602 21.375 9.539 1 96.75 249 ASP B O 1
ATOM 4219 N N . SER B 1 250 ? -5.957 19.797 10.414 1 97.94 250 SER B N 1
ATOM 4220 C CA . SER B 1 250 ? -7.172 20.531 10.062 1 97.94 250 SER B CA 1
ATOM 4221 C C . SER B 1 250 ? -7.305 21.812 10.875 1 97.94 250 SER B C 1
ATOM 4223 O O . SER B 1 250 ? -7.824 22.812 10.391 1 97.94 250 SER B O 1
ATOM 4225 N N . MET B 1 251 ? -6.832 21.766 12.125 1 97.88 251 MET B N 1
ATOM 4226 C CA . MET B 1 251 ? -6.812 22.984 12.93 1 97.88 251 MET B CA 1
ATOM 4227 C C . MET B 1 251 ? -5.949 24.047 12.281 1 97.88 251 MET B C 1
ATOM 4229 O O . MET B 1 251 ? -6.355 25.219 12.195 1 97.88 251 MET B O 1
ATOM 4233 N N . VAL B 1 252 ? -4.77 23.641 11.828 1 98.25 252 VAL B N 1
ATOM 4234 C CA . VAL B 1 252 ? -3.859 24.562 11.148 1 98.25 252 VAL B CA 1
ATOM 4235 C C . VAL B 1 252 ? -4.527 25.109 9.898 1 98.25 252 VAL B C 1
ATOM 4237 O O . VAL B 1 252 ? -4.527 26.328 9.672 1 98.25 252 VAL B O 1
ATOM 4240 N N . ALA B 1 253 ? -5.121 24.266 9.133 1 98.75 253 ALA B N 1
ATOM 4241 C CA . ALA B 1 253 ? -5.777 24.672 7.891 1 98.75 253 ALA B CA 1
ATOM 4242 C C . ALA B 1 253 ? -6.93 25.625 8.172 1 98.75 253 ALA B C 1
ATOM 4244 O O . ALA B 1 253 ? -7.086 26.641 7.473 1 98.75 253 ALA B O 1
ATOM 4245 N N . GLY B 1 254 ? -7.758 25.281 9.141 1 98.62 254 GLY B N 1
ATOM 4246 C CA . GLY B 1 254 ? -8.883 26.125 9.5 1 98.62 254 GLY B CA 1
ATOM 4247 C C . GLY B 1 254 ? -8.461 27.531 9.93 1 98.62 254 GLY B C 1
ATOM 4248 O O . GLY B 1 254 ? -9.055 28.516 9.492 1 98.62 254 GLY B O 1
ATOM 4249 N N . PHE B 1 255 ? -7.48 27.594 10.797 1 98.69 255 PHE B N 1
ATOM 4250 C CA . PHE B 1 255 ? -6.969 28.891 11.25 1 98.69 255 PHE B CA 1
ATOM 4251 C C . PHE B 1 255 ? -6.477 29.703 10.062 1 98.69 255 PHE B C 1
ATOM 4253 O O . PHE B 1 255 ? -6.871 30.859 9.898 1 98.69 255 PHE B O 1
ATOM 4260 N N . LEU B 1 256 ? -5.656 29.094 9.25 1 98.5 256 LEU B N 1
ATOM 4261 C CA . LEU B 1 256 ? -5.023 29.797 8.133 1 98.5 256 LEU B CA 1
ATOM 4262 C C . LEU B 1 256 ? -6.066 30.234 7.109 1 98.5 256 LEU B C 1
ATOM 4264 O O . LEU B 1 256 ? -5.969 31.328 6.547 1 98.5 256 LEU B O 1
ATOM 4268 N N . ALA B 1 257 ? -7 29.344 6.828 1 98.31 257 ALA B N 1
ATOM 4269 C CA . ALA B 1 257 ? -8.055 29.688 5.879 1 98.31 257 ALA B CA 1
ATOM 4270 C C . ALA B 1 257 ? -8.836 30.906 6.348 1 98.31 257 ALA B C 1
ATOM 4272 O O . ALA B 1 257 ? -9.148 31.797 5.551 1 98.31 257 ALA B O 1
ATOM 4273 N N . SER B 1 258 ? -9.18 30.922 7.59 1 98 258 SER B N 1
ATOM 4274 C CA . SER B 1 258 ? -9.938 32.031 8.172 1 98 258 SER B CA 1
ATOM 4275 C C . SER B 1 258 ? -9.125 33.312 8.156 1 98 258 SER B C 1
ATOM 4277 O O . SER B 1 258 ? -9.648 34.375 7.789 1 98 258 SER B O 1
ATOM 4279 N N . ILE B 1 259 ? -7.844 33.25 8.516 1 97.81 259 ILE B N 1
ATOM 4280 C CA . ILE B 1 259 ? -6.961 34.406 8.484 1 97.81 259 ILE B CA 1
ATOM 4281 C C . ILE B 1 259 ? -6.832 34.938 7.059 1 97.81 259 ILE B C 1
ATOM 4283 O O . ILE B 1 259 ? -6.93 36.125 6.816 1 97.81 259 ILE B O 1
ATOM 4287 N N . ALA B 1 260 ? -6.586 34.031 6.137 1 95.44 260 ALA B N 1
ATOM 4288 C CA . ALA B 1 260 ? -6.422 34.375 4.734 1 95.44 260 ALA B CA 1
ATOM 4289 C C . ALA B 1 260 ? -7.688 35.031 4.188 1 95.44 260 ALA B C 1
ATOM 4291 O O . ALA B 1 260 ? -7.621 35.875 3.275 1 95.44 260 ALA B O 1
ATOM 4292 N N . ALA B 1 261 ? -8.812 34.688 4.758 1 94.88 261 ALA B N 1
ATOM 4293 C CA . ALA B 1 261 ? -10.086 35.25 4.332 1 94.88 261 ALA B CA 1
ATOM 4294 C C . ALA B 1 261 ? -10.344 36.594 4.996 1 94.88 261 ALA B C 1
ATOM 4296 O O . ALA B 1 261 ? -11.367 37.25 4.734 1 94.88 261 ALA B O 1
ATOM 4297 N N . GLY B 1 262 ? -9.492 36.969 5.891 1 96.06 262 GLY B N 1
ATOM 4298 C CA . GLY B 1 262 ? -9.578 38.312 6.465 1 96.06 262 GLY B CA 1
ATOM 4299 C C . GLY B 1 262 ? -10.227 38.344 7.84 1 96.06 262 GLY B C 1
ATOM 4300 O O . GLY B 1 262 ? -10.523 39.406 8.375 1 96.06 262 GLY B O 1
ATOM 4301 N N . SER B 1 263 ? -10.375 37.219 8.453 1 96.69 263 SER B N 1
ATOM 4302 C CA . SER B 1 263 ? -11.016 37.156 9.766 1 96.69 263 SER B CA 1
ATOM 4303 C C . SER B 1 263 ? -10.055 37.594 10.867 1 96.69 263 SER B C 1
ATOM 4305 O O . SER B 1 263 ? -8.836 37.562 10.688 1 96.69 263 SER B O 1
ATOM 4307 N N . LYS B 1 264 ? -10.664 38 12 1 96.75 264 LYS B N 1
ATOM 4308 C CA . LYS B 1 264 ? -9.891 38.25 13.211 1 96.75 264 LYS B CA 1
ATOM 4309 C C . LYS B 1 264 ? -9.398 36.938 13.828 1 96.75 264 LYS B C 1
ATOM 4311 O O . LYS B 1 264 ? -9.984 35.875 13.602 1 96.75 264 LYS B O 1
ATOM 4316 N N . PRO B 1 265 ? -8.352 37 14.586 1 96.94 265 PRO B N 1
ATOM 4317 C CA . PRO B 1 265 ? -7.75 35.781 15.156 1 96.94 265 PRO B CA 1
ATOM 4318 C C . PRO B 1 265 ? -8.734 34.969 16 1 96.94 265 PRO B C 1
ATOM 4320 O O . PRO B 1 265 ? -8.664 33.75 16.016 1 96.94 265 PRO B O 1
ATOM 4323 N N . GLU B 1 266 ? -9.68 35.656 16.625 1 96.25 266 GLU B N 1
ATOM 4324 C CA . GLU B 1 266 ? -10.648 34.969 17.453 1 96.25 266 GLU B CA 1
ATOM 4325 C C . GLU B 1 266 ? -11.539 34.031 16.625 1 96.25 266 GLU B C 1
ATOM 4327 O O . GLU B 1 266 ? -11.789 32.906 17 1 96.25 266 GLU B O 1
ATOM 4332 N N . ILE B 1 267 ? -11.969 34.594 15.523 1 96.88 267 ILE B N 1
ATOM 4333 C CA . ILE B 1 267 ? -12.797 33.844 14.602 1 96.88 267 ILE B CA 1
ATOM 4334 C C . ILE B 1 267 ? -11.961 32.719 13.961 1 96.88 267 ILE B C 1
ATOM 4336 O O . ILE B 1 267 ? -12.445 31.609 13.773 1 96.88 267 ILE B O 1
ATOM 4340 N N . ALA B 1 268 ? -10.703 33.062 13.648 1 98.31 268 ALA B N 1
ATOM 4341 C CA . ALA B 1 268 ? -9.797 32.062 13.086 1 98.31 268 ALA B CA 1
ATOM 4342 C C . ALA B 1 268 ? -9.562 30.906 14.055 1 98.31 268 ALA B C 1
ATOM 4344 O O . ALA B 1 268 ? -9.523 29.734 13.648 1 98.31 268 ALA B O 1
ATOM 4345 N N . PHE B 1 269 ? -9.469 31.234 15.336 1 98.38 269 PHE B N 1
ATOM 4346 C CA . PHE B 1 269 ? -9.297 30.219 16.359 1 98.38 269 PHE B CA 1
ATOM 4347 C C . PHE B 1 269 ? -10.531 29.328 16.469 1 98.38 269 PHE B C 1
ATOM 4349 O O . PHE B 1 269 ? -10.414 28.109 16.547 1 98.38 269 PHE B O 1
ATOM 4356 N N . GLN B 1 270 ? -11.648 29.953 16.422 1 97.94 270 GLN B N 1
ATOM 4357 C CA . GLN B 1 270 ? -12.898 29.203 16.422 1 97.94 270 GLN B CA 1
ATOM 4358 C C . GLN B 1 270 ? -12.969 28.25 15.219 1 97.94 270 GLN B C 1
ATOM 4360 O O . GLN B 1 270 ? -13.359 27.094 15.367 1 97.94 270 GLN B O 1
ATOM 4365 N N . THR B 1 271 ? -12.602 28.75 14.07 1 98.06 271 THR B N 1
ATOM 4366 C CA . THR B 1 271 ? -12.609 27.953 12.844 1 98.06 271 THR B CA 1
ATOM 4367 C C . THR B 1 271 ? -11.617 26.797 12.945 1 98.06 271 THR B C 1
ATOM 4369 O O . THR B 1 271 ? -11.898 25.703 12.469 1 98.06 271 THR B O 1
ATOM 4372 N N . ALA B 1 272 ? -10.445 27.047 13.539 1 98.31 272 ALA B N 1
ATOM 4373 C CA . ALA B 1 272 ? -9.438 26.016 13.75 1 98.31 272 ALA B CA 1
ATOM 4374 C C . ALA B 1 272 ? -10.008 24.859 14.562 1 98.31 272 ALA B C 1
ATOM 4376 O O . ALA B 1 272 ? -9.875 23.688 14.18 1 98.31 272 ALA B O 1
ATOM 4377 N N . VAL B 1 273 ? -10.68 25.188 15.625 1 97.69 273 VAL B N 1
ATOM 4378 C CA . VAL B 1 273 ? -11.219 24.172 16.531 1 97.69 273 VAL B CA 1
ATOM 4379 C C . VAL B 1 273 ? -12.359 23.438 15.828 1 97.69 273 VAL B C 1
ATOM 4381 O O . VAL B 1 273 ? -12.461 22.203 15.938 1 97.69 273 VAL B O 1
ATOM 4384 N N . ALA B 1 274 ? -13.188 24.141 15.094 1 97.25 274 ALA B N 1
ATOM 4385 C CA . ALA B 1 274 ? -14.273 23.516 14.344 1 97.25 274 ALA B CA 1
ATOM 4386 C C . ALA B 1 274 ? -13.734 22.547 13.312 1 97.25 274 ALA B C 1
ATOM 4388 O O . ALA B 1 274 ? -14.242 21.422 13.172 1 97.25 274 ALA B O 1
ATOM 4389 N N . ALA B 1 275 ? -12.703 22.953 12.594 1 97.69 275 ALA B N 1
ATOM 4390 C CA . ALA B 1 275 ? -12.109 22.109 11.562 1 97.69 275 ALA B CA 1
ATOM 4391 C C . ALA B 1 275 ? -11.477 20.859 12.172 1 97.69 275 ALA B C 1
ATOM 4393 O O . ALA B 1 275 ? -11.664 19.75 11.664 1 97.69 275 ALA B O 1
ATOM 4394 N N . GLY B 1 276 ? -10.734 21.031 13.242 1 96.75 276 GLY B N 1
ATOM 4395 C CA . GLY B 1 276 ? -10.156 19.891 13.93 1 96.75 276 GLY B CA 1
ATOM 4396 C C . GLY B 1 276 ? -11.195 18.906 14.422 1 96.75 276 GLY B C 1
ATOM 4397 O O . GLY B 1 276 ? -11.047 17.688 14.227 1 96.75 276 GLY B O 1
ATOM 4398 N N . SER B 1 277 ? -12.25 19.438 14.992 1 95.88 277 SER B N 1
ATOM 4399 C CA . SER B 1 277 ? -13.32 18.594 15.516 1 95.88 277 SER B CA 1
ATOM 4400 C C . SER B 1 277 ? -14.07 17.891 14.383 1 95.88 277 SER B C 1
ATOM 4402 O O . SER B 1 277 ? -14.406 16.703 14.492 1 95.88 277 SER B O 1
ATOM 4404 N N . ALA B 1 278 ? -14.359 18.641 13.359 1 96.19 278 ALA B N 1
ATOM 4405 C CA . ALA B 1 278 ? -15.047 18.062 12.203 1 96.19 278 ALA B CA 1
ATOM 4406 C C . ALA B 1 278 ? -14.281 16.875 11.641 1 96.19 278 ALA B C 1
ATOM 4408 O O . ALA B 1 278 ? -14.875 15.852 11.289 1 96.19 278 ALA B O 1
ATOM 4409 N N . THR B 1 279 ? -12.969 17 11.5 1 95.81 279 THR B N 1
ATOM 4410 C CA . THR B 1 279 ? -12.133 15.914 11.016 1 95.81 279 THR B CA 1
ATOM 4411 C C . THR B 1 279 ? -12.195 14.719 11.961 1 95.81 279 THR B C 1
ATOM 4413 O O . THR B 1 279 ? -12.289 13.57 11.516 1 95.81 279 THR B O 1
ATOM 4416 N N . ALA B 1 280 ? -12.195 14.977 13.266 1 92.19 280 ALA B N 1
ATOM 4417 C CA . ALA B 1 280 ? -12.234 13.914 14.258 1 92.19 280 ALA B CA 1
ATOM 4418 C C . ALA B 1 280 ? -13.508 13.078 14.125 1 92.19 280 ALA B C 1
ATOM 4420 O O . ALA B 1 280 ? -13.539 11.914 14.516 1 92.19 280 ALA B O 1
ATOM 4421 N N . PHE B 1 281 ? -14.516 13.672 13.531 1 92.75 281 PHE B N 1
ATOM 4422 C CA . PHE B 1 281 ? -15.805 13.008 13.43 1 92.75 281 PHE B CA 1
ATOM 4423 C C . PHE B 1 281 ? -15.945 12.297 12.086 1 92.75 281 PHE B C 1
ATOM 4425 O O . PHE B 1 281 ? -17 11.727 11.789 1 92.75 281 PHE B O 1
ATOM 4432 N N . GLN B 1 282 ? -14.883 12.328 11.227 1 89.88 282 GLN B N 1
ATOM 4433 C CA . GLN B 1 282 ? -14.914 11.734 9.898 1 89.88 282 GLN B CA 1
ATOM 4434 C C . GLN B 1 282 ? -13.906 10.586 9.781 1 89.88 282 GLN B C 1
ATOM 4436 O O . GLN B 1 282 ? -12.992 10.477 10.602 1 89.88 282 GLN B O 1
ATOM 4441 N N . ASP B 1 283 ? -14.078 9.711 8.789 1 83.06 283 ASP B N 1
ATOM 4442 C CA . ASP B 1 283 ? -13.117 8.648 8.508 1 83.06 283 ASP B CA 1
ATOM 4443 C C . ASP B 1 283 ? -11.844 9.211 7.891 1 83.06 283 ASP B C 1
ATOM 4445 O O . ASP B 1 283 ? -10.758 8.656 8.07 1 83.06 283 ASP B O 1
ATOM 4449 N N . ASP B 1 284 ? -12.016 10.195 7.152 1 88.88 284 ASP B N 1
ATOM 4450 C CA . ASP B 1 284 ? -10.906 10.961 6.59 1 88.88 284 ASP B CA 1
ATOM 4451 C C . ASP B 1 284 ? -10.969 12.422 7.031 1 88.88 284 ASP B C 1
ATOM 4453 O O . ASP B 1 284 ? -11.438 12.727 8.133 1 88.88 284 ASP B O 1
ATOM 4457 N N . LEU B 1 285 ? -10.523 13.391 6.246 1 96.12 285 LEU B N 1
ATOM 4458 C CA . LEU B 1 285 ? -10.477 14.805 6.613 1 96.12 285 LEU B CA 1
ATOM 4459 C C . LEU B 1 285 ? -11.844 15.453 6.441 1 96.12 285 LEU B C 1
ATOM 4461 O O . LEU B 1 285 ? -12.695 14.938 5.715 1 96.12 285 LEU B O 1
ATOM 4465 N N . CYS B 1 286 ? -12.094 16.547 7.086 1 95.88 286 CYS B N 1
ATOM 4466 C CA . CYS B 1 286 ? -13.367 17.25 7.07 1 95.88 286 CYS B CA 1
ATOM 4467 C C . CYS B 1 286 ? -13.609 17.906 5.719 1 95.88 286 CYS B C 1
ATOM 4469 O O . CYS B 1 286 ? -12.672 18.156 4.969 1 95.88 286 CYS B O 1
ATOM 4471 N N . LYS B 1 287 ? -14.875 18.156 5.426 1 95.62 287 LYS B N 1
ATOM 4472 C CA . LYS B 1 287 ? -15.344 18.984 4.32 1 95.62 287 LYS B CA 1
ATOM 4473 C C . LYS B 1 287 ? -15.875 20.328 4.828 1 95.62 287 LYS B C 1
ATOM 4475 O O . LYS B 1 287 ? -16.078 20.5 6.031 1 95.62 287 LYS B O 1
ATOM 4480 N N . ARG B 1 288 ? -16.062 21.219 3.971 1 96.88 288 ARG B N 1
ATOM 4481 C CA . ARG B 1 288 ? -16.547 22.547 4.328 1 96.88 288 ARG B CA 1
ATOM 4482 C C . ARG B 1 288 ? -17.828 22.453 5.145 1 96.88 288 ARG B C 1
ATOM 4484 O O . ARG B 1 288 ? -17.953 23.109 6.176 1 96.88 288 ARG B O 1
ATOM 4491 N N . ALA B 1 289 ? -18.719 21.625 4.684 1 97.25 289 ALA B N 1
ATOM 4492 C CA . ALA B 1 289 ? -20.031 21.516 5.336 1 97.25 289 ALA B CA 1
ATOM 4493 C C . ALA B 1 289 ? -19.875 21.016 6.773 1 97.25 289 ALA B C 1
ATOM 4495 O O . ALA B 1 289 ? -20.641 21.422 7.656 1 97.25 289 ALA B O 1
ATOM 4496 N N . ASP B 1 290 ? -18.922 20.141 6.992 1 96.31 290 ASP B N 1
ATOM 4497 C CA . ASP B 1 290 ? -18.672 19.625 8.336 1 96.31 290 ASP B CA 1
ATOM 4498 C C . ASP B 1 290 ? -18.203 20.75 9.266 1 96.31 290 ASP B C 1
ATOM 4500 O O . ASP B 1 290 ? -18.656 20.844 10.406 1 96.31 290 ASP B O 1
ATOM 4504 N N . VAL B 1 291 ? -17.312 21.609 8.75 1 96.94 291 VAL B N 1
ATOM 4505 C CA . VAL B 1 291 ? -16.75 22.719 9.531 1 96.94 291 VAL B CA 1
ATOM 4506 C C . VAL B 1 291 ? -17.828 23.75 9.82 1 96.94 291 VAL B C 1
ATOM 4508 O O . VAL B 1 291 ? -18 24.172 10.969 1 96.94 291 VAL B O 1
ATOM 4511 N N . ASP B 1 292 ? -18.578 24.094 8.82 1 96.81 292 ASP B N 1
ATOM 4512 C CA . ASP B 1 292 ? -19.625 25.094 8.953 1 96.81 292 ASP B CA 1
ATOM 4513 C C . ASP B 1 292 ? -20.688 24.672 9.977 1 96.81 292 ASP B C 1
ATOM 4515 O O . ASP B 1 292 ? -21.172 25.5 10.742 1 96.81 292 ASP B O 1
ATOM 4519 N N . SER B 1 293 ? -20.969 23.422 9.984 1 95.75 293 SER B N 1
ATOM 4520 C CA . SER B 1 293 ? -22 22.906 10.875 1 95.75 293 SER B CA 1
ATOM 4521 C C . SER B 1 293 ? -21.547 22.953 12.328 1 95.75 293 SER B C 1
ATOM 4523 O O . SER B 1 293 ? -22.375 23.016 13.242 1 95.75 293 SER B O 1
ATOM 4525 N N . LEU B 1 294 ? -20.266 22.984 12.539 1 96 294 LEU B N 1
ATOM 4526 C CA . LEU B 1 294 ? -19.75 22.891 13.906 1 96 294 LEU B CA 1
ATOM 4527 C C . LEU B 1 294 ? -19.359 24.266 14.43 1 96 294 LEU B C 1
ATOM 4529 O O . LEU B 1 294 ? -19.172 24.438 15.633 1 96 294 LEU B O 1
ATOM 4533 N N . LEU B 1 295 ? -19.219 25.25 13.57 1 95.31 295 LEU B N 1
ATOM 4534 C CA . LEU B 1 295 ? -18.688 26.562 13.945 1 95.31 295 LEU B CA 1
ATOM 4535 C C . LEU B 1 295 ? -19.5 27.156 15.086 1 95.31 295 LEU B C 1
ATOM 4537 O O . LEU B 1 295 ? -18.938 27.656 16.062 1 95.31 295 LEU B O 1
ATOM 4541 N N . SER B 1 296 ? -20.828 27.062 15 1 92.81 296 SER B N 1
ATOM 4542 C CA . SER B 1 296 ? -21.688 27.672 16 1 92.81 296 SER B CA 1
ATOM 4543 C C . SER B 1 296 ? -21.656 26.891 17.312 1 92.81 296 SER B C 1
ATOM 4545 O O . SER B 1 296 ? -22.094 27.391 18.344 1 92.81 296 SER B O 1
ATOM 4547 N N . HIS B 1 297 ? -21.125 25.719 17.281 1 94.56 297 HIS B N 1
ATOM 4548 C CA . HIS B 1 297 ? -21.078 24.875 18.469 1 94.56 297 HIS B CA 1
ATOM 4549 C C . HIS B 1 297 ? -19.75 24.984 19.188 1 94.56 297 HIS B C 1
ATOM 4551 O O . HIS B 1 297 ? -19.547 24.391 20.25 1 94.56 297 HIS B O 1
ATOM 4557 N N . VAL B 1 298 ? -18.828 25.703 18.562 1 95.69 298 VAL B N 1
ATOM 4558 C CA . VAL B 1 298 ? -17.547 25.953 19.219 1 95.69 298 VAL B CA 1
ATOM 4559 C C . VAL B 1 298 ? -17.625 27.266 20 1 95.69 298 VAL B C 1
ATOM 4561 O O . VAL B 1 298 ? -17.688 28.344 19.422 1 95.69 298 VAL B O 1
ATOM 4564 N N . THR B 1 299 ? -17.625 27.156 21.328 1 94.56 299 THR B N 1
ATOM 4565 C CA . THR B 1 299 ? -17.656 28.328 22.188 1 94.56 299 THR B CA 1
ATOM 4566 C C . THR B 1 299 ? -16.25 28.781 22.562 1 94.56 299 THR B C 1
ATOM 4568 O O . THR B 1 299 ? -15.445 27.969 23.047 1 94.56 299 THR B O 1
ATOM 4571 N N . VAL B 1 300 ? -15.945 30.047 22.312 1 95.94 300 VAL B N 1
ATOM 4572 C CA . VAL B 1 300 ? -14.648 30.625 22.641 1 95.94 300 VAL B CA 1
ATOM 4573 C C . VAL B 1 300 ? -14.789 31.594 23.797 1 95.94 300 VAL B C 1
ATOM 4575 O O . VAL B 1 300 ? -15.68 32.438 23.812 1 95.94 300 VAL B O 1
ATOM 4578 N N . HIS B 1 301 ? -13.961 31.391 24.828 1 94.56 301 HIS B N 1
ATOM 4579 C CA . HIS B 1 301 ? -13.977 32.25 26 1 94.56 301 HIS B CA 1
ATOM 4580 C C . HIS B 1 301 ? -12.625 32.938 26.203 1 94.56 301 HIS B C 1
ATOM 4582 O O . HIS B 1 301 ? -11.578 32.344 25.984 1 94.56 301 HIS B O 1
ATOM 4588 N N . SER B 1 302 ? -12.688 34.156 26.625 1 95.06 302 SER B N 1
ATOM 4589 C CA . SER B 1 302 ? -11.477 34.875 26.984 1 95.06 302 SER B CA 1
ATOM 4590 C C . SER B 1 302 ? -10.969 34.438 28.359 1 95.06 302 SER B C 1
ATOM 4592 O O . SER B 1 302 ? -11.758 34.25 29.281 1 95.06 302 SER B O 1
ATOM 4594 N N . LEU B 1 303 ? -9.695 34.312 28.344 1 93 303 LEU B N 1
ATOM 4595 C CA . LEU B 1 303 ? -9.055 33.969 29.609 1 93 303 LEU B CA 1
ATOM 4596 C C . LEU B 1 303 ? -8.383 35.188 30.219 1 93 303 LEU B C 1
ATOM 4598 O O . LEU B 1 303 ? -7.805 36 29.516 1 93 303 LEU B O 1
ATOM 4602 N N . ASP B 1 304 ? -8.617 35.531 31.547 1 79.38 304 ASP B N 1
ATOM 4603 C CA . ASP B 1 304 ? -8.094 36.688 32.25 1 79.38 304 ASP B CA 1
ATOM 4604 C C . ASP B 1 304 ? -6.609 36.5 32.562 1 79.38 304 ASP B C 1
ATOM 4606 O O . ASP B 1 304 ? -6.184 35.438 33.031 1 79.38 304 ASP B O 1
ATOM 4610 N N . LYS B 1 305 ? -5.754 37.531 32.188 1 70.94 305 LYS B N 1
ATOM 4611 C CA . LYS B 1 305 ? -4.32 37.531 32.469 1 70.94 305 LYS B CA 1
ATOM 4612 C C . LYS B 1 305 ? -4.039 37.281 33.938 1 70.94 305 LYS B C 1
ATOM 4614 O O . LYS B 1 305 ? -3.037 36.656 34.281 1 70.94 305 LYS B O 1
ATOM 4619 N N . GLY B 1 306 ? -4.762 37.906 34.875 1 61.59 306 GLY B N 1
ATOM 4620 C CA . GLY B 1 306 ? -4.449 37.906 36.281 1 61.59 306 GLY B CA 1
ATOM 4621 C C . GLY B 1 306 ? -4.336 36.5 36.844 1 61.59 306 GLY B C 1
ATOM 4622 O O . GLY B 1 306 ? -3.902 36.312 38 1 61.59 306 GLY B O 1
ATOM 4623 N N . ARG B 1 307 ? -4.656 35.688 36.156 1 55.84 307 ARG B N 1
ATOM 4624 C CA . ARG B 1 307 ? -4.699 34.312 36.656 1 55.84 307 ARG B CA 1
ATOM 4625 C C . ARG B 1 307 ? -3.48 33.531 36.188 1 55.84 307 ARG B C 1
ATOM 4627 O O . ARG B 1 307 ? -3.314 32.375 36.562 1 55.84 307 ARG B O 1
ATOM 4634 N N . PHE B 1 308 ? -2.619 34.281 35.375 1 53.75 308 PHE B N 1
ATOM 4635 C CA . PHE B 1 308 ? -1.493 33.531 34.812 1 53.75 308 PHE B CA 1
ATOM 4636 C C . PHE B 1 308 ? -0.178 34.25 35.094 1 53.75 308 PHE B C 1
ATOM 4638 O O . PHE B 1 308 ? -0.141 35.469 35.188 1 53.75 308 PHE B O 1
#

Sequence (616 aa):
MIYTCTLNPSVDYIIHVEQFSQGGLNRGTNTAYYPGGKGINVSRVLQQLGQQNTALGFLGGFTGDFIKKELDKSHITHDFIETEGPTRVNMKLKSTEETEINGPGPAISVKQEQELLQKIACLKEGDYLVAAGSVPSTITPDFYVKAAALCRKNRVNMIADTSSQALKQIVGQEVFLVKPNHHELGELFDTTIVNVEDAVHYGQKLHEQGAEHVIISMGGQGAVYVSGDTYLQADVPAGEVRNTVGSGDSMVAGFLASIAAGSKPEIAFQTAVAAGSATAFQDDLCKRADVDSLLSHVTVHSLDKGRFMIYTCTLNPSVDYIIHVEQFSQGGLNRGTNTAYYPGGKGINVSRVLQQLGQQNTALGFLGGFTGDFIKKELDKSHITHDFIETEGPTRVNMKLKSTEETEINGPGPAISVKQEQELLQKIACLKEGDYLVAAGSVPSTITPDFYVKAAALCRKNRVNMIADTSSQALKQIVGQEVFLVKPNHHELGELFDTTIVNVEDAVHYGQKLHEQGAEHVIISMGGQGAVYVSGDTYLQADVPAGEVRNTVGSGDSMVAGFLASIAAGSKPEIAFQTAVAAGSATAFQDDLCKRADVDSLLSHVTVHSLDKGRF

InterPro domains:
  IPR002139 Ribokinase/fructokinase [PR00990] (31-50)
  IPR002139 Ribokinase/fructokinase [PR00990] (184-199)
  IPR002139 Ribokinase/fructokinase [PR00990] (214-225)
  IPR002173 Carbohydrate/purine kinase, PfkB, conserved site [PS00583] (36-60)
  IPR002173 Carbohydrate/purine kinase, PfkB, conserved site [PS00584] (243-256)
  IPR011611 Carbohydrate kinase PfkB [PF00294] (7-281)
  IPR017583 Tagatose/fructose phosphokinase [PIRSF000535] (1-301)
  IPR017583 Tagatose/fructose phosphokinase [PTHR46566] (1-303)
  IPR017583 Tagatose/fructose phosphokinase [TIGR03168] (2-300)
  IPR017583 Tagatose/fructose phosphokinase [cd01164] (1-286)
  IPR022463 Fructose 1-phosphate kinase [TIGR03828] (2-300)
  IPR029056 Ribokinase-like [G3DSA:3.40.1190.20] (1-306)
  IPR029056 Ribokinase-like [SSF53613] (1-300)

Organism: NCBI:txid482461

pLDDT: mean 94.52, std 5.93, range [53.09, 98.88]